Protein AF-A0A399XZB4-F1 (afdb_monomer_lite)

Radius of gyration: 28.93 Å; chains: 1; bounding box: 58×57×120 Å

Sequence (510 aa):
MGAPALKIIANSRVTGLRITSLVAGLVLLAVGSSCRAPQDPGTVIKIGLIATFNGPLAYSGNAFSKGTQMYADEIKDAGGLFDGKTIEIVSCDTERQPQKEVTCVEKLVNKDKVTAIIADNSEGIRSPRAMQTLEKGKVPVMLPIQALPEDQMTPEKAPYLFGQASRHDDAITLINFLKNKRDQTRIGLLHATDLYGFEGHQQAMDAFAQAGLAPVAVESFAVGDTDMTIQAMRLRDSGATSVIVWGFGSDAARAVESMIRIGYRPQIAGPSALFMNTYRQLLQGNSNDTILTMPHAKGDAPVNMQEAMWIFRFFKRYGFNFFTINGKSAPDWPGLELAAYKTIRYLGIAMDRMRSTEGEDIRHLFESGQRFESLGSQVRWSQTSHLARTVPETETYIARFSDGHALFDWDDRAFLAGQWCQRDMEEEMTEARLNAAREDPGGVMNVVIVASRRCFDTYHDEYLAYMGPEKYNMLKDMMDMAISNPEMAARMAEGKGPDDPAMRPSPSPL

pLDDT: mean 82.75, std 17.57, range [30.73, 98.81]

Foldseek 3Di:
DDDDDDDDDDDDDDDDDDDDDDDDDDDDPPPPPPPPDPDDPVQEAEEEEEEACDDPRVVLSVLLCLLQVVLLVLQQVLQHFPPSRGYDYHYFHCNPPLVSVLVSLCCVQPPVNHLEYEYQECQNCLDPSNQVSCVVSLYAYEHLPYQDAFQCFACVNRVRYFYAAHDLCFLLVQVCCCVPVVVFQQEAEEFEPDSNRVVVVVSNQVSCVVVVGDHLYYYYDYVVDQAPLVVLVVSVVSPGQEYEYGDAQQVSQSNCVSNVVVVHQHQAEYEPRCVPLSNQLRCFVSQFRHKYKDWAFQLDARADLLRVLVQLLSCLPPNWDWGDGNNAIFTDRSSSSNSSNLRVQLVSLQCNVQVDSRSVSSSCQQQVQDWFDARNWIWGHHNTGSYIAIVVGIDIAMWGDDNSATASVSGPSDLRLSRVLVVQLRRQPGPVQCVVQSVQLLSNLLSNLVSSLVSCVVCVVSVCVSPNPVVSVVSNVVSVVCNVDSVNSNCSSVQDDSPRCNSHGDPDDD

Secondary structure (DSSP, 8-state):
------------------------------------PPPPGGGEEEEEEEE--SGGGHHHHHHHHHHHHHHHHHHHHTT-BGGGBEEEEEEEE-TT-HHHHHHHHHIIIIII--SEEEES--TTTTSHHHHHHHHHHT--EEESS--S-GGGSSTTT-TTEEES---THHHHHHHHHHHHHS---SEEEEEESSHHHHHHHHHHHHHHHHTT---S-EEEE-TT-S--HHHHHHHHHTT-SEEEEES-HHHHHHHHHHHHHTT---EEEE-GGGGSHHHHHHHGGGGTT-EEEEEEETTS-SS-HHHHHHHHHHHHHH---EEEETTEEEE---HHHHHHHHHHHHHHHHHHHHT---HHHHHHHHHTT--EEETTEEEE--SS-SB-EEESPEEEEEEEEETTEEE-TT-TTS-HHHHHHHHHHHHH--HHHHHHTTSSTTHHHHHHHHHHHHHHHHTHHHHHHHHHHHHHHHHHHHHHHHHH-HHHHHHHTTT--TT-TTTS------

Structure (mmCIF, N/CA/C/O backbone):
data_AF-A0A399XZB4-F1
#
_entry.id   AF-A0A399XZB4-F1
#
loop_
_atom_site.group_PDB
_atom_site.id
_atom_site.type_symbol
_atom_site.label_atom_id
_atom_site.label_alt_id
_atom_site.label_comp_id
_atom_site.label_asym_id
_atom_site.label_entity_id
_atom_site.label_seq_id
_atom_site.pdbx_PDB_ins_code
_atom_site.Cartn_x
_atom_site.Cartn_y
_atom_site.Cartn_z
_atom_site.occupancy
_atom_site.B_iso_or_equiv
_atom_site.auth_seq_id
_atom_site.auth_comp_id
_atom_site.auth_asym_id
_atom_site.auth_atom_id
_atom_site.pdbx_PDB_model_num
ATOM 1 N N . MET A 1 1 ? -33.267 -14.405 -69.168 1.00 35.91 1 MET A N 1
ATOM 2 C CA . MET A 1 1 ? -33.630 -14.015 -70.552 1.00 35.91 1 MET A CA 1
ATOM 3 C C . MET A 1 1 ? -33.305 -12.532 -70.683 1.00 35.91 1 MET A C 1
ATOM 5 O O . MET A 1 1 ? -33.658 -11.815 -69.763 1.00 35.91 1 MET A O 1
ATOM 9 N N . GLY A 1 2 ? -32.621 -12.006 -71.697 1.00 35.62 2 GLY A N 1
ATOM 10 C CA . GLY A 1 2 ? -31.917 -12.596 -72.843 1.00 35.62 2 GLY A CA 1
ATOM 11 C C . GLY A 1 2 ? -31.390 -11.438 -73.713 1.00 35.62 2 GLY A C 1
ATOM 12 O O . GLY A 1 2 ? -32.096 -10.446 -73.856 1.00 35.62 2 GLY A O 1
ATOM 13 N N . ALA A 1 3 ? -30.163 -11.510 -74.239 1.00 38.44 3 ALA A N 1
ATOM 14 C CA . ALA A 1 3 ? -29.566 -10.410 -75.013 1.00 38.44 3 ALA A CA 1
ATOM 15 C C . ALA A 1 3 ? -29.909 -10.499 -76.513 1.00 38.44 3 ALA A C 1
ATOM 17 O O . ALA A 1 3 ? -29.889 -11.592 -77.081 1.00 38.44 3 ALA A O 1
ATOM 18 N N . PRO A 1 4 ? -30.199 -9.355 -77.153 1.00 52.31 4 PRO A N 1
ATOM 19 C CA . PRO A 1 4 ? -29.373 -8.870 -78.274 1.00 52.31 4 PRO A CA 1
ATOM 20 C C . PRO A 1 4 ? -29.062 -7.354 -78.142 1.00 52.31 4 PRO A C 1
ATOM 22 O O . PRO A 1 4 ? -29.779 -6.647 -77.447 1.00 52.31 4 PRO A O 1
ATOM 25 N N . ALA A 1 5 ? -27.994 -6.738 -78.672 1.00 35.44 5 ALA A N 1
ATOM 26 C CA . ALA A 1 5 ? -27.055 -7.005 -79.777 1.00 35.44 5 ALA A CA 1
ATOM 27 C C . ALA A 1 5 ? -27.472 -6.486 -81.177 1.00 35.44 5 ALA A C 1
ATOM 29 O O . ALA A 1 5 ? -28.262 -7.134 -81.849 1.00 35.44 5 ALA A O 1
ATOM 30 N N . LEU A 1 6 ? -26.856 -5.371 -81.620 1.00 30.73 6 LEU A N 1
ATOM 31 C CA . LEU A 1 6 ? -26.352 -4.993 -82.974 1.00 30.73 6 LEU A CA 1
ATOM 32 C C . LEU A 1 6 ? -25.651 -3.601 -82.819 1.00 30.73 6 LEU A C 1
ATOM 34 O O . LEU A 1 6 ? -26.091 -2.821 -81.983 1.00 30.73 6 LEU A O 1
ATOM 38 N N . LYS A 1 7 ? -24.431 -3.311 -83.325 1.00 33.09 7 LYS A N 1
ATOM 39 C CA . LYS A 1 7 ? -23.983 -2.931 -84.704 1.00 33.09 7 LYS A CA 1
ATOM 40 C C . LYS A 1 7 ? -24.731 -1.709 -85.285 1.00 33.09 7 LYS A C 1
ATOM 42 O O . LYS A 1 7 ? -25.929 -1.618 -85.076 1.00 33.09 7 LYS A O 1
ATOM 47 N N . ILE A 1 8 ? -24.151 -0.768 -86.051 1.00 35.09 8 ILE A N 1
ATOM 48 C CA . ILE A 1 8 ? -22.856 -0.586 -86.788 1.00 35.09 8 ILE A CA 1
ATOM 49 C C . ILE A 1 8 ? -22.478 0.941 -86.726 1.00 35.09 8 ILE A C 1
ATOM 51 O O . ILE A 1 8 ? -23.194 1.652 -86.034 1.00 35.09 8 ILE A O 1
ATOM 55 N N . ILE A 1 9 ? -21.450 1.600 -87.311 1.00 36.38 9 ILE A N 1
ATOM 56 C CA . ILE A 1 9 ? -20.377 1.425 -88.342 1.00 36.38 9 ILE A CA 1
ATOM 57 C C . ILE A 1 9 ? -19.103 2.146 -87.756 1.00 36.38 9 ILE A C 1
ATOM 59 O O . ILE A 1 9 ? -19.280 3.073 -86.975 1.00 36.38 9 ILE A O 1
ATOM 63 N N . ALA A 1 10 ? -17.828 1.713 -87.843 1.00 32.88 10 ALA A N 1
ATOM 64 C CA . ALA A 1 10 ? -16.809 1.829 -88.926 1.00 32.88 10 ALA A CA 1
ATOM 65 C C . ALA A 1 10 ? -16.651 3.244 -89.589 1.00 32.88 10 ALA A C 1
ATOM 67 O O . ALA A 1 10 ? -17.644 3.942 -89.730 1.00 32.88 10 ALA A O 1
ATOM 68 N N . ASN A 1 11 ? -15.486 3.740 -90.063 1.00 31.86 11 ASN A N 1
ATOM 69 C CA . ASN A 1 11 ? -14.090 3.239 -90.095 1.00 31.86 11 ASN A CA 1
ATOM 70 C C . ASN A 1 11 ? -13.081 4.365 -90.498 1.00 31.86 11 ASN A C 1
ATOM 72 O O . ASN A 1 11 ? -13.334 5.025 -91.502 1.00 31.86 11 ASN A O 1
ATOM 76 N N . SER A 1 12 ? -11.914 4.527 -89.844 1.00 34.31 12 SER A N 1
ATOM 77 C CA . SER A 1 12 ? -10.783 5.335 -90.385 1.00 34.31 12 SER A CA 1
ATOM 78 C C . SER A 1 12 ? -9.389 5.024 -89.785 1.00 34.31 12 SER A C 1
ATOM 80 O O . SER A 1 12 ? -8.843 5.723 -88.938 1.00 34.31 12 SER A O 1
ATOM 82 N N . ARG A 1 13 ? -8.775 3.966 -90.329 1.00 36.84 13 ARG A N 1
ATOM 83 C CA . ARG A 1 13 ? -7.315 3.803 -90.565 1.00 36.84 13 ARG A CA 1
ATOM 84 C C . ARG A 1 13 ? -6.670 5.092 -91.142 1.00 36.84 13 ARG A C 1
ATOM 86 O O . ARG A 1 13 ? -7.379 5.791 -91.856 1.00 36.84 13 ARG A O 1
ATOM 93 N N . VAL A 1 14 ? -5.378 5.446 -91.037 1.00 36.78 14 VAL A N 1
ATOM 94 C CA . VAL A 1 14 ? -4.133 5.029 -90.310 1.00 36.78 14 VAL A CA 1
ATOM 95 C C . VAL A 1 14 ? -3.406 6.373 -89.931 1.00 36.78 14 VAL A C 1
ATOM 97 O O . VAL A 1 14 ? -3.996 7.415 -90.195 1.00 36.78 14 VAL A O 1
ATOM 100 N N . THR A 1 15 ? -2.215 6.581 -89.334 1.00 32.81 15 THR A N 1
ATOM 101 C CA . THR A 1 15 ? -0.966 5.875 -88.904 1.00 32.81 15 THR A CA 1
ATOM 102 C C . THR A 1 15 ? -0.350 6.746 -87.768 1.00 32.81 15 THR A C 1
ATOM 104 O O . THR A 1 15 ? -0.736 7.900 -87.633 1.00 32.81 15 THR A O 1
ATOM 107 N N . GLY A 1 16 ? 0.614 6.368 -86.915 1.00 30.98 16 GLY A N 1
ATOM 108 C CA . GLY A 1 16 ? 1.374 5.128 -86.726 1.00 30.98 16 GLY A CA 1
ATOM 109 C C . GLY A 1 16 ? 2.902 5.345 -86.750 1.00 30.98 16 GLY A C 1
ATOM 110 O O . GLY A 1 16 ? 3.520 5.152 -87.790 1.00 30.98 16 GLY A O 1
ATOM 111 N N . LEU A 1 17 ? 3.515 5.686 -85.604 1.00 31.50 17 LEU A N 1
ATOM 112 C CA . LEU A 1 17 ? 4.958 5.518 -85.342 1.00 31.50 17 LEU A CA 1
ATOM 113 C C . LEU A 1 17 ? 5.230 5.461 -83.823 1.00 31.50 17 LEU A C 1
ATOM 115 O O . LEU A 1 17 ? 4.548 6.130 -83.050 1.00 31.50 17 LEU A O 1
ATOM 119 N N . ARG A 1 18 ? 6.228 4.678 -83.387 1.00 39.38 18 ARG A N 1
ATOM 120 C CA . ARG A 1 18 ? 6.778 4.702 -82.017 1.00 39.38 18 ARG A CA 1
ATOM 121 C C . ARG A 1 18 ? 8.186 5.289 -82.061 1.00 39.38 18 ARG A C 1
ATOM 123 O O . ARG A 1 18 ? 9.030 4.725 -82.749 1.00 39.38 18 ARG A O 1
ATOM 130 N N . ILE A 1 19 ? 8.457 6.332 -81.279 1.00 37.91 19 ILE A N 1
ATOM 131 C CA . ILE A 1 19 ? 9.820 6.748 -80.912 1.00 37.91 19 ILE A CA 1
ATOM 132 C C . ILE A 1 19 ? 9.842 7.009 -79.401 1.00 37.91 19 ILE A C 1
ATOM 134 O O . ILE A 1 19 ? 8.918 7.598 -78.846 1.00 37.91 19 ILE A O 1
ATOM 138 N N . THR A 1 20 ? 10.875 6.501 -78.736 1.00 38.50 20 THR A N 1
ATOM 139 C CA . THR A 1 20 ? 11.107 6.581 -77.288 1.00 38.50 20 THR A CA 1
ATOM 140 C C . THR A 1 20 ? 11.850 7.853 -76.893 1.00 38.50 20 THR A C 1
ATOM 142 O O . THR A 1 20 ? 12.808 8.205 -77.576 1.00 38.50 20 THR A O 1
ATOM 145 N N . SER A 1 21 ? 11.514 8.445 -75.740 1.00 34.19 21 SER A N 1
ATOM 146 C CA . SER A 1 21 ? 12.476 9.163 -74.883 1.00 34.19 21 SER A CA 1
ATOM 147 C C . SER A 1 21 ? 11.923 9.428 -73.478 1.00 34.19 21 SER A C 1
ATOM 149 O O . SER A 1 21 ? 10.712 9.447 -73.269 1.00 34.19 21 SER A O 1
ATOM 151 N N . LEU A 1 22 ? 12.833 9.604 -72.518 1.00 39.75 22 LEU A N 1
ATOM 152 C CA . LEU A 1 22 ? 12.567 9.919 -71.110 1.00 39.75 22 LEU A CA 1
ATOM 153 C C . LEU A 1 22 ? 12.133 11.384 -70.935 1.00 39.75 22 LEU A C 1
ATOM 155 O O . LEU A 1 22 ? 12.753 12.249 -71.539 1.00 39.75 22 LEU A O 1
ATOM 159 N N . VAL A 1 23 ? 11.229 11.650 -69.983 1.00 35.09 23 VAL A N 1
ATOM 160 C CA . VAL A 1 23 ? 11.441 12.581 -68.846 1.00 35.09 23 VAL A CA 1
ATOM 161 C C . VAL A 1 23 ? 10.647 12.029 -67.648 1.00 35.09 23 VAL A C 1
ATOM 163 O O . VAL A 1 23 ? 9.571 11.462 -67.833 1.00 35.09 23 VAL A O 1
ATOM 166 N N . ALA A 1 24 ? 11.172 12.150 -66.425 1.00 39.22 24 ALA A N 1
ATOM 167 C CA . ALA A 1 24 ? 10.485 11.709 -65.208 1.00 39.22 24 ALA A CA 1
ATOM 168 C C . ALA A 1 24 ? 9.495 12.768 -64.681 1.00 39.22 24 ALA A C 1
ATOM 170 O O . ALA A 1 24 ? 9.821 13.952 -64.630 1.00 39.22 24 ALA A O 1
ATOM 171 N N . GLY A 1 25 ? 8.315 12.330 -64.228 1.00 34.25 25 GLY A N 1
ATOM 172 C CA . GLY A 1 25 ? 7.337 13.150 -63.503 1.00 34.25 25 GLY A CA 1
ATOM 173 C C . GLY A 1 25 ? 6.938 12.449 -62.206 1.00 34.25 25 GLY A C 1
ATOM 174 O O . GLY A 1 25 ? 6.416 11.336 -62.243 1.00 34.25 25 GLY A O 1
ATOM 175 N N . LEU A 1 26 ? 7.243 13.058 -61.059 1.00 43.44 26 LEU A N 1
ATOM 176 C CA . LEU A 1 26 ? 7.181 12.390 -59.758 1.00 43.44 26 LEU A CA 1
ATOM 177 C C . LEU A 1 26 ? 5.774 12.464 -59.140 1.00 43.44 26 LEU A C 1
ATOM 179 O O . LEU A 1 26 ? 5.362 13.520 -58.670 1.00 43.44 26 LEU A O 1
ATOM 183 N N . VAL A 1 27 ? 5.066 11.332 -59.077 1.00 42.47 27 VAL A N 1
ATOM 184 C CA . VAL A 1 27 ? 3.859 11.167 -58.246 1.00 42.47 27 VAL A CA 1
ATOM 185 C C . VAL A 1 27 ? 3.927 9.819 -57.529 1.00 42.47 27 VAL A C 1
ATOM 187 O O . VAL A 1 27 ? 3.502 8.798 -58.065 1.00 42.47 27 VAL A O 1
ATOM 190 N N . LEU A 1 28 ? 4.457 9.813 -56.302 1.00 39.50 28 LEU A N 1
ATOM 191 C CA . LEU A 1 28 ? 4.275 8.702 -55.366 1.00 39.50 28 LEU A CA 1
ATOM 192 C C . LEU A 1 28 ? 3.249 9.110 -54.306 1.00 39.50 28 LEU A C 1
ATOM 194 O O . LEU A 1 28 ? 3.526 9.936 -53.439 1.00 39.50 28 LEU A O 1
ATOM 198 N N . LEU A 1 29 ? 2.066 8.501 -54.366 1.00 43.44 29 LEU A N 1
ATOM 199 C CA . LEU A 1 29 ? 1.110 8.516 -53.263 1.00 43.44 29 LEU A CA 1
ATOM 200 C C . LEU A 1 29 ? 1.651 7.609 -52.153 1.00 43.44 29 LEU A C 1
ATOM 202 O O . LEU A 1 29 ? 1.553 6.385 -52.238 1.00 43.44 29 LEU A O 1
ATOM 206 N N . ALA A 1 30 ? 2.247 8.213 -51.126 1.00 39.34 30 ALA A N 1
ATOM 207 C CA . ALA A 1 30 ? 2.753 7.505 -49.958 1.00 39.34 30 ALA A CA 1
ATOM 208 C C . ALA A 1 30 ? 1.591 7.001 -49.083 1.00 39.34 30 ALA A C 1
ATOM 210 O O . ALA A 1 30 ? 1.205 7.633 -48.100 1.00 39.34 30 ALA A O 1
ATOM 211 N N . VAL A 1 31 ? 1.026 5.845 -49.441 1.00 45.88 31 VAL A N 1
ATOM 212 C CA . VAL A 1 31 ? 0.137 5.088 -48.552 1.00 45.88 31 VAL A CA 1
ATOM 213 C C . VAL A 1 31 ? 0.979 4.596 -47.376 1.00 45.88 31 VAL A C 1
ATOM 215 O O . VAL A 1 31 ? 1.773 3.668 -47.516 1.00 45.88 31 VAL A O 1
ATOM 218 N N . GLY A 1 32 ? 0.834 5.260 -46.228 1.00 40.09 32 GLY A N 1
ATOM 219 C CA . GLY A 1 32 ? 1.594 5.001 -45.004 1.00 40.09 32 GLY A CA 1
ATOM 220 C C . GLY A 1 32 ? 1.217 3.688 -44.318 1.00 40.09 32 GLY A C 1
ATOM 221 O O . GLY A 1 32 ? 0.661 3.693 -43.224 1.00 40.09 32 GLY A O 1
ATOM 222 N N . SER A 1 33 ? 1.519 2.553 -44.947 1.00 43.34 33 SER A N 1
ATOM 223 C CA . SER A 1 33 ? 1.461 1.243 -44.300 1.00 43.34 33 SER A CA 1
ATOM 224 C C . SER A 1 33 ? 2.602 1.123 -43.290 1.00 43.34 33 SER A C 1
ATOM 226 O O . SER A 1 33 ? 3.739 0.832 -43.658 1.00 43.34 33 SER A O 1
ATOM 228 N N . SER A 1 34 ? 2.296 1.350 -42.012 1.00 38.41 34 SER A N 1
ATOM 229 C CA . SER A 1 34 ? 3.243 1.235 -40.897 1.00 38.41 34 SER A CA 1
ATOM 230 C C . SER A 1 34 ? 3.689 -0.212 -40.661 1.00 38.41 34 SER A C 1
ATOM 232 O O . SER A 1 34 ? 3.226 -0.880 -39.735 1.00 38.41 34 SER A O 1
ATOM 234 N N . CYS A 1 35 ? 4.618 -0.697 -41.486 1.00 38.84 35 CYS A N 1
ATOM 235 C CA . CYS A 1 35 ? 5.367 -1.923 -41.236 1.00 38.84 35 CYS A CA 1
ATOM 236 C C . CYS A 1 35 ? 6.206 -1.758 -39.962 1.00 38.84 35 CYS A C 1
ATOM 238 O O . CYS A 1 35 ? 7.344 -1.292 -40.007 1.00 38.84 35 CYS A O 1
ATOM 240 N N . ARG A 1 36 ? 5.638 -2.150 -38.817 1.00 47.19 36 ARG A N 1
ATOM 241 C CA . ARG A 1 36 ? 6.378 -2.321 -37.563 1.00 47.19 36 ARG A CA 1
ATOM 242 C C . ARG A 1 36 ? 7.425 -3.412 -37.797 1.00 47.19 36 ARG A C 1
ATOM 244 O O . ARG A 1 36 ? 7.072 -4.577 -37.969 1.00 47.19 36 ARG A O 1
ATOM 251 N N . ALA A 1 37 ? 8.695 -3.020 -37.869 1.00 43.53 37 ALA A N 1
ATOM 252 C CA . ALA A 1 37 ? 9.796 -3.970 -37.962 1.00 43.53 37 ALA A CA 1
ATOM 253 C C . ALA A 1 37 ? 9.806 -4.882 -36.717 1.00 43.53 37 ALA A C 1
ATOM 255 O O . ALA A 1 37 ? 9.398 -4.428 -35.642 1.00 43.53 37 ALA A O 1
ATOM 256 N N . PRO A 1 38 ? 10.269 -6.142 -36.824 1.00 46.94 38 PRO A N 1
ATOM 257 C CA . PRO A 1 38 ? 10.523 -6.965 -35.648 1.00 46.94 38 PRO A CA 1
ATOM 258 C C . PRO A 1 38 ? 11.495 -6.233 -34.719 1.00 46.94 38 PRO A C 1
ATOM 260 O O . PRO A 1 38 ? 12.553 -5.793 -35.171 1.00 46.94 38 PRO A O 1
ATOM 263 N N . GLN A 1 39 ? 11.142 -6.084 -33.442 1.00 54.69 39 GLN A N 1
ATOM 264 C CA . GLN A 1 39 ? 12.082 -5.547 -32.461 1.00 54.69 39 GLN A CA 1
ATOM 265 C C . GLN A 1 39 ? 13.222 -6.547 -32.246 1.00 54.69 39 GLN A C 1
ATOM 267 O O . GLN A 1 39 ? 12.998 -7.755 -32.146 1.00 54.69 39 GLN A O 1
ATOM 272 N N . ASP A 1 40 ? 14.446 -6.029 -32.185 1.00 59.44 40 ASP A N 1
ATOM 273 C CA . ASP A 1 40 ? 15.631 -6.811 -31.847 1.00 59.44 40 ASP A CA 1
ATOM 274 C C . ASP A 1 40 ? 15.468 -7.366 -30.415 1.00 59.44 40 ASP A C 1
ATOM 276 O O . ASP A 1 40 ? 15.106 -6.592 -29.521 1.00 59.44 40 ASP A O 1
ATOM 280 N N . PRO A 1 41 ? 15.724 -8.662 -30.150 1.00 57.12 41 PRO A N 1
ATOM 281 C CA . PRO A 1 41 ? 15.689 -9.226 -28.800 1.00 57.12 41 PRO A CA 1
ATOM 282 C C . PRO A 1 41 ? 16.504 -8.446 -27.752 1.00 57.12 41 PRO A C 1
ATOM 284 O O . PRO A 1 41 ? 16.141 -8.456 -26.580 1.00 57.12 41 PRO A O 1
ATOM 287 N N . GLY A 1 42 ? 17.554 -7.717 -28.150 1.00 65.38 42 GLY A N 1
ATOM 288 C CA . GLY A 1 42 ? 18.314 -6.817 -27.273 1.00 65.38 42 GLY A CA 1
ATOM 289 C C . GLY A 1 42 ? 17.572 -5.543 -26.829 1.00 65.38 42 GLY A C 1
ATOM 290 O O . GLY A 1 42 ? 18.088 -4.795 -25.992 1.00 65.38 42 GLY A O 1
ATOM 291 N N . THR A 1 43 ? 16.372 -5.283 -27.363 1.00 82.75 43 THR A N 1
ATOM 292 C CA . THR A 1 43 ? 15.541 -4.090 -27.086 1.00 82.75 43 THR A CA 1
ATOM 293 C C . THR A 1 43 ? 14.306 -4.367 -26.218 1.00 82.75 43 THR A C 1
ATOM 295 O O . THR A 1 43 ? 13.488 -3.467 -26.020 1.00 82.75 43 THR A O 1
ATOM 298 N N . VAL A 1 44 ? 14.166 -5.574 -25.656 1.00 95.25 44 VAL A N 1
ATOM 299 C CA . VAL A 1 44 ? 13.062 -5.925 -24.743 1.00 95.25 44 VAL A CA 1
ATOM 300 C C . VAL A 1 44 ? 13.604 -6.321 -23.370 1.00 95.25 44 VAL A C 1
ATOM 302 O O . VAL A 1 44 ? 14.347 -7.290 -23.234 1.00 95.25 44 VAL A O 1
ATOM 305 N N . ILE A 1 45 ? 13.210 -5.569 -22.343 1.00 97.25 45 ILE A N 1
ATOM 306 C CA . ILE A 1 45 ? 13.497 -5.835 -20.932 1.00 97.25 45 ILE A CA 1
ATOM 307 C C . ILE A 1 45 ? 12.309 -6.585 -20.342 1.00 97.25 45 ILE A C 1
ATOM 309 O O . ILE A 1 45 ? 11.192 -6.069 -20.320 1.00 97.25 45 ILE A O 1
ATOM 313 N N . LYS A 1 46 ? 12.548 -7.786 -19.819 1.00 98.31 46 LYS A N 1
ATOM 314 C CA . LYS A 1 46 ? 11.508 -8.581 -19.162 1.00 98.31 46 LYS A CA 1
ATOM 315 C C . LYS A 1 46 ? 11.472 -8.293 -17.670 1.00 98.31 46 LYS A C 1
ATOM 317 O O . LYS A 1 46 ? 12.477 -8.475 -16.985 1.00 98.31 46 LYS A O 1
ATOM 322 N N . ILE A 1 47 ? 10.305 -7.909 -17.167 1.00 98.62 47 ILE A N 1
ATOM 323 C CA . ILE A 1 47 ? 10.036 -7.729 -15.739 1.00 98.62 47 ILE A CA 1
ATOM 324 C C . ILE A 1 47 ? 9.044 -8.808 -15.311 1.00 98.62 47 ILE A C 1
ATOM 326 O O . ILE A 1 47 ? 7.954 -8.924 -15.867 1.00 98.62 47 ILE A O 1
ATOM 330 N N . GLY A 1 48 ? 9.430 -9.635 -14.342 1.00 98.56 48 GLY A N 1
ATOM 331 C CA . GLY A 1 48 ? 8.554 -10.669 -13.801 1.00 98.56 48 GLY A CA 1
ATOM 332 C C . GLY A 1 48 ? 7.486 -10.068 -12.892 1.00 98.56 48 GLY A C 1
ATOM 333 O O . GLY A 1 48 ? 7.803 -9.201 -12.084 1.00 98.56 48 GLY A O 1
ATOM 334 N N . LEU A 1 49 ? 6.246 -10.551 -12.977 1.00 98.06 49 LEU A N 1
ATOM 335 C CA . LEU A 1 49 ? 5.184 -10.207 -12.027 1.00 98.06 49 LEU A CA 1
ATOM 336 C C . LEU A 1 49 ? 4.710 -11.467 -11.295 1.00 98.06 49 LEU A C 1
ATOM 338 O O . LEU A 1 49 ? 4.061 -12.326 -11.887 1.00 98.06 49 LEU A O 1
ATOM 342 N N . ILE A 1 50 ? 5.037 -11.574 -10.009 1.00 96.19 50 ILE A N 1
ATOM 343 C CA . ILE A 1 50 ? 4.548 -12.631 -9.116 1.00 96.19 50 ILE A CA 1
ATOM 344 C C . ILE A 1 50 ? 3.346 -12.074 -8.354 1.00 96.19 50 ILE A C 1
ATOM 346 O O . ILE A 1 50 ? 3.502 -11.166 -7.543 1.00 96.19 50 ILE A O 1
ATOM 350 N N . ALA A 1 51 ? 2.142 -12.579 -8.612 1.00 92.62 51 ALA A N 1
ATOM 351 C CA . ALA A 1 51 ? 0.958 -12.106 -7.898 1.00 92.62 51 ALA A CA 1
ATOM 352 C C . ALA A 1 51 ? -0.151 -13.156 -7.823 1.00 92.62 51 ALA A C 1
ATOM 354 O O . ALA A 1 51 ? -0.141 -14.138 -8.562 1.00 92.62 51 ALA A O 1
ATOM 355 N N . THR A 1 52 ? -1.128 -12.924 -6.951 1.00 88.31 52 THR A N 1
ATOM 356 C CA . THR A 1 52 ? -2.330 -13.755 -6.842 1.00 88.31 52 THR A CA 1
ATOM 357 C C . THR A 1 52 ? -3.391 -13.300 -7.849 1.00 88.31 52 THR A C 1
ATOM 359 O O . THR A 1 52 ? -3.950 -12.210 -7.712 1.00 88.31 52 THR A O 1
ATOM 362 N N . PHE A 1 53 ? -3.706 -14.132 -8.845 1.00 88.00 53 PHE A N 1
ATOM 363 C CA . PHE A 1 53 ? -4.732 -13.849 -9.866 1.00 88.00 53 PHE A CA 1
ATOM 364 C C . PHE A 1 53 ? -6.065 -14.572 -9.629 1.00 88.00 53 PHE A C 1
ATOM 366 O O . PHE A 1 53 ? -7.063 -14.231 -10.264 1.00 88.00 53 PHE A O 1
ATOM 373 N N . ASN A 1 54 ? -6.101 -15.542 -8.713 1.00 80.38 54 ASN A N 1
ATOM 374 C CA . ASN A 1 54 ? -7.264 -16.383 -8.429 1.00 80.38 54 ASN A CA 1
ATOM 375 C C . ASN A 1 54 ? -7.688 -16.333 -6.949 1.00 80.38 54 ASN A C 1
ATOM 377 O O . ASN A 1 54 ? -6.890 -16.048 -6.058 1.00 80.38 54 ASN A O 1
ATOM 381 N N . GLY A 1 55 ? -8.960 -16.644 -6.680 1.00 71.38 55 GLY A N 1
ATOM 382 C CA . GLY A 1 55 ? -9.516 -16.677 -5.321 1.00 71.38 55 GLY A CA 1
ATOM 383 C C . GLY A 1 55 ? -9.748 -15.292 -4.687 1.00 71.38 55 GLY A C 1
ATOM 384 O O . GLY A 1 55 ? -9.767 -14.284 -5.395 1.00 71.38 55 GLY A O 1
ATOM 385 N N . PRO A 1 56 ? -9.937 -15.214 -3.353 1.00 61.75 56 PRO A N 1
ATOM 386 C CA . PRO A 1 56 ? -10.334 -13.980 -2.660 1.00 61.75 56 PRO A CA 1
ATOM 387 C C . PRO A 1 56 ? -9.368 -12.794 -2.800 1.00 61.75 56 PRO A C 1
ATOM 389 O O . PRO A 1 56 ? -9.778 -11.652 -2.610 1.00 61.75 56 PRO A O 1
ATOM 392 N N . LEU A 1 57 ? -8.101 -13.048 -3.144 1.00 70.62 57 LEU A N 1
ATOM 393 C CA . LEU A 1 57 ? -7.070 -12.021 -3.329 1.00 70.62 57 LEU A CA 1
ATOM 394 C C . LEU A 1 57 ? -6.767 -11.713 -4.807 1.00 70.62 57 LEU A C 1
ATOM 396 O O . LEU A 1 57 ? -5.851 -10.945 -5.083 1.00 70.62 57 LEU A O 1
ATOM 400 N N . ALA A 1 58 ? -7.567 -12.222 -5.756 1.00 81.19 58 ALA A N 1
ATOM 401 C CA . ALA A 1 58 ? -7.431 -11.956 -7.196 1.00 81.19 58 ALA A CA 1
ATOM 402 C C . ALA A 1 58 ? -7.407 -10.458 -7.569 1.00 81.19 58 ALA A C 1
ATOM 404 O O . ALA A 1 58 ? -6.885 -10.086 -8.622 1.00 81.19 58 ALA A O 1
ATOM 405 N N . TYR A 1 59 ? -7.948 -9.582 -6.714 1.00 78.06 59 TYR A N 1
ATOM 406 C CA . TYR A 1 59 ? -7.816 -8.128 -6.845 1.00 78.06 59 TYR A CA 1
ATOM 407 C C . TYR A 1 59 ? -6.345 -7.683 -6.945 1.00 78.06 59 TYR A C 1
ATOM 409 O O . TYR A 1 59 ? -6.022 -6.820 -7.757 1.00 78.06 59 TYR A O 1
ATOM 417 N N . SER A 1 60 ? -5.455 -8.330 -6.186 1.00 82.62 60 SER A N 1
ATOM 418 C CA . SER A 1 60 ? -4.018 -8.050 -6.130 1.00 82.62 60 SER A CA 1
ATOM 419 C C . SER A 1 60 ? -3.347 -8.172 -7.503 1.00 82.62 60 SER A C 1
ATOM 421 O O . SER A 1 60 ? -2.856 -7.180 -8.044 1.00 82.62 60 SER A O 1
ATOM 423 N N . GLY A 1 61 ? -3.403 -9.356 -8.128 1.00 88.94 61 GLY A N 1
ATOM 424 C CA . GLY A 1 61 ? -2.796 -9.592 -9.439 1.00 88.94 61 GLY A CA 1
ATOM 425 C C . GLY A 1 61 ? -3.410 -8.745 -10.552 1.00 88.94 61 GLY A C 1
ATOM 426 O O . GLY A 1 61 ? -2.686 -8.273 -11.431 1.00 88.94 61 GLY A O 1
ATOM 427 N N . ASN A 1 62 ? -4.717 -8.468 -10.485 1.00 90.56 62 ASN A N 1
ATOM 428 C CA . ASN A 1 62 ? -5.382 -7.552 -11.414 1.00 90.56 62 ASN A CA 1
ATOM 429 C C . ASN A 1 62 ? -4.854 -6.114 -11.279 1.00 90.56 62 ASN A C 1
ATOM 431 O O . ASN A 1 62 ? -4.487 -5.504 -12.286 1.00 90.56 62 ASN A O 1
ATOM 435 N N . ALA A 1 63 ? -4.771 -5.586 -10.056 1.00 90.31 63 ALA A N 1
ATOM 436 C CA . ALA A 1 63 ? -4.248 -4.251 -9.794 1.00 90.31 63 ALA A CA 1
ATOM 437 C C . ALA A 1 63 ? -2.772 -4.138 -10.215 1.00 90.31 63 ALA A C 1
ATOM 439 O O . ALA A 1 63 ? -2.405 -3.300 -11.043 1.00 90.31 63 ALA A O 1
ATOM 440 N N . PHE A 1 64 ? -1.921 -5.042 -9.730 1.00 93.94 64 PHE A N 1
ATOM 441 C CA . PHE A 1 64 ? -0.491 -5.010 -10.025 1.00 93.94 64 PHE A CA 1
ATOM 442 C C . PHE A 1 64 ? -0.222 -5.116 -11.533 1.00 93.94 64 PHE A C 1
ATOM 444 O O . PHE A 1 64 ? 0.642 -4.405 -12.050 1.00 93.94 64 PHE A O 1
ATOM 451 N N . SER A 1 65 ? -1.011 -5.912 -12.264 1.00 95.69 65 SER A N 1
ATOM 452 C CA . SER A 1 65 ? -0.929 -5.987 -13.729 1.00 95.69 65 SER A CA 1
ATOM 453 C C . SER A 1 65 ? -1.302 -4.670 -14.406 1.00 95.69 65 SER A C 1
ATOM 455 O O . SER A 1 65 ? -0.567 -4.220 -15.277 1.00 95.69 65 SER A O 1
ATOM 457 N N . LYS A 1 66 ? -2.396 -4.004 -14.008 1.00 96.12 66 LYS A N 1
ATOM 458 C CA . LYS A 1 66 ? -2.755 -2.686 -14.568 1.00 96.12 66 LYS A CA 1
ATOM 459 C C . LYS A 1 66 ? -1.674 -1.635 -14.289 1.00 96.12 66 LYS A C 1
ATOM 461 O O . LYS A 1 66 ? -1.265 -0.939 -15.214 1.00 96.12 66 LYS A O 1
ATOM 466 N N . GLY A 1 67 ? -1.196 -1.538 -13.045 1.00 95.31 67 GLY A N 1
ATOM 467 C CA . GLY A 1 67 ? -0.180 -0.561 -12.639 1.00 95.31 67 GLY A CA 1
ATOM 468 C C . GLY A 1 67 ? 1.147 -0.741 -13.383 1.00 95.31 67 GLY A C 1
ATOM 469 O O . GLY A 1 67 ? 1.685 0.214 -13.945 1.00 95.31 67 GLY A O 1
ATOM 470 N N . THR A 1 68 ? 1.644 -1.980 -13.456 1.00 97.19 68 THR A N 1
ATOM 471 C CA . THR A 1 68 ? 2.889 -2.302 -14.177 1.00 97.19 68 THR A CA 1
ATOM 472 C C . THR A 1 68 ? 2.758 -2.154 -15.693 1.00 97.19 68 THR A C 1
ATOM 474 O O . THR A 1 68 ? 3.623 -1.541 -16.321 1.00 97.19 68 THR A O 1
ATOM 477 N N . GLN A 1 69 ? 1.661 -2.637 -16.285 1.00 97.62 69 GLN A N 1
ATOM 478 C CA . GLN A 1 69 ? 1.410 -2.528 -17.725 1.00 97.62 69 GLN A CA 1
ATOM 479 C C . GLN A 1 69 ? 1.218 -1.072 -18.174 1.00 97.62 69 GLN A C 1
ATOM 481 O O . GLN A 1 69 ? 1.671 -0.708 -19.257 1.00 97.62 69 GLN A O 1
ATOM 486 N N . MET A 1 70 ? 0.589 -0.222 -17.352 1.00 95.31 70 MET A N 1
ATOM 487 C CA . MET A 1 70 ? 0.429 1.200 -17.664 1.00 95.31 70 MET A CA 1
ATOM 488 C C . MET A 1 70 ? 1.784 1.893 -17.835 1.00 95.31 70 MET A C 1
ATOM 490 O O . MET A 1 70 ? 1.973 2.585 -18.832 1.00 95.31 70 MET A O 1
ATOM 494 N N . TYR A 1 71 ? 2.742 1.655 -16.932 1.00 95.12 71 TYR A N 1
ATOM 495 C CA . TYR A 1 71 ? 4.098 2.193 -17.075 1.00 95.12 71 TYR A CA 1
ATOM 496 C C . TYR A 1 71 ? 4.844 1.591 -18.271 1.00 95.12 71 TYR A C 1
ATOM 498 O O . TYR A 1 71 ? 5.476 2.325 -19.026 1.00 95.12 71 TYR A O 1
ATOM 506 N N . ALA A 1 72 ? 4.752 0.272 -18.481 1.00 95.94 72 ALA A N 1
ATOM 507 C CA . ALA A 1 72 ? 5.397 -0.391 -19.616 1.00 95.94 72 ALA A CA 1
ATOM 508 C C . ALA A 1 72 ? 4.928 0.187 -20.966 1.00 95.94 72 ALA A C 1
ATOM 510 O O . ALA A 1 72 ? 5.742 0.399 -21.867 1.00 95.94 72 ALA A O 1
ATOM 511 N N . ASP A 1 73 ? 3.636 0.505 -21.086 1.00 93.75 73 ASP A N 1
ATOM 512 C CA . ASP A 1 73 ? 3.081 1.166 -22.265 1.00 93.75 73 ASP A CA 1
ATOM 513 C C . ASP A 1 73 ? 3.440 2.654 -22.357 1.00 93.75 73 ASP A C 1
ATOM 515 O O . ASP A 1 73 ? 3.820 3.086 -23.442 1.00 93.75 73 ASP A O 1
ATOM 519 N N . GLU A 1 74 ? 3.380 3.425 -21.262 1.00 89.38 74 GLU A N 1
ATOM 520 C CA . GLU A 1 74 ? 3.798 4.840 -21.263 1.00 89.38 74 GLU A CA 1
ATOM 521 C C . GLU A 1 74 ? 5.280 4.985 -21.663 1.00 89.38 74 GLU A C 1
ATOM 523 O O . GLU A 1 74 ? 5.608 5.829 -22.494 1.00 89.38 74 GLU A O 1
ATOM 528 N N . ILE A 1 75 ? 6.166 4.103 -21.184 1.00 89.00 75 ILE A N 1
ATOM 529 C CA . ILE A 1 75 ? 7.579 4.052 -21.596 1.00 89.00 75 ILE A CA 1
ATOM 530 C C . ILE A 1 75 ? 7.738 3.662 -23.066 1.00 89.00 75 ILE A C 1
ATOM 532 O O . ILE A 1 75 ? 8.482 4.315 -23.797 1.00 89.00 75 ILE A O 1
ATOM 536 N N . LYS A 1 76 ? 7.039 2.620 -23.529 1.00 90.06 76 LYS A N 1
ATOM 537 C CA . LYS A 1 76 ? 7.076 2.180 -24.933 1.00 90.06 76 LYS A CA 1
ATOM 538 C C . LYS A 1 76 ? 6.602 3.287 -25.884 1.00 90.06 76 LYS A C 1
ATOM 540 O O . LYS A 1 76 ? 7.215 3.485 -26.931 1.00 90.06 76 LYS A O 1
ATOM 545 N N . ASP A 1 77 ? 5.562 4.030 -25.512 1.00 87.56 77 ASP A N 1
ATOM 546 C CA . ASP A 1 77 ? 5.032 5.142 -26.308 1.00 87.56 77 ASP A CA 1
ATOM 547 C C . ASP A 1 77 ? 5.912 6.414 -26.194 1.00 87.56 77 ASP A C 1
ATOM 549 O O . ASP A 1 77 ? 5.983 7.193 -27.144 1.00 87.56 77 ASP A O 1
ATOM 553 N N . ALA A 1 78 ? 6.674 6.583 -25.102 1.00 85.44 78 ALA A N 1
ATOM 554 C CA . ALA A 1 78 ? 7.692 7.632 -24.931 1.00 85.44 78 ALA A CA 1
ATOM 555 C C . ALA A 1 78 ? 9.030 7.368 -25.668 1.00 85.44 78 ALA A C 1
ATOM 557 O O . ALA A 1 78 ? 9.931 8.218 -25.624 1.00 85.44 78 ALA A O 1
ATOM 558 N N . GLY A 1 79 ? 9.156 6.221 -26.351 1.00 85.00 79 GLY A N 1
ATOM 559 C CA . GLY A 1 79 ? 10.324 5.812 -27.146 1.00 85.00 79 GLY A CA 1
ATOM 560 C C . GLY A 1 79 ? 11.199 4.712 -26.528 1.00 85.00 79 GLY A C 1
ATOM 561 O O . GLY A 1 79 ? 12.201 4.341 -27.134 1.00 85.00 79 GLY A O 1
ATOM 562 N N . GLY A 1 80 ? 10.819 4.181 -25.364 1.00 89.62 80 GLY A N 1
ATOM 563 C CA . GLY A 1 80 ? 11.602 3.236 -24.566 1.00 89.62 80 GLY A CA 1
ATOM 564 C C . GLY A 1 80 ? 12.456 3.904 -23.481 1.00 89.62 80 GLY A C 1
ATOM 565 O O . GLY A 1 80 ? 12.560 5.129 -23.402 1.00 89.62 80 GLY A O 1
ATOM 566 N N . LEU A 1 81 ? 13.066 3.060 -22.648 1.00 91.31 81 LEU A N 1
ATOM 567 C CA . LEU A 1 81 ? 14.212 3.385 -21.795 1.00 91.31 81 LEU A CA 1
ATOM 568 C C . LEU A 1 81 ? 15.473 3.582 -22.667 1.00 91.31 81 LEU A C 1
ATOM 570 O O . LEU A 1 81 ? 15.404 3.639 -23.901 1.00 91.31 81 LEU A O 1
ATOM 574 N N . PHE A 1 82 ? 16.643 3.656 -22.036 1.00 90.06 82 PHE A N 1
ATOM 575 C CA . PHE A 1 82 ? 17.939 3.828 -22.678 1.00 90.06 82 PHE A CA 1
ATOM 576 C C . PHE A 1 82 ? 18.116 2.904 -23.891 1.00 90.06 82 PHE A C 1
ATOM 578 O O . PHE A 1 82 ? 17.769 1.722 -23.884 1.00 90.06 82 PHE A O 1
ATOM 585 N N . ASP A 1 83 ? 18.638 3.490 -24.967 1.00 91.12 83 ASP A N 1
ATOM 586 C CA . ASP A 1 83 ? 18.874 2.845 -26.261 1.00 91.12 83 ASP A CA 1
ATOM 587 C C . ASP A 1 83 ? 17.612 2.206 -26.887 1.00 91.12 83 ASP A C 1
ATOM 589 O O . ASP A 1 83 ? 17.697 1.275 -27.686 1.00 91.12 83 ASP A O 1
ATOM 593 N N . GLY A 1 84 ? 16.430 2.742 -26.548 1.00 90.25 84 GLY A N 1
ATOM 594 C CA . GLY A 1 84 ? 15.133 2.352 -27.109 1.00 90.25 84 GLY A CA 1
ATOM 595 C C . GLY A 1 84 ? 14.524 1.098 -26.478 1.00 90.25 84 GLY A C 1
ATOM 596 O O . GLY A 1 84 ? 13.644 0.473 -27.073 1.00 90.25 84 GLY A O 1
ATOM 597 N N . LYS A 1 85 ? 14.999 0.685 -25.296 1.00 93.62 85 LYS A N 1
ATOM 598 C CA . LYS A 1 85 ? 14.574 -0.561 -24.648 1.00 93.62 85 LYS A CA 1
ATOM 599 C C . LYS A 1 85 ? 13.137 -0.470 -24.123 1.00 93.62 85 LYS A C 1
ATOM 601 O O . LYS A 1 85 ? 12.813 0.346 -23.267 1.00 93.62 85 LYS A O 1
ATOM 606 N N . THR A 1 86 ? 12.271 -1.342 -24.621 1.00 95.12 86 THR A N 1
ATOM 607 C CA . THR A 1 86 ? 10.865 -1.477 -24.202 1.00 95.12 86 THR A CA 1
ATOM 608 C C . THR A 1 86 ? 10.702 -2.512 -23.086 1.00 95.12 86 THR A C 1
ATOM 610 O O . THR A 1 86 ? 11.585 -3.345 -22.892 1.00 95.12 86 THR A O 1
ATOM 613 N N . ILE A 1 87 ? 9.590 -2.468 -22.345 1.00 97.25 87 ILE A N 1
ATOM 614 C CA . ILE A 1 87 ? 9.322 -3.356 -21.201 1.00 97.25 87 ILE A CA 1
ATOM 615 C C . ILE A 1 87 ? 8.256 -4.405 -21.567 1.00 97.25 87 ILE A C 1
ATOM 617 O O . ILE A 1 87 ? 7.197 -4.058 -22.086 1.00 97.25 87 ILE A O 1
ATOM 621 N N . GLU A 1 88 ? 8.514 -5.673 -21.240 1.00 98.06 88 GLU A N 1
ATOM 622 C CA . GLU A 1 88 ? 7.566 -6.796 -21.299 1.00 98.06 88 GLU A CA 1
ATOM 623 C C . GLU A 1 88 ? 7.273 -7.297 -19.872 1.00 98.06 88 GLU A C 1
ATOM 625 O O . GLU A 1 88 ? 8.199 -7.613 -19.121 1.00 98.06 88 GLU A O 1
ATOM 630 N N . ILE A 1 89 ? 5.992 -7.396 -19.493 1.00 98.38 89 ILE A N 1
ATOM 631 C CA . ILE A 1 89 ? 5.574 -7.949 -18.195 1.00 98.38 89 ILE A CA 1
ATOM 632 C C . ILE A 1 89 ? 5.339 -9.458 -18.328 1.00 98.38 89 ILE A C 1
ATOM 634 O O . ILE A 1 89 ? 4.486 -9.897 -19.098 1.00 98.38 89 ILE A O 1
ATOM 638 N N . VAL A 1 90 ? 6.071 -10.259 -17.551 1.00 98.19 90 VAL A N 1
ATOM 639 C CA . VAL A 1 90 ? 5.987 -11.728 -17.563 1.00 98.19 90 VAL A CA 1
ATOM 640 C C . VAL A 1 90 ? 5.356 -12.219 -16.260 1.00 98.19 90 VAL A C 1
ATOM 642 O O . VAL A 1 90 ? 6.038 -12.426 -15.255 1.00 98.19 90 VAL A O 1
ATOM 645 N N . SER A 1 91 ? 4.038 -12.411 -16.268 1.00 97.19 91 SER A N 1
ATOM 646 C CA . SER A 1 91 ? 3.289 -12.808 -15.070 1.00 97.19 91 SER A CA 1
ATOM 647 C C . SER A 1 91 ? 3.472 -14.283 -14.675 1.00 97.19 91 SER A C 1
ATOM 649 O O . SER A 1 91 ? 3.747 -15.165 -15.500 1.00 97.19 91 SER A O 1
ATOM 651 N N . CYS A 1 92 ? 3.281 -14.561 -13.387 1.00 96.06 92 CYS A N 1
ATOM 652 C CA . CYS A 1 92 ? 3.196 -15.893 -12.800 1.00 96.06 92 CYS A CA 1
ATOM 653 C C . CYS A 1 92 ? 2.200 -15.869 -11.628 1.00 96.06 92 CYS A C 1
ATOM 655 O O . CYS A 1 92 ? 2.375 -15.084 -10.696 1.00 96.06 92 CYS A O 1
ATOM 657 N N . ASP A 1 93 ? 1.153 -16.699 -11.697 1.00 93.56 93 ASP A N 1
ATOM 658 C CA . ASP A 1 93 ? 0.136 -16.787 -10.642 1.00 93.56 93 ASP A CA 1
ATOM 659 C C . ASP A 1 93 ? 0.621 -17.657 -9.480 1.00 93.56 93 ASP A C 1
ATOM 661 O O . ASP A 1 93 ? 1.110 -18.774 -9.676 1.00 93.56 93 ASP A O 1
ATOM 665 N N . THR A 1 94 ? 0.476 -17.132 -8.269 1.00 90.25 94 THR A N 1
ATOM 666 C CA . THR A 1 94 ? 0.817 -17.824 -7.025 1.00 90.25 94 THR A CA 1
ATOM 667 C C . THR A 1 94 ? -0.360 -18.595 -6.444 1.00 90.25 94 THR A C 1
ATOM 669 O O . THR A 1 94 ? -0.135 -19.488 -5.632 1.00 90.25 94 THR A O 1
ATOM 672 N N . GLU A 1 95 ? -1.605 -18.242 -6.795 1.00 85.75 95 GLU A N 1
ATOM 673 C CA . GLU A 1 95 ? -2.821 -18.699 -6.103 1.00 85.75 95 GLU A CA 1
ATOM 674 C C . GLU A 1 95 ? -2.718 -18.570 -4.557 1.00 85.75 95 GLU A C 1
ATOM 676 O O . GLU A 1 95 ? -3.219 -19.428 -3.825 1.00 85.75 95 GLU A O 1
ATOM 681 N N . ARG A 1 96 ? -2.000 -17.542 -4.060 1.00 79.19 96 ARG A N 1
ATOM 682 C CA . ARG A 1 96 ? -1.619 -17.322 -2.644 1.00 79.19 96 ARG A CA 1
ATOM 683 C C . ARG A 1 96 ? -0.932 -18.539 -1.982 1.00 79.19 96 ARG A C 1
ATOM 685 O O . ARG A 1 96 ? -1.040 -18.749 -0.779 1.00 79.19 96 ARG A O 1
ATOM 692 N N . GLN A 1 97 ? -0.201 -19.354 -2.748 1.00 85.06 97 GLN A N 1
ATOM 693 C CA . GLN A 1 97 ? 0.563 -20.504 -2.243 1.00 85.06 97 GLN A CA 1
ATOM 694 C C . GLN A 1 97 ? 2.074 -20.193 -2.224 1.00 85.06 97 GLN A C 1
ATOM 696 O O . GLN A 1 97 ? 2.686 -20.101 -3.294 1.00 85.06 97 GLN A O 1
ATOM 701 N N . PRO A 1 98 ? 2.731 -20.132 -1.046 1.00 88.62 98 PRO A N 1
ATOM 702 C CA . PRO A 1 98 ? 4.172 -19.870 -0.941 1.00 88.62 98 PRO A CA 1
ATOM 703 C C . PRO A 1 98 ? 5.045 -20.841 -1.754 1.00 88.62 98 PRO A C 1
ATOM 705 O O . PRO A 1 98 ? 6.096 -20.473 -2.270 1.00 88.62 98 PRO A O 1
ATOM 708 N N . GLN A 1 99 ? 4.611 -22.090 -1.938 1.00 92.75 99 GLN A N 1
ATOM 709 C CA . GLN A 1 99 ? 5.320 -23.075 -2.762 1.00 92.75 99 GLN A CA 1
ATOM 710 C C . GLN A 1 99 ? 5.294 -22.709 -4.257 1.00 92.75 99 GLN A C 1
ATOM 712 O O . GLN A 1 99 ? 6.268 -22.973 -4.964 1.00 92.75 99 GLN A O 1
ATOM 717 N N . LYS A 1 100 ? 4.220 -22.062 -4.733 1.00 94.19 100 LYS A N 1
ATOM 718 C CA . LYS A 1 100 ? 4.111 -21.569 -6.114 1.00 94.19 100 LYS A CA 1
ATOM 719 C C . LYS A 1 100 ? 4.965 -20.327 -6.336 1.00 94.19 100 LYS A C 1
ATOM 721 O O . LYS A 1 100 ? 5.575 -20.225 -7.392 1.00 94.19 100 LYS A O 1
ATOM 726 N N . GLU A 1 101 ? 5.128 -19.459 -5.337 1.00 93.81 101 GLU A N 1
ATOM 727 C CA . GLU A 1 101 ? 6.080 -18.336 -5.401 1.00 93.81 101 GLU A CA 1
ATOM 728 C C . GLU A 1 101 ? 7.520 -18.806 -5.640 1.00 93.81 101 GLU A C 1
ATOM 730 O O . GLU A 1 101 ? 8.198 -18.254 -6.506 1.00 93.81 101 GLU A O 1
ATOM 735 N N . VAL A 1 102 ? 7.971 -19.874 -4.968 1.00 96.88 102 VAL A N 1
ATOM 736 C CA . VAL A 1 102 ? 9.297 -20.474 -5.231 1.00 96.88 102 VAL A CA 1
ATOM 737 C C . VAL A 1 102 ? 9.409 -20.948 -6.681 1.00 96.88 102 VAL A C 1
ATOM 739 O O . VAL A 1 102 ? 10.397 -20.660 -7.354 1.00 96.88 102 VAL A O 1
ATOM 742 N N . THR A 1 103 ? 8.382 -21.634 -7.193 1.00 97.69 103 THR A N 1
ATOM 743 C CA . THR A 1 103 ? 8.336 -22.084 -8.593 1.00 97.69 103 THR A CA 1
ATOM 744 C C . THR A 1 103 ? 8.272 -20.913 -9.582 1.00 97.69 103 THR A C 1
ATOM 746 O O . THR A 1 103 ? 8.883 -20.985 -10.648 1.00 97.69 103 THR A O 1
ATOM 749 N N . CYS A 1 104 ? 7.596 -19.816 -9.238 1.00 97.88 104 CYS A N 1
ATOM 750 C CA . CYS A 1 104 ? 7.556 -18.594 -10.035 1.00 97.88 104 CYS A CA 1
ATOM 751 C C . CYS A 1 104 ? 8.918 -17.894 -10.078 1.00 97.88 104 CYS A C 1
ATOM 753 O O . CYS A 1 104 ? 9.369 -17.550 -11.168 1.00 97.88 104 CYS A O 1
ATOM 755 N N . VAL A 1 105 ? 9.616 -17.754 -8.944 1.00 98.50 105 VAL A N 1
ATOM 756 C CA . VAL A 1 105 ? 11.003 -17.256 -8.902 1.00 98.50 105 VAL A CA 1
ATOM 757 C C . VAL A 1 105 ? 11.904 -18.128 -9.779 1.00 98.50 105 VAL A C 1
ATOM 759 O O . VAL A 1 105 ? 12.596 -17.614 -10.657 1.00 98.50 105 VAL A O 1
ATOM 762 N N . GLU A 1 106 ? 11.848 -19.455 -9.630 1.00 98.19 106 GLU A N 1
ATOM 763 C CA . GLU A 1 106 ? 12.652 -20.368 -10.448 1.00 98.19 106 GLU A CA 1
ATOM 764 C C . GLU A 1 106 ? 12.333 -20.280 -11.945 1.00 98.19 106 GLU A C 1
ATOM 766 O O . GLU A 1 106 ? 13.261 -20.287 -12.755 1.00 98.19 106 GLU A O 1
ATOM 771 N N . LYS A 1 107 ? 11.057 -20.161 -12.329 1.00 98.44 107 LYS A N 1
ATOM 772 C CA . LYS A 1 107 ? 10.624 -19.959 -13.720 1.00 98.44 107 LYS A CA 1
ATOM 773 C C . LYS A 1 107 ? 11.166 -18.639 -14.278 1.00 98.44 107 LYS A C 1
ATOM 775 O O . LYS A 1 107 ? 11.815 -18.642 -15.324 1.00 98.44 107 LYS A O 1
ATOM 780 N N . LEU A 1 108 ? 10.916 -17.529 -13.588 1.00 98.69 108 LEU A N 1
ATOM 781 C CA . LEU A 1 108 ? 11.226 -16.184 -14.073 1.00 98.69 108 LEU A CA 1
ATOM 782 C C . LEU A 1 108 ? 12.743 -15.961 -14.193 1.00 98.69 108 LEU A C 1
ATOM 784 O O . LEU A 1 108 ? 13.210 -15.474 -15.224 1.00 98.69 108 LEU A O 1
ATOM 788 N N . VAL A 1 109 ? 13.521 -16.404 -13.200 1.00 98.56 109 VAL A N 1
ATOM 789 C CA . VAL A 1 109 ? 14.991 -16.290 -13.196 1.00 98.56 109 VAL A CA 1
ATOM 790 C C . VAL A 1 109 ? 15.649 -17.296 -14.148 1.00 98.56 109 VAL A C 1
ATOM 792 O O . VAL A 1 109 ? 16.500 -16.932 -14.964 1.00 98.56 109 VAL A O 1
ATOM 795 N N . ASN A 1 110 ? 15.289 -18.585 -14.078 1.00 98.06 110 ASN A N 1
ATOM 796 C CA . ASN A 1 110 ? 16.040 -19.612 -14.808 1.00 98.06 110 ASN A CA 1
ATOM 797 C C . ASN A 1 110 ? 15.581 -19.786 -16.257 1.00 98.06 110 ASN A C 1
ATOM 799 O O . ASN A 1 110 ? 16.442 -20.005 -17.112 1.00 98.06 110 ASN A O 1
ATOM 803 N N . LYS A 1 111 ? 14.276 -19.679 -16.540 1.00 97.94 111 LYS A N 1
ATOM 804 C CA . LYS A 1 111 ? 13.697 -19.931 -17.869 1.00 97.94 111 LYS A CA 1
ATOM 805 C C . LYS A 1 111 ? 13.391 -18.644 -18.631 1.00 97.94 111 LYS A C 1
ATOM 807 O O . LYS A 1 111 ? 13.855 -18.500 -19.756 1.00 97.94 111 LYS A O 1
ATOM 812 N N . ASP A 1 112 ? 12.609 -17.740 -18.045 1.00 97.94 112 ASP A N 1
ATOM 813 C CA . ASP A 1 112 ? 12.069 -16.595 -18.795 1.00 97.94 112 ASP A CA 1
ATOM 814 C C . ASP A 1 112 ? 13.072 -15.431 -18.921 1.00 97.94 112 ASP A C 1
ATOM 816 O O . ASP A 1 112 ? 12.916 -14.596 -19.814 1.00 97.94 112 ASP A O 1
ATOM 820 N N . LYS A 1 113 ? 14.122 -15.443 -18.081 1.00 97.12 113 LYS A N 1
ATOM 821 C CA . LYS A 1 113 ? 15.254 -14.498 -18.028 1.00 97.12 113 LYS A CA 1
ATOM 822 C C . LYS A 1 113 ? 14.823 -13.049 -17.797 1.00 97.12 113 LYS A C 1
ATOM 824 O O . LYS A 1 113 ? 15.131 -12.162 -18.588 1.00 97.12 113 LYS A O 1
ATOM 829 N N . VAL A 1 114 ? 14.098 -12.822 -16.703 1.00 98.56 114 VAL A N 1
ATOM 830 C CA . VAL A 1 114 ? 13.710 -11.469 -16.276 1.00 98.56 114 VAL A CA 1
ATOM 831 C C . VAL A 1 114 ? 14.888 -10.701 -15.666 1.00 98.56 114 VAL A C 1
ATOM 833 O O . VAL A 1 114 ? 15.705 -11.280 -14.954 1.00 98.56 114 VAL A O 1
ATOM 836 N N . THR A 1 115 ? 14.944 -9.392 -15.917 1.00 98.12 115 THR A N 1
ATOM 837 C CA . THR A 1 115 ? 15.917 -8.452 -15.329 1.00 98.12 115 THR A CA 1
ATOM 838 C C . THR A 1 115 ? 15.622 -8.179 -13.855 1.00 98.12 115 THR A C 1
ATOM 840 O O . THR A 1 115 ? 16.532 -8.083 -13.039 1.00 98.12 115 THR A O 1
ATOM 843 N N . ALA A 1 116 ? 14.341 -8.066 -13.510 1.00 98.50 116 ALA A N 1
ATOM 844 C CA . ALA A 1 116 ? 13.857 -7.846 -12.153 1.00 98.50 116 ALA A CA 1
ATOM 845 C C . ALA A 1 116 ? 12.479 -8.498 -11.983 1.00 98.50 116 ALA A C 1
ATOM 847 O O . ALA A 1 116 ? 11.813 -8.839 -12.966 1.00 98.50 116 ALA A O 1
ATOM 848 N N . ILE A 1 117 ? 12.040 -8.653 -10.738 1.00 98.50 117 ILE A N 1
ATOM 849 C CA . ILE A 1 117 ? 10.711 -9.148 -10.372 1.00 98.50 117 ILE A CA 1
ATOM 850 C C . ILE A 1 117 ? 9.986 -8.075 -9.557 1.00 98.50 117 ILE A C 1
ATOM 852 O O . ILE A 1 117 ? 10.595 -7.351 -8.776 1.00 98.50 117 ILE A O 1
ATOM 856 N N . ILE A 1 118 ? 8.671 -7.996 -9.715 1.00 97.38 118 ILE A N 1
ATOM 857 C CA . ILE A 1 118 ? 7.752 -7.286 -8.829 1.00 97.38 118 ILE A CA 1
ATOM 858 C C . ILE A 1 118 ? 6.833 -8.347 -8.225 1.00 97.38 118 ILE A C 1
ATOM 860 O O . ILE A 1 118 ? 6.321 -9.190 -8.965 1.00 97.38 118 ILE A O 1
ATOM 864 N N . ALA A 1 119 ? 6.647 -8.341 -6.905 1.00 93.75 119 ALA A N 1
ATOM 865 C CA . ALA A 1 119 ? 5.815 -9.335 -6.231 1.00 93.75 119 ALA A CA 1
ATOM 866 C C . ALA A 1 119 ? 4.778 -8.713 -5.286 1.00 93.75 119 ALA A C 1
ATOM 868 O O . ALA A 1 119 ? 5.066 -7.719 -4.621 1.00 93.75 119 ALA A O 1
ATOM 869 N N . ASP A 1 120 ? 3.573 -9.294 -5.235 1.00 85.56 120 ASP A N 1
ATOM 870 C CA . ASP A 1 120 ? 2.485 -8.828 -4.357 1.00 85.56 120 ASP A CA 1
ATOM 871 C C . ASP A 1 120 ? 2.644 -9.220 -2.888 1.00 85.56 120 ASP A C 1
ATOM 873 O O . ASP A 1 120 ? 2.102 -8.565 -1.999 1.00 85.56 120 ASP A O 1
ATOM 877 N N . ASN A 1 121 ? 3.430 -10.261 -2.636 1.00 80.44 121 ASN A N 1
ATOM 878 C CA . ASN A 1 121 ? 3.876 -10.678 -1.323 1.00 80.44 121 ASN A CA 1
ATOM 879 C C . ASN A 1 121 ? 5.216 -11.432 -1.453 1.00 80.44 121 ASN A C 1
ATOM 881 O O . ASN A 1 121 ? 5.735 -11.628 -2.554 1.00 80.44 121 ASN A O 1
ATOM 885 N N . SER A 1 122 ? 5.803 -11.820 -0.324 1.00 82.38 122 SER A N 1
ATOM 886 C CA . SER A 1 122 ? 7.173 -12.345 -0.245 1.00 82.38 122 SER A CA 1
ATOM 887 C C . SER A 1 122 ? 7.298 -13.634 0.581 1.00 82.38 122 SER A C 1
ATOM 889 O O . SER A 1 122 ? 8.407 -14.033 0.943 1.00 82.38 122 SER A O 1
ATOM 891 N N . GLU A 1 123 ? 6.186 -14.311 0.883 1.00 84.50 123 GLU A N 1
ATOM 892 C CA . GLU A 1 123 ? 6.130 -15.398 1.867 1.00 84.50 123 GLU A CA 1
ATOM 893 C C . GLU A 1 123 ? 6.932 -16.643 1.452 1.00 84.50 123 GLU A C 1
ATOM 895 O O . GLU A 1 123 ? 7.692 -17.195 2.256 1.00 84.50 123 GLU A O 1
ATOM 900 N N . GLY A 1 124 ? 6.812 -17.056 0.190 1.00 88.06 124 GLY A N 1
ATOM 901 C CA . GLY A 1 124 ? 7.622 -18.101 -0.433 1.00 88.06 124 GLY A CA 1
ATOM 902 C C . GLY A 1 124 ? 8.941 -17.587 -1.007 1.00 88.06 124 GLY A C 1
ATOM 903 O O . GLY A 1 124 ? 9.934 -18.321 -1.020 1.00 88.06 124 GLY A O 1
ATOM 904 N N . ILE A 1 125 ? 8.988 -16.315 -1.417 1.00 90.88 125 ILE A N 1
ATOM 905 C CA . ILE A 1 125 ? 10.205 -15.654 -1.929 1.00 90.88 125 ILE A CA 1
ATOM 906 C C . ILE A 1 125 ? 11.307 -15.624 -0.853 1.00 90.88 125 ILE A C 1
ATOM 908 O O . ILE A 1 125 ? 12.466 -15.893 -1.154 1.00 90.88 125 ILE A O 1
ATOM 912 N N . ARG A 1 126 ? 10.927 -15.429 0.417 1.00 87.81 126 ARG A N 1
ATOM 913 C CA . ARG A 1 126 ? 11.783 -15.548 1.613 1.00 87.81 126 ARG A CA 1
ATOM 914 C C . ARG A 1 126 ? 12.408 -16.942 1.813 1.00 87.81 126 ARG A C 1
ATOM 916 O O . ARG A 1 126 ? 13.318 -17.091 2.627 1.00 87.81 126 ARG A O 1
ATOM 923 N N . SER A 1 127 ? 11.937 -17.993 1.138 1.00 91.94 127 SER A N 1
ATOM 924 C CA . SER A 1 127 ? 12.498 -19.338 1.335 1.00 91.94 127 SER A CA 1
ATOM 925 C C . SER A 1 127 ? 13.967 -19.418 0.872 1.00 91.94 127 SER A C 1
ATOM 927 O O . SER A 1 127 ? 14.305 -18.855 -0.171 1.00 91.94 127 SER A O 1
ATOM 929 N N . PRO A 1 128 ? 14.846 -20.188 1.551 1.00 93.94 128 PRO A N 1
ATOM 930 C CA . PRO A 1 128 ? 16.260 -20.300 1.167 1.00 93.94 128 PRO A CA 1
ATOM 931 C C . PRO A 1 128 ? 16.497 -20.763 -0.279 1.00 93.94 128 PRO A C 1
ATOM 933 O O . PRO A 1 128 ? 17.532 -20.464 -0.867 1.00 93.94 128 PRO A O 1
ATOM 936 N N . ARG A 1 129 ? 15.534 -21.484 -0.872 1.00 96.56 129 ARG A N 1
ATOM 937 C CA . ARG A 1 129 ? 15.571 -21.926 -2.274 1.00 96.56 129 ARG A CA 1
ATOM 938 C C . ARG A 1 129 ? 15.281 -20.785 -3.254 1.00 96.56 129 ARG A C 1
ATOM 940 O O . ARG A 1 129 ? 15.970 -20.676 -4.268 1.00 96.56 129 ARG A O 1
ATOM 947 N N . ALA A 1 130 ? 14.294 -19.939 -2.956 1.00 96.56 130 ALA A N 1
ATOM 948 C CA . ALA A 1 130 ? 13.991 -18.763 -3.765 1.00 96.56 130 ALA A CA 1
ATOM 949 C C . ALA A 1 130 ? 15.092 -17.699 -3.617 1.00 96.56 130 ALA A C 1
ATOM 951 O O . ALA A 1 130 ? 15.641 -17.276 -4.631 1.00 96.56 130 ALA A O 1
ATOM 952 N N . MET A 1 131 ? 15.507 -17.379 -2.386 1.00 95.56 131 MET A N 1
ATOM 953 C CA . MET A 1 131 ? 16.625 -16.468 -2.096 1.00 95.56 131 MET A CA 1
ATOM 954 C C . MET A 1 131 ? 17.909 -16.858 -2.842 1.00 95.56 131 MET A C 1
ATOM 956 O O . MET A 1 131 ? 18.403 -16.085 -3.660 1.00 95.56 131 MET A O 1
ATOM 960 N N . GLN A 1 132 ? 18.368 -18.109 -2.705 1.00 96.75 132 GLN A N 1
ATOM 961 C CA . GLN A 1 132 ? 19.551 -18.591 -3.425 1.00 96.75 132 GLN A CA 1
ATOM 962 C C . GLN A 1 132 ? 19.392 -18.527 -4.959 1.00 96.75 132 GLN A C 1
ATOM 964 O O . GLN A 1 132 ? 20.381 -18.379 -5.678 1.00 96.75 132 GLN A O 1
ATOM 969 N N . THR A 1 133 ? 18.170 -18.655 -5.484 1.00 98.38 133 THR A N 1
ATOM 970 C CA . THR A 1 133 ? 17.906 -18.523 -6.926 1.00 98.38 133 THR A CA 1
ATOM 971 C C . THR A 1 133 ? 18.036 -17.070 -7.383 1.00 98.38 133 THR A C 1
ATOM 973 O O . THR A 1 133 ? 18.662 -16.817 -8.411 1.00 98.38 133 THR A O 1
ATOM 976 N N . LEU A 1 134 ? 17.512 -16.119 -6.604 1.00 98.12 134 LEU A N 1
ATOM 977 C CA . LEU A 1 134 ? 17.641 -14.681 -6.858 1.00 98.12 134 LEU A CA 1
ATOM 978 C C . LEU A 1 134 ? 19.102 -14.230 -6.775 1.00 98.12 134 LEU A C 1
ATOM 980 O O . LEU A 1 134 ? 19.579 -13.573 -7.693 1.00 98.12 134 LEU A O 1
ATOM 984 N N . GLU A 1 135 ? 19.836 -14.661 -5.746 1.00 97.25 135 GLU A N 1
ATOM 985 C CA . GLU A 1 135 ? 21.266 -14.373 -5.567 1.00 97.25 135 GLU A CA 1
ATOM 986 C C . GLU A 1 135 ? 22.123 -14.916 -6.720 1.00 97.25 135 GLU A C 1
ATOM 988 O O . GLU A 1 135 ? 22.953 -14.196 -7.273 1.00 97.25 135 GLU A O 1
ATOM 993 N N . LYS A 1 136 ? 21.907 -16.175 -7.129 1.00 97.31 136 LYS A N 1
ATOM 994 C CA . LYS A 1 136 ? 22.628 -16.789 -8.262 1.00 97.31 136 LYS A CA 1
ATOM 995 C C . LYS A 1 136 ? 22.274 -16.152 -9.603 1.00 97.31 136 LYS A C 1
ATOM 997 O O . LYS A 1 136 ? 23.133 -16.073 -10.477 1.00 97.31 136 LYS A O 1
ATOM 1002 N N . GLY A 1 137 ? 21.017 -15.746 -9.777 1.00 97.81 137 GLY A N 1
ATOM 1003 C CA . GLY A 1 137 ? 20.547 -15.033 -10.963 1.00 97.81 137 GLY A CA 1
ATOM 1004 C C . GLY A 1 137 ? 20.887 -13.543 -10.966 1.00 97.81 137 GLY A C 1
ATOM 1005 O O . GLY A 1 137 ? 20.766 -12.920 -12.015 1.00 97.81 137 GLY A O 1
ATOM 1006 N N . LYS A 1 138 ? 21.297 -12.987 -9.818 1.00 98.06 138 LYS A N 1
ATOM 1007 C CA . LYS A 1 138 ? 21.467 -11.551 -9.559 1.00 98.06 138 LYS A CA 1
ATOM 1008 C C . LYS A 1 138 ? 20.199 -10.730 -9.853 1.00 98.06 138 LYS A C 1
ATOM 1010 O O . LYS A 1 138 ? 20.289 -9.617 -10.355 1.00 98.06 138 LYS A O 1
ATOM 1015 N N . VAL A 1 139 ? 19.012 -11.283 -9.578 1.00 98.56 139 VAL A N 1
ATOM 1016 C CA . VAL A 1 139 ? 17.715 -10.680 -9.952 1.00 98.56 139 VAL A CA 1
ATOM 1017 C C . VAL A 1 139 ? 17.071 -9.974 -8.751 1.00 98.56 139 VAL A C 1
ATOM 1019 O O . VAL A 1 139 ? 16.643 -10.664 -7.823 1.00 98.56 139 VAL A O 1
ATOM 1022 N N . PRO A 1 140 ? 16.943 -8.631 -8.746 1.00 97.44 140 PRO A N 1
ATOM 1023 C CA . PRO A 1 140 ? 16.232 -7.913 -7.693 1.00 97.44 140 PRO A CA 1
ATOM 1024 C C . PRO A 1 140 ? 14.715 -8.145 -7.749 1.00 97.44 140 PRO A C 1
ATOM 1026 O O . PRO A 1 140 ? 14.106 -8.202 -8.820 1.00 97.44 140 PRO A O 1
ATOM 1029 N N . VAL A 1 141 ? 14.103 -8.235 -6.570 1.00 97.12 141 VAL A N 1
ATOM 1030 C CA . VAL A 1 141 ? 12.661 -8.321 -6.328 1.00 97.12 141 VAL A CA 1
ATOM 1031 C C . VAL A 1 141 ? 12.207 -7.041 -5.642 1.00 97.12 141 VAL A C 1
ATOM 1033 O O . VAL A 1 141 ? 12.644 -6.740 -4.532 1.00 97.12 141 VAL A O 1
ATOM 1036 N N . MET A 1 142 ? 11.289 -6.315 -6.267 1.00 95.00 142 MET A N 1
ATOM 1037 C CA . MET A 1 142 ? 10.613 -5.181 -5.652 1.00 95.00 142 MET A CA 1
ATOM 1038 C C . MET A 1 142 ? 9.271 -5.603 -5.049 1.00 95.00 142 MET A C 1
ATOM 1040 O O . MET A 1 142 ? 8.518 -6.373 -5.648 1.00 95.00 142 MET A O 1
ATOM 1044 N N . LEU A 1 143 ? 8.955 -5.044 -3.886 1.00 91.75 143 LEU A N 1
ATOM 1045 C CA . LEU A 1 143 ? 7.762 -5.327 -3.094 1.00 91.75 143 LEU A CA 1
ATOM 1046 C C . LEU A 1 143 ? 6.986 -4.004 -2.909 1.00 91.75 143 LEU A C 1
ATOM 1048 O O . LEU A 1 143 ? 7.328 -3.221 -2.014 1.00 91.75 143 LEU A O 1
ATOM 1052 N N . PRO A 1 144 ? 5.987 -3.706 -3.774 1.00 86.69 144 PRO A N 1
ATOM 1053 C CA . PRO A 1 144 ? 5.185 -2.476 -3.709 1.00 86.69 144 PRO A CA 1
ATOM 1054 C C . PRO A 1 144 ? 4.408 -2.368 -2.397 1.00 86.69 144 PRO A C 1
ATOM 1056 O O . PRO A 1 144 ? 4.309 -1.304 -1.795 1.00 86.69 144 PRO A O 1
ATOM 1059 N N . ILE A 1 145 ? 3.905 -3.511 -1.932 1.00 76.88 145 ILE A N 1
ATOM 1060 C CA . ILE A 1 145 ? 3.415 -3.721 -0.576 1.00 76.88 145 ILE A CA 1
ATOM 1061 C C . ILE A 1 145 ? 4.399 -4.704 0.052 1.00 76.88 145 ILE A C 1
ATOM 1063 O O . ILE A 1 145 ? 4.594 -5.799 -0.474 1.00 76.88 145 ILE A O 1
ATOM 1067 N N . GLN A 1 146 ? 5.042 -4.326 1.154 1.00 69.00 146 GLN A N 1
ATOM 1068 C CA . GLN A 1 146 ? 5.904 -5.245 1.892 1.00 69.00 146 GLN A CA 1
ATOM 1069 C C . GLN A 1 146 ? 5.118 -5.933 3.015 1.00 69.00 146 GLN A C 1
ATOM 1071 O O . GLN A 1 146 ? 4.356 -5.292 3.737 1.00 69.00 146 GLN A O 1
ATOM 1076 N N . ALA A 1 147 ? 5.354 -7.235 3.175 1.00 62.47 147 ALA A N 1
ATOM 1077 C CA . ALA A 1 147 ? 4.890 -8.056 4.282 1.00 62.47 147 ALA A CA 1
ATOM 1078 C C . ALA A 1 147 ? 5.886 -8.150 5.453 1.00 62.47 147 ALA A C 1
ATOM 1080 O O . ALA A 1 147 ? 5.391 -8.171 6.570 1.00 62.47 147 ALA A O 1
ATOM 1081 N N . LEU A 1 148 ? 7.208 -8.177 5.197 1.00 69.75 148 LEU A N 1
ATOM 1082 C CA . LEU A 1 148 ? 8.285 -8.521 6.158 1.00 69.75 148 LEU A CA 1
ATOM 1083 C C . LEU A 1 148 ? 8.687 -7.403 7.158 1.00 69.75 148 LEU A C 1
ATOM 1085 O O . LEU A 1 148 ? 8.418 -6.225 6.884 1.00 69.75 148 LEU A O 1
ATOM 1089 N N . PRO A 1 149 ? 9.435 -7.723 8.245 1.00 72.25 149 PRO A N 1
ATOM 1090 C CA . PRO A 1 149 ? 9.974 -6.747 9.194 1.00 72.25 149 PRO A CA 1
ATOM 1091 C C . PRO A 1 149 ? 11.202 -6.008 8.639 1.00 72.25 149 PRO A C 1
ATOM 1093 O O . PRO A 1 149 ? 11.971 -6.557 7.846 1.00 72.25 149 PRO A O 1
ATOM 1096 N N . GLU A 1 150 ? 11.445 -4.783 9.119 1.00 76.81 150 GLU A N 1
ATOM 1097 C CA . GLU A 1 150 ? 12.596 -3.958 8.701 1.00 76.81 150 GLU A CA 1
ATOM 1098 C C . GLU A 1 150 ? 13.944 -4.629 9.020 1.00 76.81 150 GLU A C 1
ATOM 1100 O O . GLU A 1 150 ? 14.862 -4.567 8.207 1.00 76.81 150 GLU A O 1
ATOM 1105 N N . ASP A 1 151 ? 14.045 -5.377 10.126 1.00 82.25 151 ASP A N 1
ATOM 1106 C CA . ASP A 1 151 ? 15.271 -6.099 10.491 1.00 82.25 151 ASP A CA 1
ATOM 1107 C C . ASP A 1 151 ? 15.596 -7.277 9.549 1.00 82.25 151 ASP A C 1
ATOM 1109 O O . ASP A 1 151 ? 16.751 -7.699 9.492 1.00 82.25 151 ASP A O 1
ATOM 1113 N N . GLN A 1 152 ? 14.613 -7.817 8.817 1.00 84.94 152 GLN A N 1
ATOM 1114 C CA . GLN A 1 152 ? 14.818 -8.871 7.814 1.00 84.94 152 GLN A CA 1
ATOM 1115 C C . GLN A 1 152 ? 15.172 -8.302 6.436 1.00 84.94 152 GLN A C 1
ATOM 1117 O O . GLN A 1 152 ? 15.677 -9.028 5.585 1.00 84.94 152 GLN A O 1
ATOM 1122 N N . MET A 1 153 ? 14.928 -7.010 6.215 1.00 88.00 153 MET A N 1
ATOM 1123 C CA . MET A 1 153 ? 15.097 -6.332 4.932 1.00 88.00 153 MET A CA 1
ATOM 1124 C C . MET A 1 153 ? 16.421 -5.578 4.885 1.00 88.00 153 MET A C 1
ATOM 1126 O O . MET A 1 153 ? 16.462 -4.355 4.777 1.00 88.00 153 MET A O 1
ATOM 1130 N N . THR A 1 154 ? 17.518 -6.329 4.969 1.00 91.81 154 THR A N 1
ATOM 1131 C CA . THR A 1 154 ? 18.892 -5.807 4.963 1.00 91.81 154 THR A CA 1
ATOM 1132 C C . THR A 1 154 ? 19.725 -6.445 3.842 1.00 91.81 154 THR A C 1
ATOM 1134 O O . THR A 1 154 ? 19.411 -7.562 3.419 1.00 91.81 154 THR A O 1
ATOM 1137 N N . PRO A 1 155 ? 20.832 -5.813 3.400 1.00 91.75 155 PRO A N 1
ATOM 1138 C CA . PRO A 1 155 ? 21.743 -6.392 2.403 1.00 91.75 155 PRO A CA 1
ATOM 1139 C C . PRO A 1 155 ? 22.335 -7.766 2.764 1.00 91.75 155 PRO A C 1
ATOM 1141 O O . PRO A 1 155 ? 22.816 -8.468 1.877 1.00 91.75 155 PRO A O 1
ATOM 1144 N N . GLU A 1 156 ? 22.331 -8.137 4.051 1.00 91.88 156 GLU A N 1
ATOM 1145 C CA . GLU A 1 156 ? 22.842 -9.415 4.567 1.00 91.88 156 GLU A CA 1
ATOM 1146 C C . GLU A 1 156 ? 21.790 -10.532 4.489 1.00 91.88 156 GLU A C 1
ATOM 1148 O O . GLU A 1 156 ? 22.072 -11.613 3.976 1.00 91.88 156 GLU A O 1
ATOM 1153 N N . LYS A 1 157 ? 20.572 -10.279 4.986 1.00 91.50 157 LYS A N 1
ATOM 1154 C CA . LYS A 1 157 ? 19.492 -11.283 5.051 1.00 91.50 157 LYS A CA 1
ATOM 1155 C C . LYS A 1 157 ? 18.669 -11.369 3.766 1.00 91.50 157 LYS A C 1
ATOM 1157 O O . LYS A 1 157 ? 18.092 -12.412 3.467 1.00 91.50 157 LYS A O 1
ATOM 1162 N N . ALA A 1 158 ? 18.585 -10.261 3.036 1.00 91.56 158 ALA A N 1
ATOM 1163 C CA . ALA A 1 158 ? 17.690 -10.059 1.906 1.00 91.56 158 ALA A CA 1
ATOM 1164 C C . ALA A 1 158 ? 18.385 -9.306 0.744 1.00 91.56 158 ALA A C 1
ATOM 1166 O O . ALA A 1 158 ? 17.833 -8.322 0.243 1.00 91.56 158 ALA A O 1
ATOM 1167 N N . PRO A 1 159 ? 19.571 -9.758 0.270 1.00 93.44 159 PRO A N 1
ATOM 1168 C CA . PRO A 1 159 ? 20.455 -9.025 -0.655 1.00 93.44 159 PRO A CA 1
ATOM 1169 C C . PRO A 1 159 ? 19.823 -8.559 -1.976 1.00 93.44 159 PRO A C 1
ATOM 1171 O O . PRO A 1 159 ? 20.386 -7.699 -2.644 1.00 93.44 159 PRO A O 1
ATOM 1174 N N . TYR A 1 160 ? 18.677 -9.123 -2.359 1.00 95.62 160 TYR A N 1
ATOM 1175 C CA . TYR A 1 160 ? 17.970 -8.812 -3.600 1.00 95.62 160 TYR A CA 1
ATOM 1176 C C . TYR A 1 160 ? 16.493 -8.434 -3.410 1.00 95.62 160 TYR A C 1
ATOM 1178 O O . TYR A 1 160 ? 15.806 -8.233 -4.404 1.00 95.62 160 TYR A O 1
ATOM 1186 N N . LEU A 1 161 ? 15.970 -8.329 -2.183 1.00 94.44 161 LEU A N 1
ATOM 1187 C CA . LEU A 1 161 ? 14.569 -7.943 -1.940 1.00 94.44 161 LEU A CA 1
ATOM 1188 C C . LEU A 1 161 ? 14.508 -6.491 -1.460 1.00 94.44 161 LEU A C 1
ATOM 1190 O O . LEU A 1 161 ? 15.155 -6.163 -0.472 1.00 94.44 161 LEU A O 1
ATOM 1194 N N . PHE A 1 162 ? 13.682 -5.663 -2.104 1.00 93.75 162 PHE A N 1
ATOM 1195 C CA . PHE A 1 162 ? 13.513 -4.234 -1.816 1.00 93.75 162 PHE A CA 1
ATOM 1196 C C . PHE A 1 162 ? 12.032 -3.875 -1.628 1.00 93.75 162 PHE A C 1
ATOM 1198 O O . PHE A 1 162 ? 11.206 -4.156 -2.493 1.00 93.75 162 PHE A O 1
ATOM 1205 N N . GLY A 1 163 ? 11.673 -3.243 -0.510 1.00 89.75 163 GLY A N 1
ATOM 1206 C CA . GLY A 1 163 ? 10.305 -2.794 -0.209 1.00 89.75 163 GLY A CA 1
ATOM 1207 C C . GLY A 1 163 ? 10.111 -1.294 -0.430 1.00 89.75 163 GLY A C 1
ATOM 1208 O O . GLY A 1 163 ? 11.039 -0.520 -0.203 1.00 89.75 163 GLY A O 1
ATOM 1209 N N . GLN A 1 164 ? 8.913 -0.867 -0.846 1.00 80.31 164 GLN A N 1
ATOM 1210 C CA . GLN A 1 164 ? 8.593 0.557 -1.065 1.00 80.31 164 GLN A CA 1
ATOM 1211 C C . GLN A 1 164 ? 8.341 1.383 0.210 1.00 80.31 164 GLN A C 1
ATOM 1213 O O . GLN A 1 164 ? 8.387 2.609 0.133 1.00 80.31 164 GLN A O 1
ATOM 1218 N N . ALA A 1 165 ? 8.055 0.752 1.352 1.00 68.88 165 ALA A N 1
ATOM 1219 C CA . ALA A 1 165 ? 7.775 1.432 2.618 1.00 68.88 165 ALA A CA 1
ATOM 1220 C C . ALA A 1 165 ? 8.051 0.516 3.824 1.00 68.88 165 ALA A C 1
ATOM 1222 O O . ALA A 1 165 ? 8.062 -0.711 3.688 1.00 68.88 165 ALA A O 1
ATOM 1223 N N . SER A 1 166 ? 8.218 1.119 5.004 1.00 64.88 166 SER A N 1
ATOM 1224 C CA . SER A 1 166 ? 8.139 0.433 6.303 1.00 64.88 166 SER A CA 1
ATOM 1225 C C . SER A 1 166 ? 6.745 0.592 6.922 1.00 64.88 166 SER A C 1
ATOM 1227 O O . SER A 1 166 ? 5.966 1.449 6.510 1.00 64.88 166 SER A O 1
ATOM 1229 N N . ARG A 1 167 ? 6.428 -0.255 7.907 1.00 67.00 167 ARG A N 1
ATOM 1230 C CA . ARG A 1 167 ? 5.186 -0.210 8.712 1.00 67.00 167 ARG A CA 1
ATOM 1231 C C . ARG A 1 167 ? 5.473 -0.259 10.218 1.00 67.00 167 ARG A C 1
ATOM 1233 O O . ARG A 1 167 ? 4.573 -0.536 10.999 1.00 67.00 167 ARG A O 1
ATOM 1240 N N . HIS A 1 168 ? 6.729 -0.034 10.620 1.00 64.88 168 HIS A N 1
ATOM 1241 C CA . HIS A 1 168 ? 7.206 -0.205 12.000 1.00 64.88 168 HIS A CA 1
ATOM 1242 C C . HIS A 1 168 ? 6.305 0.473 13.049 1.00 64.88 168 HIS A C 1
ATOM 1244 O O . HIS A 1 168 ? 6.046 -0.094 14.110 1.00 64.88 168 HIS A O 1
ATOM 1250 N N . ASP A 1 169 ? 5.776 1.651 12.718 1.00 81.00 169 ASP A N 1
ATOM 1251 C CA . ASP A 1 169 ? 4.995 2.459 13.647 1.00 81.00 169 ASP A CA 1
ATOM 1252 C C . ASP A 1 169 ? 3.504 2.076 13.723 1.00 81.00 169 ASP A C 1
ATOM 1254 O O . ASP A 1 169 ? 2.823 2.604 14.596 1.00 81.00 169 ASP A O 1
ATOM 1258 N N . ASP A 1 170 ? 2.967 1.174 12.880 1.00 88.69 170 ASP A N 1
ATOM 1259 C CA . ASP A 1 170 ? 1.526 0.826 12.867 1.00 88.69 170 ASP A CA 1
ATOM 1260 C C . ASP A 1 170 ? 1.040 0.429 14.277 1.00 88.69 170 ASP A C 1
ATOM 1262 O O . ASP A 1 170 ? 0.136 1.045 14.848 1.00 88.69 170 ASP A O 1
ATOM 1266 N N . ALA A 1 171 ? 1.694 -0.561 14.890 1.00 92.12 171 ALA A N 1
ATOM 1267 C CA . ALA A 1 171 ? 1.338 -1.048 16.221 1.00 92.12 171 ALA A CA 1
ATOM 1268 C C . ALA A 1 171 ? 1.562 0.002 17.326 1.00 92.12 171 ALA A C 1
ATOM 1270 O O . ALA A 1 171 ? 0.727 0.164 18.221 1.00 92.12 171 ALA A O 1
ATOM 1271 N N . ILE A 1 172 ? 2.682 0.728 17.250 1.00 93.44 172 ILE A N 1
ATOM 1272 C CA . ILE A 1 172 ? 3.094 1.736 18.237 1.00 93.44 172 ILE A CA 1
ATOM 1273 C C . ILE A 1 172 ? 2.123 2.923 18.219 1.00 93.44 172 ILE A C 1
ATOM 1275 O O . ILE A 1 172 ? 1.701 3.382 19.284 1.00 93.44 172 ILE A O 1
ATOM 1279 N N . THR A 1 173 ? 1.718 3.385 17.036 1.00 93.81 173 THR A N 1
ATOM 1280 C CA . THR A 1 173 ? 0.759 4.478 16.846 1.00 93.81 173 THR A CA 1
ATOM 1281 C C . THR A 1 173 ? -0.639 4.070 17.313 1.00 93.81 173 THR A C 1
ATOM 1283 O O . THR A 1 173 ? -1.249 4.815 18.080 1.00 93.81 173 THR A O 1
ATOM 1286 N N . LEU A 1 174 ? -1.128 2.870 16.962 1.00 95.62 174 LEU A N 1
ATOM 1287 C CA . LEU A 1 174 ? -2.432 2.372 17.432 1.00 95.62 174 LEU A CA 1
ATOM 1288 C C . LEU A 1 174 ? -2.508 2.276 18.960 1.00 95.62 174 LEU A C 1
ATOM 1290 O O . LEU A 1 174 ? -3.450 2.791 19.564 1.00 95.62 174 LEU A O 1
ATOM 1294 N N . ILE A 1 175 ? -1.524 1.635 19.597 1.00 96.75 175 ILE A N 1
ATOM 1295 C CA . ILE A 1 175 ? -1.544 1.393 21.047 1.00 96.75 175 ILE A CA 1
ATOM 1296 C C . ILE A 1 175 ? -1.351 2.702 21.821 1.00 96.75 175 ILE A C 1
ATOM 1298 O O . ILE A 1 175 ? -2.067 2.936 22.796 1.00 96.75 175 ILE A O 1
ATOM 1302 N N . ASN A 1 176 ? -0.469 3.604 21.371 1.00 95.62 176 ASN A N 1
ATOM 1303 C CA . ASN A 1 176 ? -0.325 4.919 22.001 1.00 95.62 176 ASN A CA 1
ATOM 1304 C C . ASN A 1 176 ? -1.548 5.820 21.790 1.00 95.62 176 ASN A C 1
ATOM 1306 O O . ASN A 1 176 ? -1.908 6.551 22.711 1.00 95.62 176 ASN A O 1
ATOM 1310 N N . PHE A 1 177 ? -2.221 5.767 20.638 1.00 95.81 177 PHE A N 1
ATOM 1311 C CA . PHE A 1 177 ? -3.469 6.503 20.435 1.00 95.81 177 PHE A CA 1
ATOM 1312 C C . PHE A 1 177 ? -4.587 5.966 21.340 1.00 95.81 177 PHE A C 1
ATOM 1314 O O . PHE A 1 177 ? -5.190 6.723 22.103 1.00 95.81 177 PHE A O 1
ATOM 1321 N N . LEU A 1 178 ? -4.817 4.649 21.330 1.00 96.62 178 LEU A N 1
ATOM 1322 C CA . LEU A 1 178 ? -5.810 3.998 22.188 1.00 96.62 178 LEU A CA 1
ATOM 1323 C C . LEU A 1 178 ? -5.583 4.333 23.668 1.00 96.62 178 LEU A C 1
ATOM 1325 O O . LEU A 1 178 ? -6.515 4.774 24.340 1.00 96.62 178 LEU A O 1
ATOM 1329 N N . LYS A 1 179 ? -4.341 4.206 24.149 1.00 96.25 179 LYS A N 1
ATOM 1330 C CA . LYS A 1 179 ? -3.957 4.499 25.533 1.00 96.25 179 LYS A CA 1
ATOM 1331 C C . LYS A 1 179 ? -4.077 5.985 25.888 1.00 96.25 179 LYS A C 1
ATOM 1333 O O . LYS A 1 179 ? -4.704 6.309 26.888 1.00 96.25 179 LYS A O 1
ATOM 1338 N N . ASN A 1 180 ? -3.449 6.872 25.110 1.00 94.56 180 ASN A N 1
ATOM 1339 C CA . ASN A 1 180 ? -3.169 8.255 25.526 1.00 94.56 180 ASN A CA 1
ATOM 1340 C C . ASN A 1 180 ? -4.166 9.295 24.972 1.00 94.56 180 ASN A C 1
ATOM 1342 O O . ASN A 1 180 ? -4.151 10.439 25.418 1.00 94.56 180 ASN A O 1
ATOM 1346 N N . LYS A 1 181 ? -4.996 8.933 23.981 1.00 92.81 181 LYS A N 1
ATOM 1347 C CA . LYS A 1 181 ? -6.018 9.811 23.371 1.00 92.81 181 LYS A CA 1
ATOM 1348 C C . LYS A 1 181 ? -7.452 9.306 23.555 1.00 92.81 181 LYS A C 1
ATOM 1350 O O . LYS A 1 181 ? -8.385 10.075 23.341 1.00 92.81 181 LYS A O 1
ATOM 1355 N N . ARG A 1 182 ? -7.647 8.029 23.911 1.00 93.94 182 ARG A N 1
ATOM 1356 C CA . ARG A 1 182 ? -8.971 7.386 24.053 1.00 93.94 182 ARG A CA 1
ATOM 1357 C C . ARG A 1 182 ? -9.164 6.638 25.382 1.00 93.94 182 ARG A C 1
ATOM 1359 O O . ARG A 1 182 ? -10.167 5.938 25.531 1.00 93.94 182 ARG A O 1
ATOM 1366 N N . ASP A 1 183 ? -8.214 6.754 26.312 1.00 94.62 183 ASP A N 1
ATOM 1367 C CA . ASP A 1 183 ? -8.199 6.125 27.646 1.00 94.62 183 ASP A CA 1
ATOM 1368 C C . ASP A 1 183 ? -8.411 4.591 27.652 1.00 94.62 183 ASP A C 1
ATOM 1370 O O . ASP A 1 183 ? -8.840 3.994 28.643 1.00 94.62 183 ASP A O 1
ATOM 1374 N N . GLN A 1 184 ? -8.102 3.918 26.538 1.00 95.38 184 GLN A N 1
ATOM 1375 C CA . GLN A 1 184 ? -8.255 2.472 26.384 1.00 95.38 184 GLN A CA 1
ATOM 1376 C C . GLN A 1 184 ? -6.989 1.740 26.836 1.00 95.38 184 GLN A C 1
ATOM 1378 O O . GLN A 1 184 ? -5.997 1.678 26.115 1.00 95.38 184 GLN A O 1
ATOM 1383 N N . THR A 1 185 ? -7.044 1.137 28.023 1.00 95.69 185 THR A N 1
ATOM 1384 C CA . THR A 1 185 ? -5.967 0.287 28.569 1.00 95.69 185 THR A CA 1
ATOM 1385 C C . THR A 1 185 ? -6.287 -1.208 28.532 1.00 95.69 185 THR A C 1
ATOM 1387 O O . THR A 1 185 ? -5.369 -2.024 28.526 1.00 95.69 185 THR A O 1
ATOM 1390 N N . ARG A 1 186 ? -7.570 -1.595 28.452 1.00 98.25 186 ARG A N 1
ATOM 1391 C CA . ARG A 1 186 ? -8.003 -2.991 28.251 1.00 98.25 186 ARG A CA 1
ATOM 1392 C C . ARG A 1 186 ? -8.144 -3.292 26.762 1.00 98.25 186 ARG A C 1
ATOM 1394 O O . ARG A 1 186 ? -9.254 -3.370 26.238 1.00 98.25 186 ARG A O 1
ATOM 1401 N N . ILE A 1 187 ? -7.003 -3.409 26.093 1.00 98.75 187 ILE A N 1
ATOM 1402 C CA . ILE A 1 187 ? -6.915 -3.676 24.655 1.00 98.75 187 ILE A CA 1
ATOM 1403 C C . ILE A 1 187 ? -6.782 -5.192 24.438 1.00 98.75 187 ILE A C 1
ATOM 1405 O O . ILE A 1 187 ? -5.935 -5.832 25.059 1.00 98.75 187 ILE A O 1
ATOM 1409 N N . GLY A 1 188 ? -7.616 -5.774 23.578 1.00 98.75 188 GLY A N 1
ATOM 1410 C CA . GLY A 1 188 ? -7.445 -7.132 23.053 1.00 98.75 188 GLY A CA 1
ATOM 1411 C C . GLY A 1 188 ? -6.747 -7.131 21.690 1.00 98.75 188 GLY A C 1
ATOM 1412 O O . GLY A 1 188 ? -6.758 -6.122 20.985 1.00 98.75 188 GLY A O 1
ATOM 1413 N N . LEU A 1 189 ? -6.172 -8.264 21.296 1.00 98.81 189 LEU A N 1
ATOM 1414 C CA . LEU A 1 189 ? -5.565 -8.471 19.978 1.00 98.81 189 LEU A CA 1
ATOM 1415 C C . LEU A 1 189 ? -6.209 -9.680 19.289 1.00 98.81 189 LEU A C 1
ATOM 1417 O O . LEU A 1 189 ? -6.336 -10.744 19.894 1.00 98.81 189 LEU A O 1
ATOM 1421 N N . LEU A 1 190 ? -6.593 -9.521 18.023 1.00 98.75 190 LEU A N 1
ATOM 1422 C CA . LEU A 1 190 ? -7.125 -10.582 17.171 1.00 98.75 190 LEU A CA 1
ATOM 1423 C C . LEU A 1 190 ? -6.411 -10.550 15.819 1.00 98.75 190 LEU A C 1
ATOM 1425 O O . LEU A 1 190 ? -6.595 -9.602 15.060 1.00 98.75 190 LEU A O 1
ATOM 1429 N N . HIS A 1 191 ? -5.600 -11.560 15.507 1.00 97.88 191 HIS A N 1
ATOM 1430 C CA . HIS A 1 191 ? -4.731 -11.535 14.323 1.00 97.88 191 HIS A CA 1
ATOM 1431 C C . HIS A 1 191 ? -4.916 -12.739 13.388 1.00 97.88 191 HIS A C 1
ATOM 1433 O O . HIS A 1 191 ? -5.289 -13.832 13.817 1.00 97.88 191 HIS A O 1
ATOM 1439 N N . ALA A 1 192 ? -4.621 -12.551 12.101 1.00 94.00 192 ALA A N 1
ATOM 1440 C CA . ALA A 1 192 ? -4.562 -13.656 11.149 1.00 94.00 192 ALA A CA 1
ATOM 1441 C C . ALA A 1 192 ? -3.398 -14.619 11.476 1.00 94.00 192 ALA A C 1
ATOM 1443 O O . ALA A 1 192 ? -2.380 -14.218 12.046 1.00 94.00 192 ALA A O 1
ATOM 1444 N N . THR A 1 193 ? -3.517 -15.891 11.091 1.00 92.12 193 THR A N 1
ATOM 1445 C CA . THR A 1 193 ? -2.427 -16.883 11.208 1.00 92.12 193 THR A CA 1
ATOM 1446 C C . THR A 1 193 ? -1.483 -16.921 10.001 1.00 92.12 193 THR A C 1
ATOM 1448 O O . THR A 1 193 ? -0.594 -17.769 9.968 1.00 92.12 193 THR A O 1
ATOM 1451 N N . ASP A 1 194 ? -1.682 -16.069 8.990 1.00 84.00 194 ASP A N 1
ATOM 1452 C CA . ASP A 1 194 ? -0.719 -15.919 7.894 1.00 84.00 194 ASP A CA 1
ATOM 1453 C C . ASP A 1 194 ? 0.465 -15.032 8.309 1.00 84.00 194 ASP A C 1
ATOM 1455 O O . ASP A 1 194 ? 0.505 -14.492 9.419 1.00 84.00 194 ASP A O 1
ATOM 1459 N N . LEU A 1 195 ? 1.446 -14.877 7.416 1.00 80.00 195 LEU A N 1
ATOM 1460 C CA . LEU A 1 195 ? 2.636 -14.069 7.680 1.00 80.00 195 LEU A CA 1
ATOM 1461 C C . LEU A 1 195 ? 2.304 -12.645 8.155 1.00 80.00 195 LEU A C 1
ATOM 1463 O O . LEU A 1 195 ? 2.940 -12.144 9.080 1.00 80.00 195 LEU A O 1
ATOM 1467 N N . TYR A 1 196 ? 1.298 -12.005 7.551 1.00 81.38 196 TYR A N 1
ATOM 1468 C CA . TYR A 1 196 ? 0.936 -10.630 7.880 1.00 81.38 196 TYR A CA 1
ATOM 1469 C C . TYR A 1 196 ? 0.363 -10.504 9.294 1.00 81.38 196 TYR A C 1
ATOM 1471 O O . TYR A 1 196 ? 0.765 -9.611 10.042 1.00 81.38 196 TYR A O 1
ATOM 1479 N N . GLY A 1 197 ? -0.547 -11.403 9.678 1.00 89.12 197 GLY A N 1
ATOM 1480 C CA . GLY A 1 197 ? -1.090 -11.423 11.034 1.00 89.12 197 GLY A CA 1
ATOM 1481 C C . GLY A 1 197 ? -0.073 -11.875 12.087 1.00 89.12 197 GLY A C 1
ATOM 1482 O O . GLY A 1 197 ? -0.069 -11.335 13.191 1.00 89.12 197 GLY A O 1
ATOM 1483 N N . PHE A 1 198 ? 0.835 -12.799 11.752 1.00 87.19 198 PHE A N 1
ATOM 1484 C CA . PHE A 1 198 ? 1.911 -13.233 12.650 1.00 87.19 198 PHE A CA 1
ATOM 1485 C C . PHE A 1 198 ? 2.906 -12.104 12.961 1.00 87.19 198 PHE A C 1
ATOM 1487 O O . PHE A 1 198 ? 3.206 -11.848 14.129 1.00 87.19 198 PHE A O 1
ATOM 1494 N N . GLU A 1 199 ? 3.389 -11.392 11.941 1.00 83.12 199 GLU A N 1
ATOM 1495 C CA . GLU A 1 199 ? 4.291 -10.253 12.142 1.00 83.12 199 GLU A CA 1
ATOM 1496 C C . GLU A 1 199 ? 3.583 -9.076 12.821 1.00 83.12 199 GLU A C 1
ATOM 1498 O O . GLU A 1 199 ? 4.170 -8.407 13.672 1.00 83.12 199 GLU A O 1
ATOM 1503 N N . GLY A 1 200 ? 2.304 -8.859 12.503 1.00 89.25 200 GLY A N 1
ATOM 1504 C CA . GLY A 1 200 ? 1.451 -7.899 13.195 1.00 89.25 200 GLY A CA 1
ATOM 1505 C C . GLY A 1 200 ? 1.294 -8.191 14.683 1.00 89.25 200 GLY A C 1
ATOM 1506 O O . GLY A 1 200 ? 1.376 -7.285 15.509 1.00 89.25 200 GLY A O 1
ATOM 1507 N N . HIS A 1 201 ? 1.151 -9.467 15.044 1.00 93.94 201 HIS A N 1
ATOM 1508 C CA . HIS A 1 201 ? 1.173 -9.909 16.434 1.00 93.94 201 HIS A CA 1
ATOM 1509 C C . HIS A 1 201 ? 2.515 -9.594 17.114 1.00 93.94 201 HIS A C 1
ATOM 1511 O O . HIS A 1 201 ? 2.508 -9.062 18.222 1.00 93.94 201 HIS A O 1
ATOM 1517 N N . GLN A 1 202 ? 3.659 -9.847 16.466 1.00 90.88 202 GLN A N 1
ATOM 1518 C CA . GLN A 1 202 ? 4.969 -9.498 17.040 1.00 90.88 202 GLN A CA 1
ATOM 1519 C C . GLN A 1 202 ? 5.096 -7.983 17.280 1.00 90.88 202 GLN A C 1
ATOM 1521 O O . GLN A 1 202 ? 5.384 -7.564 18.400 1.00 90.88 202 GLN A O 1
ATOM 1526 N N . GLN A 1 203 ? 4.775 -7.167 16.270 1.00 89.81 203 GLN A N 1
ATOM 1527 C CA . GLN A 1 203 ? 4.786 -5.701 16.366 1.00 89.81 203 GLN A CA 1
ATOM 1528 C C . GLN A 1 203 ? 3.844 -5.187 17.466 1.00 89.81 203 GLN A C 1
ATOM 1530 O O . GLN A 1 203 ? 4.212 -4.293 18.227 1.00 89.81 203 GLN A O 1
ATOM 1535 N N . ALA A 1 204 ? 2.647 -5.770 17.594 1.00 95.00 204 ALA A N 1
ATOM 1536 C CA . ALA A 1 204 ? 1.701 -5.439 18.656 1.00 95.00 204 ALA A CA 1
ATOM 1537 C C . ALA A 1 204 ? 2.254 -5.769 20.050 1.00 95.00 204 ALA A C 1
ATOM 1539 O O . ALA A 1 204 ? 2.153 -4.934 20.945 1.00 95.00 204 ALA A O 1
ATOM 1540 N N . MET A 1 205 ? 2.869 -6.940 20.244 1.00 96.19 205 MET A N 1
ATOM 1541 C CA . MET A 1 205 ? 3.447 -7.331 21.536 1.00 96.19 205 MET A CA 1
ATOM 1542 C C . MET A 1 205 ? 4.617 -6.426 21.953 1.00 96.19 205 MET A C 1
ATOM 1544 O O . MET A 1 205 ? 4.664 -5.992 23.107 1.00 96.19 205 MET A O 1
ATOM 1548 N N . ASP A 1 206 ? 5.504 -6.068 21.021 1.00 93.12 206 ASP A N 1
ATOM 1549 C CA . ASP A 1 206 ? 6.600 -5.127 21.284 1.00 93.12 206 ASP A CA 1
ATOM 1550 C C . ASP A 1 206 ? 6.074 -3.715 21.594 1.00 93.12 206 ASP A C 1
ATOM 1552 O O . ASP A 1 206 ? 6.544 -3.058 22.527 1.00 93.12 206 ASP A O 1
ATOM 1556 N N . ALA A 1 207 ? 5.056 -3.252 20.863 1.00 94.81 207 ALA A N 1
ATOM 1557 C CA . ALA A 1 207 ? 4.404 -1.967 21.103 1.00 94.81 207 ALA A CA 1
ATOM 1558 C C . ALA A 1 207 ? 3.639 -1.923 22.441 1.00 94.81 207 ALA A C 1
ATOM 1560 O O . ALA A 1 207 ? 3.671 -0.900 23.127 1.00 94.81 207 ALA A O 1
ATOM 1561 N N . PHE A 1 208 ? 3.005 -3.025 22.862 1.00 97.38 208 PHE A N 1
ATOM 1562 C CA . PHE A 1 208 ? 2.414 -3.156 24.199 1.00 97.38 208 PHE A CA 1
ATOM 1563 C C . PHE A 1 208 ? 3.478 -3.004 25.290 1.00 97.38 208 PHE A C 1
ATOM 1565 O O . PHE A 1 208 ? 3.304 -2.189 26.201 1.00 97.38 208 PHE A O 1
ATOM 1572 N N . ALA A 1 209 ? 4.602 -3.719 25.165 1.00 96.25 209 ALA A N 1
ATOM 1573 C CA . ALA A 1 209 ? 5.707 -3.643 26.116 1.00 96.25 209 ALA A CA 1
ATOM 1574 C C . ALA A 1 209 ? 6.297 -2.222 26.204 1.00 96.25 209 ALA A C 1
ATOM 1576 O O . ALA A 1 209 ? 6.455 -1.692 27.305 1.00 96.25 209 ALA A O 1
ATOM 1577 N N . GLN A 1 210 ? 6.538 -1.565 25.062 1.00 95.38 210 GLN A N 1
ATOM 1578 C CA . GLN A 1 210 ? 6.988 -0.166 25.003 1.00 95.38 210 GLN A CA 1
ATOM 1579 C C . GLN A 1 210 ? 5.979 0.808 25.634 1.00 95.38 210 GLN A C 1
ATOM 1581 O O . GLN A 1 210 ? 6.367 1.745 26.331 1.00 95.38 210 GLN A O 1
ATOM 1586 N N . ALA A 1 211 ? 4.677 0.576 25.444 1.00 96.06 211 ALA A N 1
ATOM 1587 C CA . ALA A 1 211 ? 3.619 1.377 26.051 1.00 96.06 211 ALA A CA 1
ATOM 1588 C C . ALA A 1 211 ? 3.425 1.112 27.560 1.00 96.06 211 ALA A C 1
ATOM 1590 O O . ALA A 1 211 ? 2.620 1.807 28.190 1.00 96.06 211 ALA A O 1
ATOM 1591 N N . GLY A 1 212 ? 4.125 0.139 28.156 1.00 96.88 212 GLY A N 1
ATOM 1592 C CA . GLY A 1 212 ? 3.924 -0.275 29.548 1.00 96.88 212 GLY A CA 1
ATOM 1593 C C . GLY A 1 212 ? 2.559 -0.933 29.783 1.00 96.88 212 GLY A C 1
ATOM 1594 O O . GLY A 1 212 ? 1.955 -0.743 30.838 1.00 96.88 212 GLY A O 1
ATOM 1595 N N . LEU A 1 213 ? 2.051 -1.649 28.779 1.00 96.75 213 LEU A N 1
ATOM 1596 C CA . LEU A 1 213 ? 0.775 -2.361 28.781 1.00 96.75 213 LEU A CA 1
ATOM 1597 C C . LEU A 1 213 ? 0.983 -3.848 28.452 1.00 96.75 213 LEU A C 1
ATOM 1599 O O . LEU A 1 213 ? 2.050 -4.273 28.017 1.00 96.75 213 LEU A O 1
ATOM 1603 N N . ALA A 1 214 ? -0.075 -4.635 28.621 1.00 97.56 214 ALA A N 1
ATOM 1604 C CA . ALA A 1 214 ? -0.199 -5.978 28.068 1.00 97.56 214 ALA A CA 1
ATOM 1605 C C . ALA A 1 214 ? -1.613 -6.137 27.481 1.00 97.56 214 ALA A C 1
ATOM 1607 O O . ALA A 1 214 ? -2.549 -5.535 28.021 1.00 97.56 214 ALA A O 1
ATOM 1608 N N . PRO A 1 215 ? -1.800 -6.925 26.408 1.00 98.12 215 PRO A N 1
ATOM 1609 C CA . PRO A 1 215 ? -3.133 -7.230 25.909 1.00 98.12 215 PRO A CA 1
ATOM 1610 C C . PRO A 1 215 ? -3.902 -8.069 26.936 1.00 98.12 215 PRO A C 1
ATOM 1612 O O . PRO A 1 215 ? -3.348 -8.998 27.524 1.00 98.12 215 PRO A O 1
ATOM 1615 N N . VAL A 1 216 ? -5.188 -7.775 27.142 1.00 98.62 216 VAL A N 1
ATOM 1616 C CA . VAL A 1 216 ? -6.022 -8.543 28.095 1.00 98.62 216 VAL A CA 1
ATOM 1617 C C . VAL A 1 216 ? -6.459 -9.904 27.539 1.00 98.62 216 VAL A C 1
ATOM 1619 O O . VAL A 1 216 ? -6.768 -10.811 28.308 1.00 98.62 216 VAL A O 1
ATOM 1622 N N . ALA A 1 217 ? -6.425 -10.062 26.213 1.00 98.69 217 ALA A N 1
ATOM 1623 C CA . ALA A 1 217 ? -6.481 -11.337 25.507 1.00 98.69 217 ALA A CA 1
ATOM 1624 C C . ALA A 1 217 ? -5.792 -11.217 24.139 1.00 98.69 217 ALA A C 1
ATOM 1626 O O . ALA A 1 217 ? -5.799 -10.146 23.524 1.00 98.69 217 ALA A O 1
ATOM 1627 N N . VAL A 1 218 ? -5.234 -12.332 23.664 1.00 98.75 218 VAL A N 1
ATOM 1628 C CA . VAL A 1 218 ? -4.678 -12.496 22.316 1.00 98.75 218 VAL A CA 1
ATOM 1629 C C . VAL A 1 218 ? -5.327 -13.728 21.697 1.00 98.75 218 VAL A C 1
ATOM 1631 O O . VAL A 1 218 ? -5.213 -14.824 22.238 1.00 98.75 218 VAL A O 1
ATOM 1634 N N . GLU A 1 219 ? -6.010 -13.544 20.575 1.00 98.69 219 GLU A N 1
ATOM 1635 C CA . GLU A 1 219 ? -6.692 -14.597 19.821 1.00 98.69 219 GLU A CA 1
ATOM 1636 C C . GLU A 1 219 ? -6.273 -14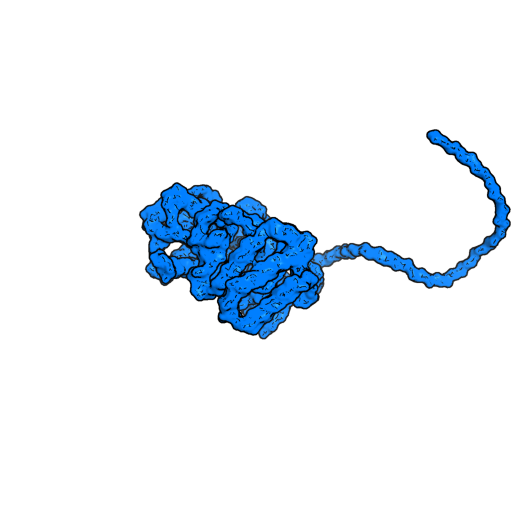.550 18.343 1.00 98.69 219 GLU A C 1
ATOM 1638 O O . GLU A 1 219 ? -5.740 -13.545 17.862 1.00 98.69 219 GLU A O 1
ATOM 1643 N N . SER A 1 220 ? -6.542 -15.621 17.595 1.00 98.31 220 SER A N 1
ATOM 1644 C CA . SER A 1 220 ? -6.216 -15.690 16.167 1.00 98.31 220 SER A CA 1
ATOM 1645 C C . SER A 1 220 ? -7.262 -16.420 15.322 1.00 98.31 220 SER A C 1
ATOM 1647 O O . SER A 1 220 ? -8.084 -17.187 15.834 1.00 98.31 220 SER A O 1
ATOM 1649 N N . PHE A 1 221 ? -7.249 -16.141 14.018 1.00 97.00 221 PHE A N 1
ATOM 1650 C CA . PHE A 1 221 ? -8.137 -16.723 13.005 1.00 97.00 221 PHE A CA 1
ATOM 1651 C C . PHE A 1 221 ? -7.346 -17.109 11.747 1.00 97.00 221 PHE A C 1
ATOM 1653 O O . PHE A 1 221 ? -6.354 -16.462 11.401 1.00 97.00 221 PHE A O 1
ATOM 1660 N N . ALA A 1 222 ? -7.779 -18.152 11.044 1.00 92.50 222 ALA A N 1
ATOM 1661 C CA . ALA A 1 222 ? -7.198 -18.540 9.766 1.00 92.50 222 ALA A CA 1
ATOM 1662 C C . ALA A 1 222 ? -7.729 -17.656 8.626 1.00 92.50 222 ALA A C 1
ATOM 1664 O O . ALA A 1 222 ? -8.874 -17.203 8.637 1.00 92.50 222 ALA A O 1
ATOM 1665 N N . VAL A 1 223 ? -6.902 -17.418 7.605 1.00 85.38 223 VAL A N 1
ATOM 1666 C CA . VAL A 1 223 ? -7.347 -16.713 6.392 1.00 85.38 223 VAL A CA 1
ATOM 1667 C C . VAL A 1 223 ? -8.400 -17.565 5.681 1.00 85.38 223 VAL A C 1
ATOM 1669 O O . VAL A 1 223 ? -8.154 -18.725 5.357 1.00 85.38 223 VAL A O 1
ATOM 1672 N N . GLY A 1 224 ? -9.571 -16.981 5.436 1.00 86.44 224 GLY A N 1
ATOM 1673 C CA . GLY A 1 224 ? -10.755 -17.663 4.919 1.00 86.44 224 GLY A CA 1
ATOM 1674 C C . GLY A 1 224 ? -11.760 -18.112 5.987 1.00 86.44 224 GLY A C 1
ATOM 1675 O O . GLY A 1 224 ? -12.842 -18.557 5.602 1.00 86.44 224 GLY A O 1
ATOM 1676 N N . ASP A 1 225 ? -11.470 -17.967 7.288 1.00 91.12 225 ASP A N 1
ATOM 1677 C CA . ASP A 1 225 ? -12.431 -18.289 8.355 1.00 91.12 225 ASP A CA 1
ATOM 1678 C C . ASP A 1 225 ? -13.727 -17.477 8.195 1.00 91.12 225 ASP A C 1
ATOM 1680 O O . ASP A 1 225 ? -13.717 -16.275 7.905 1.00 91.12 225 ASP A O 1
ATOM 1684 N N . THR A 1 226 ? -14.866 -18.149 8.378 1.00 90.88 226 THR A N 1
ATOM 1685 C CA . THR A 1 226 ? -16.209 -17.575 8.185 1.00 90.88 226 THR A CA 1
ATOM 1686 C C . THR A 1 226 ? -16.930 -17.228 9.488 1.00 90.88 226 THR A C 1
ATOM 1688 O O . THR A 1 226 ? -17.924 -16.500 9.456 1.00 90.88 226 THR A O 1
ATOM 1691 N N . ASP A 1 227 ? -16.429 -17.710 10.627 1.00 92.50 227 ASP A N 1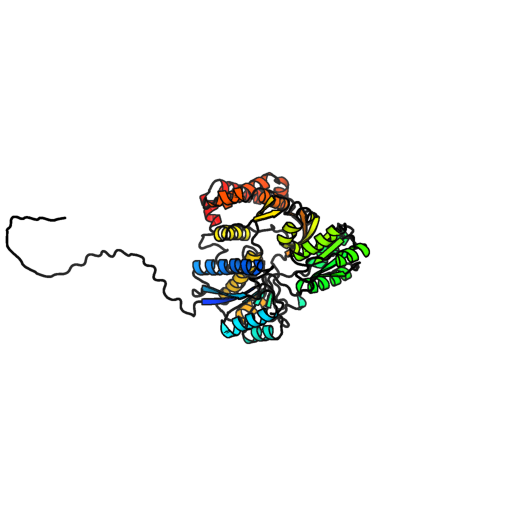
ATOM 1692 C CA . ASP A 1 227 ? -16.959 -17.422 11.956 1.00 92.50 227 ASP A CA 1
ATOM 1693 C C . ASP A 1 227 ? -15.830 -17.380 12.998 1.00 92.50 227 ASP A C 1
ATOM 1695 O O . ASP A 1 227 ? -15.098 -18.351 13.175 1.00 92.50 227 ASP A O 1
ATOM 1699 N N . MET A 1 228 ? -15.720 -16.259 13.714 1.00 97.50 228 MET A N 1
ATOM 1700 C CA . MET A 1 228 ? -14.754 -16.041 14.799 1.00 97.50 228 MET A CA 1
ATOM 1701 C C . MET A 1 228 ? -15.460 -15.911 16.161 1.00 97.50 228 MET A C 1
ATOM 1703 O O . MET A 1 228 ? -14.943 -15.285 17.088 1.00 97.50 228 MET A O 1
ATOM 1707 N N . THR A 1 229 ? -16.677 -16.455 16.297 1.00 97.94 229 THR A N 1
ATOM 1708 C CA . THR A 1 229 ? -17.521 -16.318 17.500 1.00 97.94 229 THR A CA 1
ATOM 1709 C C . THR A 1 229 ? -16.825 -16.789 18.787 1.00 97.94 229 THR A C 1
ATOM 1711 O O . THR A 1 229 ? -17.000 -16.164 19.832 1.00 97.94 229 THR A O 1
ATOM 1714 N N . ILE A 1 230 ? -15.989 -17.833 18.739 1.00 98.31 230 ILE A N 1
ATOM 1715 C CA . ILE A 1 230 ? -15.266 -18.338 19.924 1.00 98.31 230 ILE A CA 1
ATOM 1716 C C . ILE A 1 230 ? -14.199 -17.333 20.384 1.00 98.31 230 ILE A C 1
ATOM 1718 O O . ILE A 1 230 ? -14.135 -16.998 21.568 1.00 98.31 230 ILE A O 1
ATOM 1722 N N . GLN A 1 231 ? -13.401 -16.810 19.453 1.00 98.69 231 GLN A N 1
ATOM 1723 C CA . GLN A 1 231 ? -12.406 -15.767 19.700 1.00 98.69 231 GLN A CA 1
ATOM 1724 C C . GLN A 1 231 ? -13.085 -14.494 20.227 1.00 98.69 231 GLN A C 1
ATOM 1726 O O . GLN A 1 231 ? -12.665 -13.929 21.235 1.00 98.69 231 GLN A O 1
ATOM 1731 N N . ALA A 1 232 ? -14.192 -14.084 19.602 1.00 98.75 232 ALA A N 1
ATOM 1732 C CA . ALA A 1 232 ? -14.991 -12.940 20.028 1.00 98.75 232 ALA A CA 1
ATOM 1733 C C . ALA A 1 232 ? -15.540 -13.097 21.458 1.00 98.75 232 ALA A C 1
ATOM 1735 O O . ALA A 1 232 ? -15.516 -12.135 22.227 1.00 98.75 232 ALA A O 1
ATOM 1736 N N . MET A 1 233 ? -15.987 -14.299 21.847 1.00 98.69 233 MET A N 1
ATOM 1737 C CA . MET A 1 233 ? -16.399 -14.583 23.226 1.00 98.69 233 MET A CA 1
ATOM 1738 C C . MET A 1 233 ? -15.232 -14.433 24.209 1.00 98.69 233 MET A C 1
ATOM 1740 O O . MET A 1 233 ? -15.403 -13.786 25.235 1.00 98.69 233 MET A O 1
ATOM 1744 N N . ARG A 1 234 ? -14.036 -14.945 23.895 1.00 98.81 234 ARG A N 1
ATOM 1745 C CA . ARG A 1 234 ? -12.853 -14.810 24.770 1.00 98.81 234 ARG A CA 1
ATOM 1746 C C . ARG A 1 234 ? -12.370 -13.357 24.898 1.00 98.81 234 ARG A C 1
ATOM 1748 O O . ARG A 1 234 ? -12.035 -12.911 25.995 1.00 98.81 234 ARG A O 1
ATOM 1755 N N . LEU A 1 235 ? -12.409 -12.587 23.809 1.00 98.81 235 LEU A N 1
ATOM 1756 C CA . LEU A 1 235 ? -12.106 -11.148 23.814 1.00 98.81 235 LEU A CA 1
ATOM 1757 C C . LEU A 1 235 ? -13.113 -10.364 24.674 1.00 98.81 235 LEU A C 1
ATOM 1759 O O . LEU A 1 235 ? -12.710 -9.540 25.493 1.00 98.81 235 LEU A O 1
ATOM 1763 N N . ARG A 1 236 ? -14.410 -10.685 24.580 1.00 98.75 236 ARG A N 1
ATOM 1764 C CA . ARG A 1 236 ? -15.449 -10.138 25.469 1.00 98.75 236 ARG A CA 1
ATOM 1765 C C . ARG A 1 236 ? -15.208 -10.520 26.933 1.00 98.75 236 ARG A C 1
ATOM 1767 O O . ARG A 1 236 ? -15.246 -9.655 27.804 1.00 98.75 236 ARG A O 1
ATOM 1774 N N . ASP A 1 237 ? -14.956 -11.798 27.200 1.00 98.69 237 ASP A N 1
ATOM 1775 C CA . ASP A 1 237 ? -14.918 -12.365 28.555 1.00 98.69 237 ASP A CA 1
ATOM 1776 C C . ASP A 1 237 ? -13.622 -12.020 29.318 1.00 98.69 237 ASP A C 1
ATOM 1778 O O . ASP A 1 237 ? -13.608 -12.046 30.546 1.00 98.69 237 ASP A O 1
ATOM 1782 N N . SER A 1 238 ? -12.565 -11.593 28.616 1.00 98.69 238 SER A N 1
ATOM 1783 C CA . SER A 1 238 ? -11.385 -10.935 29.214 1.00 98.69 238 SER A CA 1
ATOM 1784 C C . SER A 1 238 ? -11.604 -9.453 29.572 1.00 98.69 238 SER A C 1
ATOM 1786 O O . SER A 1 238 ? -10.754 -8.833 30.212 1.00 98.69 238 SER A O 1
ATOM 1788 N N . GLY A 1 239 ? -12.743 -8.865 29.187 1.00 98.31 239 GLY A N 1
ATOM 1789 C CA . GLY A 1 239 ? -13.091 -7.475 29.493 1.00 98.31 239 GLY A CA 1
ATOM 1790 C C . GLY A 1 239 ? -12.420 -6.427 28.598 1.00 98.31 239 GLY A C 1
ATOM 1791 O O . GLY A 1 239 ? -12.329 -5.260 29.004 1.00 98.31 239 GLY A O 1
ATOM 1792 N N . ALA A 1 240 ? -11.957 -6.814 27.402 1.00 98.69 240 ALA A N 1
ATOM 1793 C CA . ALA A 1 240 ? -11.392 -5.890 26.421 1.00 98.69 240 ALA A CA 1
ATOM 1794 C C . ALA A 1 240 ? -12.438 -4.856 25.963 1.00 98.69 240 ALA A C 1
ATOM 1796 O O . ALA A 1 240 ? -13.525 -5.215 25.502 1.00 98.69 240 ALA A O 1
ATOM 1797 N N . THR A 1 241 ? -12.113 -3.566 26.077 1.00 98.38 241 THR A N 1
ATOM 1798 C CA . THR A 1 241 ? -12.970 -2.452 25.628 1.00 98.38 241 THR A CA 1
ATOM 1799 C C . THR A 1 241 ? -12.573 -1.905 24.263 1.00 98.38 241 THR A C 1
ATOM 1801 O O . THR A 1 241 ? -13.410 -1.315 23.581 1.00 98.38 241 THR A O 1
ATOM 1804 N N . SER A 1 242 ? -11.344 -2.169 23.823 1.00 98.62 242 SER A N 1
ATOM 1805 C CA . SER A 1 242 ? -10.915 -2.039 22.431 1.00 98.62 242 SER A CA 1
ATOM 1806 C C . SER A 1 242 ? -10.294 -3.346 21.941 1.00 98.62 242 SER A C 1
ATOM 1808 O O . SER A 1 242 ? -9.771 -4.124 22.739 1.00 98.62 242 SER A O 1
ATOM 1810 N N . VAL A 1 243 ? -10.350 -3.602 20.633 1.00 98.75 243 VAL A N 1
ATOM 1811 C CA . VAL A 1 243 ? -9.681 -4.753 20.006 1.00 98.75 243 VAL A CA 1
ATOM 1812 C C . VAL A 1 243 ? -8.930 -4.289 18.767 1.00 98.75 243 VAL A C 1
ATOM 1814 O O . VAL A 1 243 ? -9.520 -3.689 17.870 1.00 98.75 243 VAL A O 1
ATOM 1817 N N . ILE A 1 244 ? -7.634 -4.596 18.716 1.00 98.62 244 ILE A N 1
ATOM 1818 C CA . ILE A 1 244 ? -6.813 -4.465 17.513 1.00 98.62 244 ILE A CA 1
ATOM 1819 C C . ILE A 1 244 ? -7.059 -5.707 16.650 1.00 98.62 244 ILE A C 1
ATOM 1821 O O . ILE A 1 244 ? -6.741 -6.821 17.065 1.00 98.62 244 ILE A O 1
ATOM 1825 N N . VAL A 1 245 ? -7.637 -5.518 15.464 1.00 98.38 245 VAL A N 1
ATOM 1826 C CA . VAL A 1 245 ? -7.889 -6.571 14.474 1.00 98.38 245 VAL A CA 1
ATOM 1827 C C . VAL A 1 245 ? -6.818 -6.482 13.390 1.00 98.38 245 VAL A C 1
ATOM 1829 O O . VAL A 1 245 ? -6.818 -5.554 12.583 1.00 98.38 245 VAL A O 1
ATOM 1832 N N . TRP A 1 246 ? -5.889 -7.440 13.374 1.00 95.50 246 TRP A N 1
ATOM 1833 C CA . TRP A 1 246 ? -4.754 -7.459 12.450 1.00 95.50 246 TRP A CA 1
ATOM 1834 C C . TRP A 1 246 ? -4.961 -8.487 11.332 1.00 95.50 246 TRP A C 1
ATOM 1836 O O . TRP A 1 246 ? -4.642 -9.670 11.464 1.00 95.50 246 TRP A O 1
ATOM 1846 N N . GLY A 1 247 ? -5.516 -8.024 10.214 1.00 90.94 247 GLY A N 1
ATOM 1847 C CA . GLY A 1 247 ? -5.771 -8.833 9.026 1.00 90.94 247 GLY A CA 1
ATOM 1848 C C . GLY A 1 247 ? -6.283 -7.989 7.861 1.00 90.94 247 GLY A C 1
ATOM 1849 O O . GLY A 1 247 ? -6.410 -6.770 7.973 1.00 90.94 247 GLY A O 1
ATOM 1850 N N . PHE A 1 248 ? -6.577 -8.638 6.738 1.00 85.69 248 PHE A N 1
ATOM 1851 C CA . PHE A 1 248 ? -7.016 -7.966 5.515 1.00 85.69 248 PHE A CA 1
ATOM 1852 C C . PHE A 1 248 ? -8.542 -7.891 5.400 1.00 85.69 248 PHE A C 1
ATOM 1854 O O . PHE A 1 248 ? -9.235 -8.876 5.663 1.00 85.69 248 PHE A O 1
ATOM 1861 N N . GLY A 1 249 ? -9.041 -6.745 4.921 1.00 86.31 249 GLY A N 1
ATOM 1862 C CA . GLY A 1 249 ? -10.346 -6.580 4.267 1.00 86.31 249 GLY A CA 1
ATOM 1863 C C . GLY A 1 249 ? -11.483 -7.475 4.779 1.00 86.31 249 GLY A C 1
ATOM 1864 O O . GLY A 1 249 ? -12.113 -7.192 5.797 1.00 86.31 249 GLY A O 1
ATOM 1865 N N . SER A 1 250 ? -11.758 -8.556 4.039 1.00 88.50 250 SER A N 1
ATOM 1866 C CA . SER A 1 250 ? -12.918 -9.423 4.276 1.00 88.50 250 SER A CA 1
ATOM 1867 C C . SER A 1 250 ? -12.835 -10.263 5.554 1.00 88.50 250 SER A C 1
ATOM 1869 O O . SER A 1 250 ? -13.856 -10.521 6.186 1.00 88.50 250 SER A O 1
ATOM 1871 N N . ASP A 1 251 ? -11.636 -10.686 5.945 1.00 91.62 251 ASP A N 1
ATOM 1872 C CA . ASP A 1 251 ? -11.412 -11.543 7.109 1.00 91.62 251 ASP A CA 1
ATOM 1873 C C . ASP A 1 251 ? -11.498 -10.721 8.395 1.00 91.62 251 ASP A C 1
ATOM 1875 O O . ASP A 1 251 ? -12.178 -11.109 9.346 1.00 91.62 251 ASP A O 1
ATOM 1879 N N . ALA A 1 252 ? -10.912 -9.520 8.374 1.00 95.50 252 ALA A N 1
ATOM 1880 C CA . ALA A 1 252 ? -11.070 -8.541 9.441 1.00 95.50 252 ALA A CA 1
ATOM 1881 C C . ALA A 1 252 ? -12.540 -8.110 9.617 1.00 95.50 252 ALA A C 1
ATOM 1883 O O . ALA A 1 252 ? -13.005 -7.978 10.748 1.00 95.50 252 ALA A O 1
ATOM 1884 N N . ALA A 1 253 ? -13.303 -7.962 8.526 1.00 95.88 253 ALA A N 1
ATOM 1885 C CA . ALA A 1 253 ? -14.740 -7.703 8.615 1.00 95.88 253 ALA A CA 1
ATOM 1886 C C . ALA A 1 253 ? -15.503 -8.861 9.274 1.00 95.88 253 ALA A C 1
ATOM 1888 O O . ALA A 1 253 ? -16.230 -8.619 10.234 1.00 95.88 253 ALA A O 1
ATOM 1889 N N . ARG A 1 254 ? -15.298 -10.116 8.840 1.00 96.50 254 ARG A N 1
ATOM 1890 C CA . ARG A 1 254 ? -15.963 -11.295 9.439 1.00 96.50 254 ARG A CA 1
ATOM 1891 C C . ARG A 1 254 ? -15.620 -11.489 10.920 1.00 96.50 254 ARG A C 1
ATOM 1893 O O . ARG A 1 254 ? -16.474 -11.913 11.706 1.00 96.50 254 ARG A O 1
ATOM 1900 N N . ALA A 1 255 ? -14.408 -11.116 11.328 1.00 97.50 255 ALA A N 1
ATOM 1901 C CA . ALA A 1 255 ? -14.016 -11.075 12.732 1.00 97.50 255 ALA A CA 1
ATOM 1902 C C . ALA A 1 255 ? -14.858 -10.065 13.537 1.00 97.50 255 ALA A C 1
ATOM 1904 O O . ALA A 1 255 ? -15.419 -10.420 14.576 1.00 97.50 255 ALA A O 1
ATOM 1905 N N . VAL A 1 256 ? -15.018 -8.835 13.036 1.00 98.12 256 VAL A N 1
ATOM 1906 C CA . VAL A 1 256 ? -15.839 -7.783 13.668 1.00 98.12 256 VAL A CA 1
ATOM 1907 C C . VAL A 1 256 ? -17.335 -8.127 13.637 1.00 98.12 256 VAL A C 1
ATOM 1909 O O . VAL A 1 256 ? -18.019 -7.977 14.650 1.00 98.12 256 VAL A O 1
ATOM 1912 N N . GLU A 1 257 ? -17.846 -8.677 12.531 1.00 97.81 257 GLU A N 1
ATOM 1913 C CA . GLU A 1 257 ? -19.210 -9.217 12.441 1.00 97.81 257 GLU A CA 1
ATOM 1914 C C . GLU A 1 257 ? -19.468 -10.274 13.518 1.00 97.81 257 GLU A C 1
ATOM 1916 O O . GLU A 1 257 ? -20.531 -10.271 14.133 1.00 97.81 257 GLU A O 1
ATOM 1921 N N . SER A 1 258 ? -18.496 -11.149 13.792 1.00 98.12 258 SER A N 1
ATOM 1922 C CA . SER A 1 258 ? -18.623 -12.204 14.805 1.00 98.12 258 SER A CA 1
ATOM 1923 C C . SER A 1 258 ? -18.666 -11.654 16.238 1.00 98.12 258 SER A C 1
ATOM 1925 O O . SER A 1 258 ? -19.381 -12.206 17.073 1.00 98.12 258 SER A O 1
ATOM 1927 N N . MET A 1 259 ? -17.997 -10.528 16.521 1.00 98.62 259 MET A N 1
ATOM 1928 C CA . MET A 1 259 ? -18.177 -9.787 17.782 1.00 98.62 259 MET A CA 1
ATOM 1929 C C . MET A 1 259 ? -19.592 -9.204 17.875 1.00 98.62 259 MET A C 1
ATOM 1931 O O . MET A 1 259 ? -20.311 -9.438 18.851 1.00 98.62 259 MET A O 1
ATOM 1935 N N . ILE A 1 260 ? -20.038 -8.528 16.814 1.00 98.06 260 ILE A N 1
ATOM 1936 C CA . ILE A 1 260 ? -21.375 -7.931 16.724 1.00 98.06 260 ILE A CA 1
ATOM 1937 C C . ILE A 1 260 ? -22.476 -8.993 16.898 1.00 98.06 260 ILE A C 1
ATOM 1939 O O . ILE A 1 260 ? -23.459 -8.743 17.599 1.00 98.06 260 ILE A O 1
ATOM 1943 N N . ARG A 1 261 ? -22.284 -10.190 16.324 1.00 97.38 261 ARG A N 1
ATOM 1944 C CA . ARG A 1 261 ? -23.185 -11.356 16.388 1.00 97.38 261 ARG A CA 1
ATOM 1945 C C . ARG A 1 261 ? -23.509 -11.781 17.824 1.00 97.38 261 ARG A C 1
ATOM 1947 O O . ARG A 1 261 ? -24.642 -12.164 18.099 1.00 97.38 261 ARG A O 1
ATOM 1954 N N . ILE A 1 262 ? -22.537 -11.683 18.738 1.00 98.25 262 ILE A N 1
ATOM 1955 C CA . ILE A 1 262 ? -22.691 -12.012 20.168 1.00 98.25 262 ILE A CA 1
ATOM 1956 C C . ILE A 1 262 ? -23.014 -10.794 21.052 1.00 98.25 262 ILE A C 1
ATOM 1958 O O . ILE A 1 262 ? -22.930 -10.882 22.278 1.00 98.25 262 ILE A O 1
ATOM 1962 N N . GLY A 1 263 ? -23.346 -9.647 20.449 1.00 97.94 263 GLY A N 1
ATOM 1963 C CA . GLY A 1 263 ? -23.612 -8.391 21.158 1.00 97.94 263 GLY A CA 1
ATOM 1964 C C . GLY A 1 263 ? -22.364 -7.687 21.703 1.00 97.94 263 GLY A C 1
ATOM 1965 O O . GLY A 1 263 ? -22.492 -6.719 22.451 1.00 97.94 263 GLY A O 1
ATOM 1966 N N . TYR A 1 264 ? -21.161 -8.140 21.341 1.00 98.56 264 TYR A N 1
ATOM 1967 C CA . TYR A 1 264 ? -19.902 -7.531 21.759 1.00 98.56 264 TYR A CA 1
ATOM 1968 C C . TYR A 1 264 ? -19.495 -6.437 20.761 1.00 98.56 264 TYR A C 1
ATOM 1970 O O . TYR A 1 264 ? -19.314 -6.692 19.573 1.00 98.56 264 TYR A O 1
ATOM 1978 N N . ARG A 1 265 ? -19.387 -5.194 21.238 1.00 97.94 265 ARG A N 1
ATOM 1979 C CA . ARG A 1 265 ? -19.037 -4.020 20.421 1.00 97.94 265 ARG A CA 1
ATOM 1980 C C . ARG A 1 265 ? -17.916 -3.208 21.088 1.00 97.94 265 ARG A C 1
ATOM 1982 O O . ARG A 1 265 ? -18.197 -2.160 21.668 1.00 97.94 265 ARG A O 1
ATOM 1989 N N . PRO A 1 266 ? -16.667 -3.706 21.078 1.00 98.19 266 PRO A N 1
ATOM 1990 C CA . PRO A 1 266 ? -15.510 -2.931 21.515 1.00 98.19 266 PRO A CA 1
ATOM 1991 C C . PRO A 1 266 ? -15.172 -1.834 20.494 1.00 98.19 266 PRO A C 1
ATOM 1993 O O . PRO A 1 266 ? -15.595 -1.886 19.339 1.00 98.19 266 PRO A O 1
ATOM 1996 N N . GLN A 1 267 ? -14.345 -0.869 20.895 1.00 98.12 267 GLN A N 1
ATOM 1997 C CA . GLN A 1 267 ? -13.690 0.050 19.965 1.00 98.12 267 GLN A CA 1
ATOM 1998 C C . GLN A 1 267 ? -12.728 -0.746 19.067 1.00 98.12 267 GLN A C 1
ATOM 2000 O O . GLN A 1 267 ? -11.666 -1.175 19.521 1.00 98.12 267 GLN A O 1
ATOM 2005 N N . ILE A 1 268 ? -13.087 -0.945 17.797 1.00 98.44 268 ILE A N 1
ATOM 2006 C CA . ILE A 1 268 ? -12.208 -1.610 16.827 1.00 98.44 268 ILE A CA 1
ATOM 2007 C C . ILE A 1 268 ? -11.066 -0.672 16.436 1.00 98.44 268 ILE A C 1
ATOM 2009 O O . ILE A 1 268 ? -11.266 0.534 16.258 1.00 98.44 268 ILE A O 1
ATOM 2013 N N . ALA A 1 269 ? -9.875 -1.242 16.313 1.00 98.00 269 ALA A N 1
ATOM 2014 C CA . ALA A 1 269 ? -8.674 -0.609 15.797 1.00 98.00 269 ALA A CA 1
ATOM 2015 C C . ALA A 1 269 ? -7.934 -1.582 14.862 1.00 98.00 269 ALA A C 1
ATOM 2017 O O . ALA A 1 269 ? -8.129 -2.792 14.968 1.00 98.00 269 ALA A O 1
ATOM 2018 N N . GLY A 1 270 ? -7.053 -1.103 13.987 1.00 95.94 270 GLY A N 1
ATOM 2019 C CA . GLY A 1 270 ? -6.193 -1.989 13.198 1.00 95.94 270 GLY A CA 1
ATOM 2020 C C . GLY A 1 270 ? -5.252 -1.266 12.235 1.00 95.94 270 GLY A C 1
ATOM 2021 O O . GLY A 1 270 ? -5.296 -0.043 12.128 1.00 95.94 270 GLY A O 1
ATOM 2022 N N . PRO A 1 271 ? -4.369 -2.010 11.556 1.00 91.56 271 PRO A N 1
ATOM 2023 C CA . PRO A 1 271 ? -3.411 -1.447 10.613 1.00 91.56 271 PRO A CA 1
ATOM 2024 C C . PRO A 1 271 ? -4.093 -0.954 9.327 1.00 91.56 271 PRO A C 1
ATOM 2026 O O . PRO A 1 271 ? -5.260 -1.251 9.054 1.00 91.56 271 PRO A O 1
ATOM 2029 N N . SER A 1 272 ? -3.320 -0.282 8.474 1.00 85.12 272 SER A N 1
ATOM 2030 C CA . SER A 1 272 ? -3.747 0.230 7.159 1.00 85.12 272 SER A CA 1
ATOM 2031 C C . SER A 1 272 ? -4.454 -0.783 6.238 1.00 85.12 272 SER A C 1
ATOM 2033 O O . SER A 1 272 ? -5.244 -0.382 5.383 1.00 85.12 272 SER A O 1
ATOM 2035 N N . ALA A 1 273 ? -4.279 -2.095 6.440 1.00 84.75 273 ALA A N 1
ATOM 2036 C CA . ALA A 1 273 ? -5.028 -3.144 5.736 1.00 84.75 273 ALA A CA 1
ATOM 2037 C C . ALA A 1 273 ? -6.558 -3.104 5.954 1.00 84.75 273 ALA A C 1
ATOM 2039 O O . ALA A 1 273 ? -7.303 -3.634 5.124 1.00 84.75 273 ALA A O 1
ATOM 2040 N N . LEU A 1 274 ? -7.053 -2.440 7.009 1.00 90.44 274 LEU A N 1
ATOM 2041 C CA . LEU A 1 274 ? -8.490 -2.192 7.190 1.00 90.44 274 LEU A CA 1
ATOM 2042 C C . LEU A 1 274 ? -9.050 -1.158 6.193 1.00 90.44 274 LEU A C 1
ATOM 2044 O O . LEU A 1 274 ? -10.263 -1.094 5.995 1.00 90.44 274 LEU A O 1
ATOM 2048 N N . PHE A 1 275 ? -8.195 -0.377 5.516 1.00 86.25 275 PHE A N 1
ATOM 2049 C CA . PHE A 1 275 ? -8.614 0.558 4.463 1.00 86.25 275 PHE A CA 1
ATOM 2050 C C . PHE A 1 275 ? -9.136 -0.146 3.198 1.00 86.25 275 PHE A C 1
ATOM 2052 O O . PHE A 1 275 ? -9.861 0.474 2.419 1.00 86.25 275 PHE A O 1
ATOM 2059 N N . MET A 1 276 ? -8.846 -1.438 2.998 1.00 83.19 276 MET A N 1
ATOM 2060 C CA . MET A 1 276 ? -9.374 -2.206 1.864 1.00 83.19 276 MET A CA 1
ATOM 2061 C C . MET A 1 276 ? -10.907 -2.145 1.821 1.00 83.19 276 MET A C 1
ATOM 2063 O O . MET A 1 276 ? -11.578 -2.488 2.794 1.00 83.19 276 MET A O 1
ATOM 2067 N N . ASN A 1 277 ? -11.472 -1.751 0.675 1.00 82.88 277 ASN A N 1
ATOM 2068 C CA . ASN A 1 277 ? -12.900 -1.424 0.550 1.00 82.88 277 ASN A CA 1
ATOM 2069 C C . ASN A 1 277 ? -13.830 -2.563 0.997 1.00 82.88 277 ASN A C 1
ATOM 2071 O O . ASN A 1 277 ? -14.890 -2.300 1.559 1.00 82.88 277 ASN A O 1
ATOM 2075 N N . THR A 1 278 ? -13.408 -3.821 0.830 1.00 85.12 278 THR A N 1
ATOM 2076 C CA . THR A 1 278 ? -14.137 -5.018 1.283 1.00 85.12 278 THR A CA 1
ATOM 2077 C C . THR A 1 278 ? -14.438 -5.030 2.786 1.00 85.12 278 THR A C 1
ATOM 2079 O O . THR A 1 278 ? -15.463 -5.582 3.177 1.00 85.12 278 THR A O 1
ATOM 2082 N N . TYR A 1 279 ? -13.623 -4.375 3.625 1.00 91.31 279 TYR A N 1
ATOM 2083 C CA . TYR A 1 279 ? -13.909 -4.221 5.057 1.00 91.31 279 TYR A CA 1
ATOM 2084 C C . TYR A 1 279 ? -15.184 -3.392 5.286 1.00 91.31 279 TYR A C 1
ATOM 2086 O O . TYR A 1 279 ? -16.119 -3.829 5.960 1.00 91.31 279 TYR A O 1
ATOM 2094 N N . ARG A 1 280 ? -15.253 -2.209 4.658 1.00 91.06 280 ARG A N 1
ATOM 2095 C CA . ARG A 1 280 ? -16.397 -1.288 4.770 1.00 91.06 280 ARG A CA 1
ATOM 2096 C C . ARG A 1 280 ? -17.622 -1.773 3.989 1.00 91.06 280 ARG A C 1
ATOM 2098 O O . ARG A 1 280 ? -18.742 -1.571 4.445 1.00 91.06 280 ARG A O 1
ATOM 2105 N N . GLN A 1 281 ? -17.428 -2.458 2.860 1.00 88.75 281 GLN A N 1
ATOM 2106 C CA . GLN A 1 281 ? -18.507 -3.070 2.070 1.00 88.75 281 GLN A CA 1
ATOM 2107 C C . GLN A 1 281 ? -19.266 -4.164 2.837 1.00 88.75 281 GLN A C 1
ATOM 2109 O O . GLN A 1 281 ? -20.473 -4.294 2.650 1.00 88.75 281 GLN A O 1
ATOM 2114 N N . LEU A 1 282 ? -18.592 -4.949 3.684 1.00 91.12 282 LEU A N 1
ATOM 2115 C CA . LEU A 1 282 ? -19.248 -5.992 4.482 1.00 91.12 282 LEU A CA 1
ATOM 2116 C C . LEU A 1 282 ? -19.908 -5.402 5.733 1.00 91.12 282 LEU A C 1
ATOM 2118 O O . LEU A 1 282 ? -21.113 -5.539 5.925 1.00 91.12 282 LEU A O 1
ATOM 2122 N N . LEU A 1 283 ? -19.148 -4.659 6.542 1.00 93.81 283 LEU A N 1
ATOM 2123 C CA . LEU A 1 283 ? -19.658 -4.098 7.798 1.00 93.81 283 LEU A CA 1
ATOM 2124 C C . LEU A 1 283 ? -20.690 -2.973 7.606 1.00 93.81 283 LEU A C 1
ATOM 2126 O O . LEU A 1 283 ? -21.495 -2.724 8.514 1.00 93.81 283 LEU A O 1
ATOM 2130 N N . GLN A 1 284 ? -20.667 -2.286 6.456 1.00 92.75 284 GLN A N 1
ATOM 2131 C CA . GLN A 1 284 ? -21.484 -1.106 6.153 1.00 92.75 284 GLN A CA 1
ATOM 2132 C C . GLN A 1 284 ? -21.390 -0.095 7.314 1.00 92.75 284 GLN A C 1
ATOM 2134 O O . GLN A 1 284 ? -20.282 0.244 7.743 1.00 92.75 284 GLN A O 1
ATOM 2139 N N . GLY A 1 285 ? -22.516 0.323 7.901 1.00 92.50 285 GLY A N 1
ATOM 2140 C CA . GLY A 1 285 ? -22.541 1.286 9.008 1.00 92.50 285 GLY A CA 1
ATOM 2141 C C . GLY A 1 285 ? -21.846 0.804 10.288 1.00 92.50 285 GLY A C 1
ATOM 2142 O O . GLY A 1 285 ? -21.488 1.629 11.122 1.00 92.50 285 GLY A O 1
ATOM 2143 N N . ASN A 1 286 ? -21.591 -0.504 10.441 1.00 94.94 286 ASN A N 1
ATOM 2144 C CA . ASN A 1 286 ? -20.794 -1.040 11.553 1.00 94.94 286 ASN A CA 1
ATOM 2145 C C . ASN A 1 286 ? -19.278 -0.840 11.367 1.00 94.94 286 ASN A C 1
ATOM 2147 O O . ASN A 1 286 ? -18.525 -1.151 12.283 1.00 94.94 286 ASN A O 1
ATOM 2151 N N . SER A 1 287 ? -18.819 -0.353 10.205 1.00 94.75 287 SER A N 1
ATOM 2152 C CA . SER A 1 287 ? -17.415 0.039 10.013 1.00 94.75 287 SER A CA 1
ATOM 2153 C C . SER A 1 287 ? -17.097 1.409 10.617 1.00 94.75 287 SER A C 1
ATOM 2155 O O . SER A 1 287 ? -15.932 1.664 10.921 1.00 94.75 287 SER A O 1
ATOM 2157 N N . ASN A 1 288 ? -18.110 2.261 10.828 1.00 93.88 288 ASN A N 1
ATOM 2158 C CA . ASN A 1 288 ? -17.949 3.587 11.424 1.00 93.88 288 ASN A CA 1
ATOM 2159 C C . ASN A 1 288 ? -17.230 3.514 12.782 1.00 93.88 288 ASN A C 1
ATOM 2161 O O . ASN A 1 288 ? -17.378 2.555 13.538 1.00 93.88 288 ASN A O 1
ATOM 2165 N N . ASP A 1 289 ? -16.428 4.538 13.058 1.00 94.38 289 ASP A N 1
ATOM 2166 C CA . ASP A 1 289 ? -15.552 4.688 14.220 1.00 94.38 289 ASP A CA 1
ATOM 2167 C C . ASP A 1 289 ? -14.497 3.582 14.415 1.00 94.38 289 ASP A C 1
ATOM 2169 O O . ASP A 1 289 ? -13.755 3.633 15.397 1.00 94.38 289 ASP A O 1
ATOM 2173 N N . THR A 1 290 ? -14.328 2.646 13.466 1.00 97.19 290 THR A N 1
ATOM 2174 C CA . THR A 1 290 ? -13.100 1.831 13.367 1.00 97.19 290 THR A CA 1
ATOM 2175 C C . THR A 1 290 ? -11.904 2.772 13.269 1.00 97.19 290 THR A C 1
ATOM 2177 O O . THR A 1 290 ? -11.823 3.553 12.322 1.00 97.19 290 THR A O 1
ATOM 2180 N N . ILE A 1 291 ? -10.975 2.677 14.221 1.00 97.06 291 ILE A N 1
ATOM 2181 C CA . ILE A 1 291 ? -9.674 3.351 14.161 1.00 97.06 291 ILE A CA 1
ATOM 2182 C C . ILE A 1 291 ? -8.783 2.580 13.186 1.00 97.06 291 ILE A C 1
ATOM 2184 O O . ILE A 1 291 ? -8.733 1.350 13.234 1.00 97.06 291 ILE A O 1
ATOM 2188 N N . LEU A 1 292 ? -8.027 3.282 12.350 1.00 94.56 292 LEU A N 1
ATOM 2189 C CA . LEU A 1 292 ? -6.956 2.675 11.573 1.00 94.56 292 LEU A CA 1
ATOM 2190 C C . LEU A 1 292 ? -5.734 3.582 11.479 1.00 94.56 292 LEU A C 1
ATOM 2192 O O . LEU A 1 292 ? -5.853 4.804 11.540 1.00 94.56 292 LEU A O 1
ATOM 2196 N N . THR A 1 293 ? -4.560 2.989 11.302 1.00 91.56 293 THR A N 1
ATOM 2197 C CA . THR A 1 293 ? -3.383 3.737 10.859 1.00 91.56 293 THR A CA 1
ATOM 2198 C C . THR A 1 293 ? -3.356 3.874 9.347 1.00 91.56 293 THR A C 1
ATOM 2200 O O . THR A 1 293 ? -3.779 2.978 8.619 1.00 91.56 293 THR A O 1
ATOM 2203 N N . MET A 1 294 ? -2.818 4.989 8.859 1.00 82.88 294 MET A N 1
ATOM 2204 C CA . MET A 1 294 ? -2.441 5.152 7.455 1.00 82.88 294 MET A CA 1
ATOM 2205 C C . MET A 1 294 ? -1.118 5.932 7.359 1.00 82.88 294 MET A C 1
ATOM 2207 O O . MET A 1 294 ? -0.908 6.866 8.140 1.00 82.88 294 MET A O 1
ATOM 2211 N N . PRO A 1 295 ? -0.215 5.581 6.425 1.00 75.62 295 PRO A N 1
ATOM 2212 C CA . PRO A 1 295 ? 0.991 6.362 6.172 1.00 75.62 295 PRO A CA 1
ATOM 2213 C C . PRO A 1 295 ? 0.624 7.690 5.499 1.00 75.62 295 PRO A C 1
ATOM 2215 O O . PRO A 1 295 ? -0.179 7.714 4.565 1.00 75.62 295 PRO A O 1
ATOM 2218 N N . HIS A 1 296 ? 1.222 8.793 5.947 1.00 69.12 296 HIS A N 1
ATOM 2219 C CA . HIS A 1 296 ? 0.960 10.124 5.397 1.00 69.12 296 HIS A CA 1
ATOM 2220 C C . HIS A 1 296 ? 2.243 10.968 5.383 1.00 69.12 296 HIS A C 1
ATOM 2222 O O . HIS A 1 296 ? 3.070 10.892 6.295 1.00 69.12 296 HIS A O 1
ATOM 2228 N N . ALA A 1 297 ? 2.449 11.747 4.320 1.00 62.00 297 ALA A N 1
ATOM 2229 C CA . ALA A 1 297 ? 3.658 12.550 4.151 1.00 62.00 297 ALA A CA 1
ATOM 2230 C C . ALA A 1 297 ? 3.629 13.778 5.075 1.00 62.00 297 ALA A C 1
ATOM 2232 O O . ALA A 1 297 ? 2.643 14.514 5.127 1.00 62.00 297 ALA A O 1
ATOM 2233 N N . LYS A 1 298 ? 4.713 14.003 5.827 1.00 61.03 298 LYS A N 1
ATOM 2234 C CA . LYS A 1 298 ? 4.761 15.043 6.861 1.00 61.03 298 LYS A CA 1
ATOM 2235 C C . LYS A 1 298 ? 4.625 16.450 6.261 1.00 61.03 298 LYS A C 1
ATOM 2237 O O . LYS A 1 298 ? 5.578 16.975 5.688 1.00 61.03 298 LYS A O 1
ATOM 2242 N N . GLY A 1 299 ? 3.469 17.079 6.481 1.00 55.19 299 GLY A N 1
ATOM 2243 C CA . GLY A 1 299 ? 3.177 18.451 6.042 1.00 55.19 299 GLY A CA 1
ATOM 2244 C C . GLY A 1 299 ? 2.814 18.590 4.559 1.00 55.19 299 GLY A C 1
ATOM 2245 O O . GLY A 1 299 ? 2.902 19.695 4.026 1.00 55.19 299 GLY A O 1
ATOM 2246 N N . ASP A 1 300 ? 2.437 17.493 3.901 1.00 49.66 300 ASP A N 1
ATOM 2247 C CA . ASP A 1 300 ? 2.009 17.473 2.499 1.00 49.66 300 ASP A CA 1
ATOM 2248 C C . ASP A 1 300 ? 0.483 17.268 2.377 1.00 49.66 300 ASP A C 1
ATOM 2250 O O . ASP A 1 300 ? -0.216 17.041 3.366 1.00 49.66 300 ASP A O 1
ATOM 2254 N N . ALA A 1 301 ? -0.057 17.349 1.161 1.00 52.12 301 ALA A N 1
ATOM 2255 C CA . ALA A 1 301 ? -1.429 16.913 0.884 1.00 52.12 301 ALA A CA 1
ATOM 2256 C C . ALA A 1 301 ? -1.507 15.367 0.800 1.00 52.12 301 ALA A C 1
ATOM 2258 O O . ALA A 1 301 ? -0.529 14.737 0.399 1.00 52.12 301 ALA A O 1
ATOM 2259 N N . PRO A 1 302 ? -2.657 14.723 1.108 1.00 50.09 302 PRO A N 1
ATOM 2260 C CA . PRO A 1 302 ? -2.789 13.257 1.058 1.00 50.09 302 PRO A CA 1
ATOM 2261 C C . PRO A 1 302 ? -2.554 12.642 -0.331 1.00 50.09 302 PRO A C 1
ATOM 2263 O O . PRO A 1 302 ? -2.240 11.459 -0.424 1.00 50.09 302 PRO A O 1
ATOM 2266 N N . VAL A 1 303 ? -2.701 13.437 -1.394 1.00 62.00 303 VAL A N 1
ATOM 2267 C CA . VAL A 1 303 ? -2.365 13.093 -2.780 1.00 62.00 303 VAL A CA 1
ATOM 2268 C C . VAL A 1 303 ? -1.742 14.337 -3.409 1.00 62.00 303 VAL A C 1
ATOM 2270 O O . VAL A 1 303 ? -2.357 15.406 -3.379 1.00 62.00 303 VAL A O 1
ATOM 2273 N N . ASN A 1 304 ? -0.542 14.230 -3.986 1.00 70.44 304 ASN A N 1
ATOM 2274 C CA . ASN A 1 304 ? 0.066 15.370 -4.681 1.00 70.44 304 ASN A CA 1
ATOM 2275 C C . ASN A 1 304 ? -0.434 15.483 -6.133 1.00 70.44 304 ASN A C 1
ATOM 2277 O O . ASN A 1 304 ? -0.959 14.529 -6.710 1.00 70.44 304 ASN A O 1
ATOM 2281 N N . MET A 1 305 ? -0.239 16.647 -6.762 1.00 70.12 305 MET A N 1
ATOM 2282 C CA . MET A 1 305 ? -0.769 16.920 -8.105 1.00 70.12 305 MET A CA 1
ATOM 2283 C C . MET A 1 305 ? -0.349 15.867 -9.147 1.00 70.12 305 MET A C 1
ATOM 2285 O O . MET A 1 305 ? -1.182 15.452 -9.946 1.00 70.12 305 MET A O 1
ATOM 2289 N N . GLN A 1 306 ? 0.895 15.370 -9.136 1.00 75.75 306 GLN A N 1
ATOM 2290 C CA . GLN A 1 306 ? 1.332 14.362 -10.116 1.00 75.75 306 GLN A CA 1
ATOM 2291 C C . GLN A 1 306 ? 0.621 13.012 -9.926 1.00 75.75 306 GLN A C 1
ATOM 2293 O O . GLN A 1 306 ? 0.341 12.324 -10.907 1.00 75.75 306 GLN A O 1
ATOM 2298 N N . GLU A 1 307 ? 0.306 12.634 -8.685 1.00 79.75 307 GLU A N 1
ATOM 2299 C CA . GLU A 1 307 ? -0.476 11.430 -8.386 1.00 79.75 307 GLU A CA 1
ATOM 2300 C C . GLU A 1 307 ? -1.930 11.598 -8.813 1.00 79.75 307 GLU A C 1
ATOM 2302 O O . GLU A 1 307 ? -2.459 10.714 -9.479 1.00 79.75 307 GLU A O 1
ATOM 2307 N N . ALA A 1 308 ? -2.549 12.745 -8.519 1.00 75.38 308 ALA A N 1
ATOM 2308 C CA . ALA A 1 308 ? -3.897 13.056 -8.988 1.00 75.38 308 ALA A CA 1
ATOM 2309 C C . ALA A 1 308 ? -3.974 12.975 -10.525 1.00 75.38 308 ALA A C 1
ATOM 2311 O O . ALA A 1 308 ? -4.821 12.267 -11.071 1.00 75.38 308 ALA A O 1
ATOM 2312 N N . MET A 1 309 ? -3.024 13.593 -11.237 1.00 75.75 309 MET A N 1
ATOM 2313 C CA . MET A 1 309 ? -2.950 13.504 -12.699 1.00 75.75 309 MET A CA 1
ATOM 2314 C C . MET A 1 309 ? -2.769 12.064 -13.201 1.00 75.75 309 MET A C 1
ATOM 2316 O O . MET A 1 309 ? -3.395 11.683 -14.192 1.00 75.75 309 MET A O 1
ATOM 2320 N N . TRP A 1 310 ? -1.961 11.244 -12.521 1.00 85.31 310 TRP A N 1
ATOM 2321 C CA . TRP A 1 310 ? -1.820 9.823 -12.849 1.00 85.31 310 TRP A CA 1
ATOM 2322 C C . TRP A 1 310 ? -3.120 9.040 -12.615 1.00 85.31 310 TRP A C 1
ATOM 2324 O O . TRP A 1 310 ? -3.516 8.270 -13.488 1.00 85.31 310 TRP A O 1
ATOM 2334 N N . ILE A 1 311 ? -3.828 9.284 -11.505 1.00 81.81 311 ILE A N 1
ATOM 2335 C CA . ILE A 1 311 ? -5.128 8.665 -11.195 1.00 81.81 311 ILE A CA 1
ATOM 2336 C C . ILE A 1 311 ? -6.141 8.966 -12.313 1.00 81.81 311 ILE A C 1
ATOM 2338 O O . ILE A 1 311 ? -6.853 8.066 -12.761 1.00 81.81 311 ILE A O 1
ATOM 2342 N N . PHE A 1 312 ? -6.160 10.189 -12.855 1.00 76.38 312 PHE A N 1
ATOM 2343 C CA . PHE A 1 312 ? -7.036 10.519 -13.985 1.00 76.38 312 PHE A CA 1
ATOM 2344 C C . PHE A 1 312 ? -6.627 9.847 -15.298 1.00 76.38 312 PHE A C 1
ATOM 2346 O O . PHE A 1 312 ? -7.509 9.376 -16.019 1.00 76.38 312 PHE A O 1
ATOM 2353 N N . ARG A 1 313 ? -5.326 9.705 -15.598 1.00 83.06 313 ARG A N 1
ATOM 2354 C CA . ARG A 1 313 ? -4.882 8.887 -16.746 1.00 83.06 313 ARG A CA 1
ATOM 2355 C C . ARG A 1 313 ? -5.255 7.413 -16.566 1.00 83.06 313 ARG A C 1
ATOM 2357 O O . ARG A 1 313 ? -5.726 6.786 -17.514 1.00 83.06 313 ARG A O 1
ATOM 2364 N N . PHE A 1 314 ? -5.112 6.879 -15.353 1.00 86.38 314 PHE A N 1
ATOM 2365 C CA . PHE A 1 314 ? -5.497 5.515 -15.006 1.00 86.38 314 PHE A CA 1
ATOM 2366 C C . PHE A 1 314 ? -7.000 5.289 -15.224 1.00 86.38 314 PHE A C 1
ATOM 2368 O O . PHE A 1 314 ? -7.380 4.372 -15.952 1.00 86.38 314 PHE A O 1
ATOM 2375 N N . PHE A 1 315 ? -7.866 6.156 -14.690 1.00 81.44 315 PHE A N 1
ATOM 2376 C CA . PHE A 1 315 ? -9.315 6.052 -14.889 1.00 81.44 315 PHE A CA 1
ATOM 2377 C C . PHE A 1 315 ? -9.749 6.307 -16.343 1.00 81.44 315 PHE A C 1
ATOM 2379 O O . PHE A 1 315 ? -10.658 5.630 -16.823 1.00 81.44 315 PHE A O 1
ATOM 2386 N N . LYS A 1 316 ? -9.080 7.200 -17.090 1.00 78.00 316 LYS A N 1
ATOM 2387 C CA . LYS A 1 316 ? -9.308 7.386 -18.540 1.00 78.00 316 LYS A CA 1
ATOM 2388 C C . LYS A 1 316 ? -8.937 6.133 -19.351 1.00 78.00 316 LYS A C 1
ATOM 2390 O O . LYS A 1 316 ? -9.515 5.904 -20.409 1.00 78.00 316 LYS A O 1
ATOM 2395 N N . ARG A 1 317 ? -8.006 5.310 -18.851 1.00 84.12 317 ARG A N 1
ATOM 2396 C CA . AR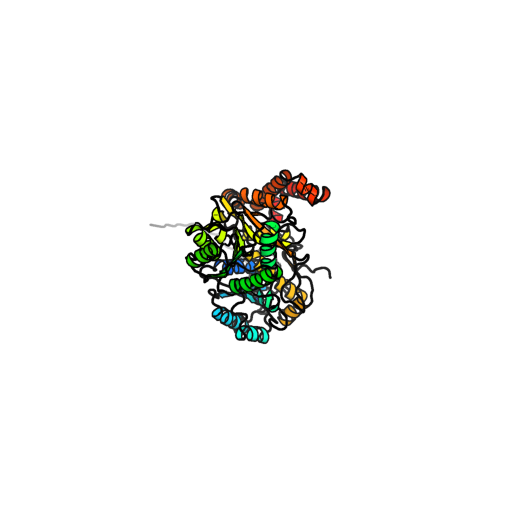G A 1 317 ? -7.511 4.087 -19.504 1.00 84.12 317 ARG A CA 1
ATOM 2397 C C . ARG A 1 317 ? -8.253 2.804 -19.102 1.00 84.12 317 ARG A C 1
ATOM 2399 O O . ARG A 1 317 ? -8.479 1.955 -19.959 1.00 84.12 317 ARG A O 1
ATOM 2406 N N . TYR A 1 318 ? -8.602 2.646 -17.826 1.00 85.12 318 TYR A N 1
ATOM 2407 C CA . TYR A 1 318 ? -9.185 1.415 -17.266 1.00 85.12 318 TYR A CA 1
ATOM 2408 C C . TYR A 1 318 ? -10.631 1.572 -16.771 1.00 85.12 318 TYR A C 1
ATOM 2410 O O . TYR A 1 318 ? -11.266 0.570 -16.444 1.00 85.12 318 TYR A O 1
ATOM 2418 N N . GLY A 1 319 ? -11.158 2.800 -16.737 1.00 79.75 319 GLY A N 1
ATOM 2419 C CA . GLY A 1 319 ? -12.437 3.141 -16.117 1.00 79.75 319 GLY A CA 1
ATOM 2420 C C . GLY A 1 319 ? -12.351 3.278 -14.593 1.00 79.75 319 GLY A C 1
ATOM 2421 O O . GLY A 1 319 ? -11.487 2.686 -13.948 1.00 79.75 319 GLY A O 1
ATOM 2422 N N . PHE A 1 320 ? -13.277 4.044 -14.010 1.00 79.25 320 PHE A N 1
ATOM 2423 C CA . PHE A 1 320 ? -13.568 3.959 -12.576 1.00 79.25 320 PHE A CA 1
ATOM 2424 C C . PHE A 1 320 ? -14.291 2.644 -12.279 1.00 79.25 320 PHE A C 1
ATOM 2426 O O . PHE A 1 320 ? -15.246 2.304 -12.988 1.00 79.25 320 PHE A O 1
ATOM 2433 N N . ASN A 1 321 ? -13.879 1.983 -11.198 1.00 81.06 321 ASN A N 1
ATOM 2434 C CA . ASN A 1 321 ? -14.730 1.078 -10.431 1.00 81.06 321 ASN A CA 1
ATOM 2435 C C . ASN A 1 321 ? -15.450 1.888 -9.337 1.00 81.06 321 ASN A C 1
ATOM 2437 O O . ASN A 1 321 ? -14.953 2.933 -8.912 1.00 81.06 321 ASN A O 1
ATOM 2441 N N . PHE A 1 322 ? -16.569 1.369 -8.834 1.00 81.62 322 PHE A N 1
ATOM 2442 C CA . PHE A 1 322 ? -17.302 1.933 -7.700 1.00 81.62 322 PHE A CA 1
ATOM 2443 C C . PHE A 1 322 ? -17.634 0.847 -6.678 1.00 81.62 322 PHE A C 1
ATOM 2445 O O . PHE A 1 322 ? -17.736 -0.333 -7.019 1.00 81.62 322 PHE A O 1
ATOM 2452 N N . PHE A 1 323 ? -17.839 1.254 -5.428 1.00 78.06 323 PHE A N 1
ATOM 2453 C CA . PHE A 1 323 ? -18.344 0.394 -4.364 1.00 78.06 323 PHE A CA 1
ATOM 2454 C C . PHE A 1 323 ? -19.429 1.089 -3.541 1.00 78.06 323 PHE A C 1
ATOM 2456 O O . PHE A 1 323 ? -19.474 2.316 -3.455 1.00 78.06 323 PHE A O 1
ATOM 2463 N N . THR A 1 324 ? -20.275 0.290 -2.885 1.00 82.69 324 THR A N 1
ATOM 2464 C CA . THR A 1 324 ? -21.373 0.794 -2.051 1.00 82.69 324 THR A CA 1
ATOM 2465 C C . THR A 1 324 ? -21.054 0.671 -0.562 1.00 82.69 324 THR A C 1
ATOM 2467 O O . THR A 1 324 ? -20.883 -0.440 -0.054 1.00 82.69 324 THR A O 1
ATOM 2470 N N . ILE A 1 325 ? -21.045 1.797 0.156 1.00 82.31 325 ILE A N 1
ATOM 2471 C CA . ILE A 1 325 ? -21.022 1.847 1.627 1.00 82.31 325 ILE A CA 1
ATOM 2472 C C . ILE A 1 325 ? -22.166 2.749 2.096 1.00 82.31 325 ILE A C 1
ATOM 2474 O O . ILE A 1 325 ? -22.372 3.831 1.558 1.00 82.31 325 ILE A O 1
ATOM 2478 N N . ASN A 1 326 ? -22.933 2.297 3.086 1.00 82.88 326 ASN A N 1
ATOM 2479 C CA . ASN A 1 326 ? -24.078 2.998 3.680 1.00 82.88 326 ASN A CA 1
ATOM 2480 C C . ASN A 1 326 ? -25.147 3.419 2.648 1.00 82.88 326 ASN A C 1
ATOM 2482 O O . ASN A 1 326 ? -25.885 4.379 2.849 1.00 82.88 326 ASN A O 1
ATOM 2486 N N . GLY A 1 327 ? -25.230 2.696 1.525 1.00 80.38 327 GLY A N 1
ATOM 2487 C CA . GLY A 1 327 ? -26.095 3.029 0.388 1.00 80.38 327 GLY A CA 1
ATOM 2488 C C . GLY A 1 327 ? -25.554 4.125 -0.543 1.00 80.38 327 GLY A C 1
ATOM 2489 O O . GLY A 1 327 ? -26.152 4.357 -1.591 1.00 80.38 327 GLY A O 1
ATOM 2490 N N . LYS A 1 328 ? -24.420 4.759 -0.218 1.00 78.44 328 LYS A N 1
ATOM 2491 C CA . LYS A 1 328 ? -23.701 5.683 -1.106 1.00 78.44 328 LYS A CA 1
ATOM 2492 C C . LYS A 1 328 ? -22.764 4.910 -2.032 1.00 78.44 328 LYS A C 1
ATOM 2494 O O . LYS A 1 328 ? -22.134 3.944 -1.608 1.00 78.44 328 LYS A O 1
ATOM 2499 N N . SER A 1 329 ? -22.640 5.371 -3.274 1.00 77.06 329 SER A N 1
ATOM 2500 C CA . SER A 1 329 ? -21.610 4.919 -4.216 1.00 77.06 329 SER A CA 1
ATOM 2501 C C . SER A 1 329 ? -20.376 5.806 -4.082 1.00 77.06 329 SER A C 1
ATOM 2503 O O . SER A 1 329 ? -20.500 7.015 -4.252 1.00 77.06 329 SER A O 1
ATOM 2505 N N . ALA A 1 330 ? -19.204 5.214 -3.864 1.00 74.31 330 ALA A N 1
ATOM 2506 C CA . ALA A 1 330 ? -17.919 5.912 -3.826 1.00 74.31 330 ALA A CA 1
ATOM 2507 C C . ALA A 1 330 ? -16.919 5.282 -4.823 1.00 74.31 330 ALA A C 1
ATOM 2509 O O . ALA A 1 330 ? -17.028 4.083 -5.113 1.00 74.31 330 ALA A O 1
ATOM 2510 N N . PRO A 1 331 ? -15.992 6.071 -5.402 1.00 77.00 331 PRO A N 1
ATOM 2511 C CA . PRO A 1 331 ? -15.024 5.582 -6.383 1.00 77.00 331 PRO A CA 1
ATOM 2512 C C . PRO A 1 331 ? -13.958 4.688 -5.738 1.00 77.00 331 PRO A C 1
ATOM 2514 O O . PRO A 1 331 ? -13.509 4.941 -4.621 1.00 77.00 331 PRO A O 1
ATOM 2517 N N . ASP A 1 332 ? -13.505 3.667 -6.468 1.00 80.19 332 ASP A N 1
ATOM 2518 C CA . ASP A 1 332 ? -12.357 2.861 -6.046 1.00 80.19 332 ASP A CA 1
ATOM 2519 C C . ASP A 1 332 ? -11.040 3.537 -6.445 1.00 80.19 332 ASP A C 1
ATOM 2521 O O . ASP A 1 332 ? -10.682 3.586 -7.627 1.00 80.19 332 ASP A O 1
ATOM 2525 N N . TRP A 1 333 ? -10.334 4.098 -5.461 1.00 81.00 333 TRP A N 1
ATOM 2526 C CA . TRP A 1 333 ? -9.052 4.762 -5.673 1.00 81.00 333 TRP A CA 1
ATOM 2527 C C . TRP A 1 333 ? -7.942 3.732 -5.974 1.00 81.00 333 TRP A C 1
ATOM 2529 O O . TRP A 1 333 ? -7.702 2.843 -5.153 1.00 81.00 333 TRP A O 1
ATOM 2539 N N . PRO A 1 334 ? -7.207 3.861 -7.098 1.00 85.75 334 PRO A N 1
ATOM 2540 C CA . PRO A 1 334 ? -6.290 2.836 -7.616 1.00 85.75 334 PRO A CA 1
ATOM 2541 C C . PRO A 1 334 ? -4.936 2.803 -6.878 1.00 85.75 334 PRO A C 1
ATOM 2543 O O . PRO A 1 334 ? -3.868 2.953 -7.472 1.00 85.75 334 PRO A O 1
ATOM 2546 N N . GLY A 1 335 ? -4.965 2.658 -5.551 1.00 84.06 335 GLY A N 1
ATOM 2547 C CA . GLY A 1 335 ? -3.789 2.746 -4.680 1.00 84.06 335 GLY A CA 1
ATOM 2548 C C . GLY A 1 335 ? -2.809 1.579 -4.834 1.00 84.06 335 GLY A C 1
ATOM 2549 O O . GLY A 1 335 ? -1.596 1.782 -4.764 1.00 84.06 335 GLY A O 1
ATOM 2550 N N . LEU A 1 336 ? -3.307 0.365 -5.100 1.00 85.19 336 LEU A N 1
ATOM 2551 C CA . LEU A 1 336 ? -2.438 -0.793 -5.349 1.00 85.19 336 LEU A CA 1
ATOM 2552 C C . LEU A 1 336 ? -1.788 -0.694 -6.734 1.00 85.19 336 LEU A C 1
ATOM 2554 O O . LEU A 1 336 ? -0.600 -0.979 -6.893 1.00 85.19 336 LEU A O 1
ATOM 2558 N N . GLU A 1 337 ? -2.544 -0.223 -7.726 1.00 91.88 337 GLU A N 1
ATOM 2559 C CA . GLU A 1 337 ? -2.024 0.092 -9.052 1.00 91.88 337 GLU A CA 1
ATOM 2560 C C . GLU A 1 337 ? -0.987 1.220 -9.015 1.00 91.88 337 GLU A C 1
ATOM 2562 O O . GLU A 1 337 ? 0.025 1.122 -9.709 1.00 91.88 337 GLU A O 1
ATOM 2567 N N . LEU A 1 338 ? -1.183 2.245 -8.177 1.00 90.25 338 LEU A N 1
ATOM 2568 C CA . LEU A 1 338 ? -0.225 3.335 -7.968 1.00 90.25 338 LEU A CA 1
ATOM 2569 C C . LEU A 1 338 ? 1.085 2.823 -7.352 1.00 90.25 338 LEU A C 1
ATOM 2571 O O . LEU A 1 338 ? 2.161 3.168 -7.841 1.00 90.25 338 LEU A O 1
ATOM 2575 N N . ALA A 1 339 ? 1.021 1.970 -6.324 1.00 88.81 339 ALA A N 1
ATOM 2576 C CA . ALA A 1 339 ? 2.208 1.352 -5.725 1.00 88.81 339 ALA A CA 1
ATOM 2577 C C . ALA A 1 339 ? 2.980 0.502 -6.752 1.00 88.81 339 ALA A C 1
ATOM 2579 O O . ALA A 1 339 ? 4.194 0.658 -6.925 1.00 88.81 339 ALA A O 1
ATOM 2580 N N . ALA A 1 340 ? 2.272 -0.347 -7.504 1.00 92.94 340 ALA A N 1
ATOM 2581 C CA . ALA A 1 340 ? 2.855 -1.169 -8.562 1.00 92.94 340 ALA A CA 1
ATOM 2582 C C . ALA A 1 340 ? 3.462 -0.325 -9.705 1.00 92.94 340 ALA A C 1
ATOM 2584 O O . ALA A 1 340 ? 4.582 -0.602 -10.138 1.00 92.94 340 ALA A O 1
ATOM 2585 N N . TYR A 1 341 ? 2.781 0.745 -10.137 1.00 94.44 341 TYR A N 1
ATOM 2586 C CA . TYR A 1 341 ? 3.276 1.708 -11.129 1.00 94.44 341 TYR A CA 1
ATOM 2587 C C . TYR A 1 341 ? 4.543 2.425 -10.637 1.00 94.44 341 TYR A C 1
ATOM 2589 O O . TYR A 1 341 ? 5.566 2.412 -11.324 1.00 94.44 341 TYR A O 1
ATOM 2597 N N . LYS A 1 342 ? 4.525 2.995 -9.420 1.00 91.44 342 LYS A N 1
ATOM 2598 C CA . LYS A 1 342 ? 5.712 3.626 -8.813 1.00 91.44 342 LYS A CA 1
ATOM 2599 C C . LYS A 1 342 ? 6.868 2.627 -8.697 1.00 91.44 342 LYS A C 1
ATOM 2601 O O . LYS A 1 342 ? 8.016 3.000 -8.907 1.00 91.44 342 LYS A O 1
ATOM 2606 N N . THR A 1 343 ? 6.578 1.358 -8.406 1.00 92.44 343 THR A N 1
ATOM 2607 C CA . THR A 1 343 ? 7.595 0.310 -8.252 1.00 92.44 343 THR A CA 1
ATOM 2608 C C . THR A 1 343 ? 8.331 0.023 -9.554 1.00 92.44 343 THR A C 1
ATOM 2610 O O . THR A 1 343 ? 9.562 0.077 -9.587 1.00 92.44 343 THR A O 1
ATOM 2613 N N . ILE A 1 344 ? 7.601 -0.246 -10.640 1.00 95.44 344 ILE A N 1
ATOM 2614 C CA . ILE A 1 344 ? 8.238 -0.475 -11.940 1.00 95.44 344 ILE A CA 1
ATOM 2615 C C . ILE A 1 344 ? 8.910 0.798 -12.470 1.00 95.44 344 ILE A C 1
ATOM 2617 O O . ILE A 1 344 ? 9.961 0.715 -13.104 1.00 95.44 344 ILE A O 1
ATOM 2621 N N . ARG A 1 345 ? 8.386 1.981 -12.118 1.00 93.94 345 ARG A N 1
ATOM 2622 C CA . ARG A 1 345 ? 9.035 3.259 -12.413 1.00 93.94 345 ARG A CA 1
ATOM 2623 C C . ARG A 1 345 ? 10.363 3.435 -11.675 1.00 93.94 345 ARG A C 1
ATOM 2625 O O . ARG A 1 345 ? 11.307 3.920 -12.290 1.00 93.94 345 ARG A O 1
ATOM 2632 N N . TYR A 1 346 ? 10.495 2.996 -10.422 1.00 93.75 346 TYR A N 1
ATOM 2633 C CA . TYR A 1 346 ? 11.788 3.000 -9.723 1.00 93.75 346 TYR A CA 1
ATOM 2634 C C . TYR A 1 346 ? 12.815 2.062 -10.377 1.00 93.75 346 TYR A C 1
ATOM 2636 O O . TYR A 1 346 ? 13.975 2.450 -10.511 1.00 93.75 346 TYR A O 1
ATOM 2644 N N . LEU A 1 347 ? 12.395 0.890 -10.870 1.00 95.44 347 LEU A N 1
ATOM 2645 C CA . LEU A 1 347 ? 13.256 0.015 -11.680 1.00 95.44 347 LEU A CA 1
ATOM 2646 C C . LEU A 1 347 ? 13.666 0.678 -13.005 1.00 95.44 347 LEU A C 1
ATOM 2648 O O . LEU A 1 347 ? 14.841 0.644 -13.360 1.00 95.44 347 LEU A O 1
ATOM 2652 N N . GLY A 1 348 ? 12.735 1.323 -13.715 1.00 94.69 348 GLY A N 1
ATOM 2653 C CA . GLY A 1 348 ? 13.033 2.072 -14.942 1.00 94.69 348 GLY A CA 1
ATOM 2654 C C . GLY A 1 348 ? 14.024 3.218 -14.711 1.00 94.69 348 GLY A C 1
ATOM 2655 O O . GLY A 1 348 ? 15.015 3.325 -15.427 1.00 94.69 348 GLY A O 1
ATOM 2656 N N . ILE A 1 349 ? 13.827 4.006 -13.646 1.00 93.00 349 ILE A N 1
ATOM 2657 C CA . ILE A 1 349 ? 14.767 5.054 -13.213 1.00 93.00 349 ILE A CA 1
ATOM 2658 C C . ILE A 1 349 ? 16.151 4.465 -12.908 1.00 93.00 349 ILE A C 1
ATOM 2660 O O . ILE A 1 349 ? 17.155 5.077 -13.272 1.00 93.00 349 ILE A O 1
ATOM 2664 N N . ALA A 1 350 ? 16.226 3.296 -12.261 1.00 94.56 350 ALA A N 1
ATOM 2665 C CA . ALA A 1 350 ? 17.504 2.655 -11.966 1.00 94.56 350 ALA A CA 1
ATOM 2666 C C . ALA A 1 350 ? 18.237 2.229 -13.246 1.00 94.56 350 ALA A C 1
ATOM 2668 O O . ALA A 1 350 ? 19.406 2.569 -13.437 1.00 94.56 350 ALA A O 1
ATOM 2669 N N . MET A 1 351 ? 17.525 1.545 -14.144 1.00 95.19 351 MET A N 1
ATOM 2670 C CA . MET A 1 351 ? 18.059 1.075 -15.422 1.00 95.19 351 MET A CA 1
ATOM 2671 C C . MET A 1 351 ? 18.524 2.232 -16.318 1.00 95.19 351 MET A C 1
ATOM 2673 O O . MET A 1 351 ? 19.602 2.144 -16.900 1.00 95.19 351 MET A O 1
ATOM 2677 N N . ASP A 1 352 ? 17.786 3.347 -16.370 1.00 93.00 352 ASP A N 1
ATOM 2678 C CA . ASP A 1 352 ? 18.175 4.530 -17.151 1.00 93.00 352 ASP A CA 1
ATOM 2679 C C . ASP A 1 352 ? 19.355 5.304 -16.555 1.00 93.00 352 ASP A C 1
ATOM 2681 O O . ASP A 1 352 ? 20.222 5.760 -17.303 1.00 93.00 352 ASP A O 1
ATOM 2685 N N . ARG A 1 353 ? 19.442 5.426 -15.221 1.00 92.75 353 ARG A N 1
ATOM 2686 C CA . ARG A 1 353 ? 20.589 6.073 -14.556 1.00 92.75 353 ARG A CA 1
ATOM 2687 C C . ARG A 1 353 ? 21.881 5.276 -14.728 1.00 92.75 353 ARG A C 1
ATOM 2689 O O . ARG A 1 353 ? 22.924 5.876 -14.974 1.00 92.75 353 ARG A O 1
ATOM 2696 N N . MET A 1 354 ? 21.811 3.948 -14.626 1.00 93.50 354 MET A N 1
ATOM 2697 C CA . MET A 1 354 ? 22.968 3.067 -14.833 1.00 93.50 354 MET A CA 1
ATOM 2698 C C . MET A 1 354 ? 23.255 2.793 -16.316 1.00 93.50 354 MET A C 1
ATOM 2700 O O . MET A 1 354 ? 24.346 2.334 -16.647 1.00 93.50 354 MET A O 1
ATOM 2704 N N . ARG A 1 355 ? 22.283 3.045 -17.208 1.00 94.06 355 ARG A N 1
ATOM 2705 C CA . ARG A 1 355 ? 22.260 2.566 -18.604 1.00 94.06 355 ARG A CA 1
ATOM 2706 C C . ARG A 1 355 ? 22.561 1.063 -18.695 1.00 94.06 355 ARG A C 1
ATOM 2708 O O . ARG A 1 355 ? 23.325 0.613 -19.548 1.00 94.06 355 ARG A O 1
ATOM 2715 N N . SER A 1 356 ? 21.970 0.303 -17.774 1.00 94.94 356 SER A N 1
ATOM 2716 C CA . SER A 1 356 ? 22.243 -1.117 -17.546 1.00 94.94 356 SER A CA 1
ATOM 2717 C C . SER A 1 356 ? 20.963 -1.882 -17.210 1.00 94.94 356 SER A C 1
ATOM 2719 O O . SER A 1 356 ? 19.990 -1.321 -16.708 1.00 94.94 356 SER A O 1
ATOM 2721 N N . THR A 1 357 ? 20.976 -3.181 -17.495 1.00 95.56 357 THR A N 1
ATOM 2722 C CA . THR A 1 357 ? 19.941 -4.157 -17.114 1.00 95.56 357 THR A CA 1
ATOM 2723 C C . THR A 1 357 ? 20.497 -5.251 -16.199 1.00 95.56 357 THR A C 1
ATOM 2725 O O . THR A 1 357 ? 19.814 -6.244 -15.954 1.00 95.56 357 THR A O 1
ATOM 2728 N N . GLU A 1 358 ? 21.728 -5.098 -15.706 1.00 97.06 358 GLU A N 1
ATOM 2729 C CA . GLU A 1 358 ? 22.332 -6.025 -14.750 1.00 97.06 358 GLU A CA 1
ATOM 2730 C C . GLU A 1 358 ? 21.802 -5.737 -13.341 1.00 97.06 358 GLU A C 1
ATOM 2732 O O . GLU A 1 358 ? 21.866 -4.610 -12.846 1.00 97.06 358 GLU A O 1
ATOM 2737 N N . GLY A 1 359 ? 21.273 -6.756 -12.663 1.00 96.25 359 GLY A N 1
ATOM 2738 C CA . GLY A 1 359 ? 20.601 -6.555 -11.378 1.00 96.25 359 GLY A CA 1
ATOM 2739 C C . GLY A 1 359 ? 21.524 -6.162 -10.217 1.00 96.25 359 GLY A C 1
ATOM 2740 O O . GLY A 1 359 ? 21.042 -5.584 -9.246 1.00 96.25 359 GLY A O 1
ATOM 2741 N N . GLU A 1 360 ? 22.840 -6.376 -10.336 1.00 96.50 360 GLU A N 1
ATOM 2742 C CA . GLU A 1 360 ? 23.842 -5.806 -9.415 1.00 96.50 360 GLU A CA 1
ATOM 2743 C C . GLU A 1 360 ? 23.940 -4.280 -9.560 1.00 96.50 360 GLU A C 1
ATOM 2745 O O . GLU A 1 360 ? 24.059 -3.581 -8.561 1.00 96.50 360 GLU A O 1
ATOM 2750 N N . ASP A 1 361 ? 23.853 -3.730 -10.776 1.00 97.00 361 ASP A N 1
ATOM 2751 C CA . ASP A 1 361 ? 23.897 -2.275 -10.989 1.00 97.00 361 ASP A CA 1
ATOM 2752 C C . ASP A 1 361 ? 22.641 -1.608 -10.411 1.00 97.00 361 ASP A C 1
ATOM 2754 O O . ASP A 1 361 ? 22.720 -0.567 -9.756 1.00 97.00 361 ASP A O 1
ATOM 2758 N N . ILE A 1 362 ? 21.484 -2.256 -10.594 1.00 95.94 362 ILE A N 1
ATOM 2759 C CA . ILE A 1 362 ? 20.204 -1.854 -9.995 1.00 95.94 362 ILE A CA 1
ATOM 2760 C C . ILE A 1 362 ? 20.291 -1.915 -8.459 1.00 95.94 362 ILE A C 1
ATOM 2762 O O . ILE A 1 362 ? 19.939 -0.942 -7.788 1.00 95.94 362 ILE A O 1
ATOM 2766 N N . ARG A 1 363 ? 20.809 -3.021 -7.902 1.00 95.75 363 ARG A N 1
ATOM 2767 C CA . ARG A 1 363 ? 21.051 -3.203 -6.461 1.00 95.75 363 ARG A CA 1
ATOM 2768 C C . ARG A 1 363 ? 21.939 -2.096 -5.893 1.00 95.75 363 ARG A C 1
ATOM 2770 O O . ARG A 1 363 ? 21.522 -1.410 -4.963 1.00 95.75 363 ARG A O 1
ATOM 2777 N N . HIS A 1 364 ? 23.137 -1.909 -6.450 1.00 95.31 364 HIS A N 1
ATOM 2778 C CA . HIS A 1 364 ? 24.100 -0.926 -5.955 1.00 95.31 364 HIS A CA 1
ATOM 2779 C C . HIS A 1 364 ? 23.531 0.497 -6.003 1.00 95.31 364 HIS A C 1
ATOM 2781 O O . HIS A 1 364 ? 23.802 1.297 -5.107 1.00 95.31 364 HIS A O 1
ATOM 2787 N N . LEU A 1 365 ? 22.714 0.823 -7.012 1.00 95.44 365 LEU A N 1
ATOM 2788 C CA . LEU A 1 365 ? 22.068 2.128 -7.092 1.00 95.44 365 LEU A CA 1
ATOM 2789 C C . LEU A 1 365 ? 20.970 2.310 -6.030 1.00 95.44 365 LEU A C 1
ATOM 2791 O O . LEU A 1 365 ? 20.875 3.403 -5.471 1.00 95.44 365 LEU A O 1
ATOM 2795 N N . PHE A 1 366 ? 20.184 1.283 -5.690 1.00 94.88 366 PHE A N 1
ATOM 2796 C CA . PHE A 1 366 ? 19.269 1.363 -4.543 1.00 94.88 366 PHE A CA 1
ATOM 2797 C C . PHE A 1 366 ? 20.043 1.501 -3.220 1.00 94.88 366 PHE A C 1
ATOM 2799 O O . PHE A 1 366 ? 19.794 2.435 -2.459 1.00 94.88 366 PHE A O 1
ATOM 2806 N N . GLU A 1 367 ? 21.042 0.649 -2.976 1.00 95.44 367 GLU A N 1
ATOM 2807 C CA . GLU A 1 367 ? 21.882 0.702 -1.769 1.00 95.44 367 GLU A CA 1
ATOM 2808 C C . GLU A 1 367 ? 22.641 2.042 -1.617 1.00 95.44 367 GLU A C 1
ATOM 2810 O O . GLU A 1 367 ? 22.964 2.439 -0.497 1.00 95.44 367 GLU A O 1
ATOM 2815 N N . SER A 1 368 ? 22.890 2.779 -2.710 1.00 94.12 368 SER A N 1
ATOM 2816 C CA . SER A 1 368 ? 23.692 4.019 -2.736 1.00 94.12 368 SER A CA 1
ATOM 2817 C C . SER A 1 368 ? 23.185 5.188 -1.874 1.00 94.12 368 SER A C 1
ATOM 2819 O O . SER A 1 368 ? 23.922 6.153 -1.673 1.00 94.12 368 SER A O 1
ATOM 2821 N N . GLY A 1 369 ? 21.934 5.160 -1.401 1.00 89.69 369 GLY A N 1
ATOM 2822 C CA . GLY A 1 369 ? 21.322 6.286 -0.683 1.00 89.69 369 GLY A CA 1
ATOM 2823 C C . GLY A 1 369 ? 20.787 7.415 -1.574 1.00 89.69 369 GLY A C 1
ATOM 2824 O O . GLY A 1 369 ? 20.237 8.388 -1.046 1.00 89.69 369 GLY A O 1
ATOM 2825 N N . GLN A 1 370 ? 20.920 7.306 -2.903 1.00 90.75 370 GLN A N 1
ATOM 2826 C CA . GLN A 1 370 ? 20.355 8.269 -3.852 1.00 90.75 370 GLN A CA 1
ATOM 2827 C C . GLN A 1 370 ? 18.825 8.344 -3.777 1.00 90.75 370 GLN A C 1
ATOM 2829 O O . GLN A 1 370 ? 18.137 7.372 -3.461 1.00 90.75 370 GLN A O 1
ATOM 2834 N N . ARG A 1 371 ? 18.283 9.511 -4.147 1.00 89.69 371 ARG A N 1
ATOM 2835 C CA . ARG A 1 371 ? 16.836 9.723 -4.242 1.00 89.69 371 ARG A CA 1
ATOM 2836 C C . ARG A 1 371 ? 16.278 9.250 -5.580 1.00 89.69 371 ARG A C 1
ATOM 2838 O O . ARG A 1 371 ? 16.810 9.571 -6.647 1.00 89.69 371 ARG A O 1
ATOM 2845 N N . PHE A 1 372 ? 15.155 8.555 -5.510 1.00 89.62 372 PHE A N 1
ATOM 2846 C CA . PHE A 1 372 ? 14.308 8.162 -6.625 1.00 89.62 372 PHE A CA 1
ATOM 2847 C C . PHE A 1 372 ? 13.007 8.955 -6.539 1.00 89.62 372 PHE A C 1
ATOM 2849 O O . PHE A 1 372 ? 12.352 8.942 -5.502 1.00 89.62 372 PHE A O 1
ATOM 2856 N N . GLU A 1 373 ? 12.632 9.647 -7.612 1.00 85.94 373 GLU A N 1
ATOM 2857 C CA . GLU A 1 373 ? 11.408 10.450 -7.666 1.00 85.94 373 GLU A CA 1
ATOM 2858 C C . GLU A 1 373 ? 10.376 9.774 -8.567 1.00 85.94 373 GLU A C 1
ATOM 2860 O O . GLU A 1 373 ? 10.681 9.420 -9.706 1.00 85.94 373 GLU A O 1
ATOM 2865 N N . SER A 1 374 ? 9.152 9.589 -8.074 1.00 84.81 374 SER A N 1
ATOM 2866 C CA . SER A 1 374 ? 8.052 9.047 -8.868 1.00 84.81 374 SER A CA 1
ATOM 2867 C C . SER A 1 374 ? 6.714 9.644 -8.451 1.00 84.81 374 SER A C 1
ATOM 2869 O O . SER A 1 374 ? 6.176 9.312 -7.395 1.00 84.81 374 SER A O 1
ATOM 2871 N N . LEU A 1 375 ? 6.147 10.452 -9.354 1.00 81.31 375 LEU A N 1
ATOM 2872 C CA . LEU A 1 375 ? 4.880 11.168 -9.179 1.00 81.31 375 LEU A CA 1
ATOM 2873 C C . LEU A 1 375 ? 4.931 12.056 -7.927 1.00 81.31 375 LEU A C 1
ATOM 2875 O O . LEU A 1 375 ? 4.233 11.800 -6.954 1.00 81.31 375 LEU A O 1
ATOM 2879 N N . GLY A 1 376 ? 5.817 13.055 -7.929 1.00 73.62 376 GLY A N 1
ATOM 2880 C CA . GLY A 1 376 ? 6.037 14.010 -6.832 1.00 73.62 376 GLY A CA 1
ATOM 2881 C C . GLY A 1 376 ? 6.726 13.440 -5.584 1.00 73.62 376 GLY A C 1
ATOM 2882 O O . GLY A 1 376 ? 7.532 14.131 -4.969 1.00 73.62 376 GLY A O 1
ATOM 2883 N N . SER A 1 377 ? 6.481 12.177 -5.226 1.00 76.00 377 SER A N 1
ATOM 2884 C CA . SER A 1 377 ? 7.123 11.533 -4.076 1.00 76.00 377 SER A CA 1
ATOM 2885 C C . SER A 1 377 ? 8.592 11.214 -4.355 1.00 76.00 377 SER A C 1
ATOM 2887 O O . SER A 1 377 ? 8.906 10.579 -5.365 1.00 76.00 377 SER A O 1
ATOM 2889 N N . GLN A 1 378 ? 9.479 11.556 -3.418 1.00 83.00 378 GLN A N 1
ATOM 2890 C CA . GLN A 1 378 ? 10.860 11.069 -3.394 1.00 83.00 378 GLN A CA 1
ATOM 2891 C C . GLN A 1 378 ? 11.016 9.930 -2.376 1.00 83.00 378 GLN A C 1
ATOM 2893 O O . GLN A 1 378 ? 10.438 9.980 -1.291 1.00 83.00 378 GLN A O 1
ATOM 2898 N N . VAL A 1 379 ? 11.818 8.915 -2.706 1.00 86.69 379 VAL A N 1
ATOM 2899 C CA . VAL A 1 379 ? 12.212 7.809 -1.812 1.00 86.69 379 VAL A CA 1
ATOM 2900 C C . VAL A 1 379 ? 13.708 7.514 -1.919 1.00 86.69 379 VAL A C 1
ATOM 2902 O O . VAL A 1 379 ? 14.351 7.897 -2.896 1.00 86.69 379 VAL A O 1
ATOM 2905 N N . ARG A 1 380 ? 14.270 6.809 -0.935 1.00 90.38 380 ARG A N 1
ATOM 2906 C CA . ARG A 1 380 ? 15.635 6.257 -0.967 1.00 90.38 380 ARG A CA 1
ATOM 2907 C C . ARG A 1 380 ? 15.722 4.944 -0.187 1.00 90.38 380 ARG A C 1
ATOM 2909 O O . ARG A 1 380 ? 15.040 4.796 0.825 1.00 90.38 380 ARG A O 1
ATOM 2916 N N . TRP A 1 381 ? 16.598 4.047 -0.624 1.00 92.31 381 TRP A N 1
ATOM 2917 C CA . TRP A 1 381 ? 17.054 2.866 0.123 1.00 92.31 381 TRP A CA 1
ATOM 2918 C C . TRP A 1 381 ? 18.458 3.137 0.700 1.00 92.31 381 TRP A C 1
ATOM 2920 O O . TRP A 1 381 ? 18.974 4.246 0.544 1.00 92.31 381 TRP A O 1
ATOM 2930 N N . SER A 1 382 ? 19.082 2.183 1.396 1.00 91.69 382 SER A N 1
ATOM 2931 C CA . SER A 1 382 ? 20.454 2.344 1.906 1.00 91.69 382 SER A CA 1
ATOM 2932 C C . SER A 1 382 ? 21.239 1.032 1.977 1.00 91.69 382 SER A C 1
ATOM 2934 O O . SER A 1 382 ? 20.669 -0.056 1.994 1.00 91.69 382 SER A O 1
ATOM 2936 N N . GLN A 1 383 ? 22.556 1.146 2.174 1.00 92.69 383 GLN A N 1
ATOM 2937 C CA . GLN A 1 383 ? 23.469 0.050 2.546 1.00 92.69 383 GLN A CA 1
ATOM 2938 C C . GLN A 1 383 ? 23.156 -0.610 3.911 1.00 92.69 383 GLN A C 1
ATOM 2940 O O . GLN A 1 383 ? 23.926 -1.439 4.388 1.00 92.69 383 GLN A O 1
ATOM 2945 N N . THR A 1 384 ? 22.067 -0.222 4.581 1.00 91.31 384 THR A N 1
ATOM 2946 C CA . THR A 1 384 ? 21.638 -0.767 5.880 1.00 91.31 384 THR A CA 1
ATOM 2947 C C . THR A 1 384 ? 20.187 -1.241 5.888 1.00 91.31 384 THR A C 1
ATOM 2949 O O . THR A 1 384 ? 19.848 -2.087 6.709 1.00 91.31 384 THR A O 1
ATOM 2952 N N . SER A 1 385 ? 19.339 -0.740 4.984 1.00 90.81 385 SER A N 1
ATOM 2953 C CA . SER A 1 385 ? 17.934 -1.126 4.863 1.00 90.81 385 SER A CA 1
ATOM 2954 C C . SER A 1 385 ? 17.490 -1.130 3.403 1.00 90.81 385 SER A C 1
ATOM 2956 O O . SER A 1 385 ? 17.624 -0.148 2.668 1.00 90.81 385 SER A O 1
ATOM 2958 N N . HIS A 1 386 ? 16.900 -2.251 3.008 1.00 92.94 386 HIS A N 1
ATOM 2959 C CA . HIS A 1 386 ? 16.201 -2.440 1.747 1.00 92.94 386 HIS A CA 1
ATOM 2960 C C . HIS A 1 386 ? 14.708 -2.075 1.844 1.00 92.94 386 HIS A C 1
ATOM 2962 O O . HIS A 1 386 ? 13.941 -2.371 0.928 1.00 92.94 386 HIS A O 1
ATOM 2968 N N . LEU A 1 387 ? 14.272 -1.383 2.902 1.00 89.25 387 LEU A N 1
ATOM 2969 C CA . LEU A 1 387 ? 13.009 -0.641 2.890 1.00 89.25 387 LEU A CA 1
ATOM 2970 C C . LEU A 1 387 ? 13.248 0.806 2.469 1.00 89.25 387 LEU A C 1
ATOM 2972 O O . LEU A 1 387 ? 14.142 1.476 2.986 1.00 89.25 387 LEU A O 1
ATOM 2976 N N . ALA A 1 388 ? 12.432 1.296 1.537 1.00 87.88 388 ALA A N 1
ATOM 2977 C CA . ALA A 1 388 ? 12.502 2.686 1.129 1.00 87.88 388 ALA A CA 1
ATOM 2978 C C . ALA A 1 388 ? 11.983 3.592 2.250 1.00 87.88 388 ALA A C 1
ATOM 2980 O O . ALA A 1 388 ? 10.939 3.333 2.854 1.00 87.88 388 ALA A O 1
ATOM 2981 N N . ARG A 1 389 ? 12.688 4.699 2.474 1.00 84.56 389 ARG A N 1
ATOM 2982 C CA . ARG A 1 389 ? 12.221 5.831 3.278 1.00 84.56 389 ARG A CA 1
ATOM 2983 C C . ARG A 1 389 ? 11.868 6.970 2.337 1.00 84.56 389 ARG A C 1
ATOM 2985 O O . ARG A 1 389 ? 12.660 7.306 1.451 1.00 84.56 389 ARG A O 1
ATOM 2992 N N . THR A 1 390 ? 10.678 7.540 2.497 1.00 78.12 390 THR A N 1
ATOM 2993 C CA . THR A 1 390 ? 10.247 8.700 1.711 1.00 78.12 390 THR A CA 1
ATOM 2994 C C . THR A 1 390 ? 11.032 9.955 2.109 1.00 78.12 390 THR A C 1
ATOM 2996 O O . THR A 1 390 ? 11.693 9.996 3.149 1.00 78.12 390 THR A O 1
ATOM 2999 N N . VAL A 1 391 ? 10.981 10.993 1.277 1.00 71.81 391 VAL A N 1
ATOM 3000 C CA . VAL A 1 391 ? 11.563 12.309 1.561 1.00 71.81 391 VAL A CA 1
ATOM 3001 C C . VAL A 1 391 ? 10.528 13.390 1.203 1.00 71.81 391 VAL A C 1
ATOM 3003 O O . VAL A 1 391 ? 10.271 13.567 0.012 1.00 71.81 391 VAL A O 1
ATOM 3006 N N . PRO A 1 392 ? 9.939 14.113 2.182 1.00 70.31 392 PRO A N 1
ATOM 3007 C CA . PRO A 1 392 ? 10.094 13.939 3.635 1.00 70.31 392 PRO A CA 1
ATOM 3008 C C . PRO A 1 392 ? 9.640 12.550 4.112 1.00 70.31 392 PRO A C 1
ATOM 3010 O O . PRO A 1 392 ? 8.853 11.888 3.435 1.00 70.31 392 PRO A O 1
ATOM 3013 N N . GLU A 1 393 ? 10.142 12.095 5.264 1.00 72.56 393 GLU A N 1
ATOM 3014 C CA . GLU A 1 393 ? 9.711 10.815 5.844 1.00 72.56 393 GLU A CA 1
ATOM 3015 C C . GLU A 1 393 ? 8.208 10.863 6.175 1.00 72.56 393 GLU A C 1
ATOM 3017 O O . GLU A 1 393 ? 7.718 11.817 6.785 1.00 72.56 393 GLU A O 1
ATOM 3022 N N . THR A 1 394 ? 7.469 9.848 5.724 1.00 72.50 394 THR A N 1
ATOM 3023 C CA . THR A 1 394 ? 6.071 9.617 6.084 1.00 72.50 394 THR A CA 1
ATOM 3024 C C . THR A 1 394 ? 5.995 9.266 7.554 1.00 72.50 394 THR A C 1
ATOM 3026 O O . THR A 1 394 ? 6.696 8.359 8.004 1.00 72.50 394 THR A O 1
ATOM 3029 N N . GLU A 1 395 ? 5.097 9.919 8.278 1.00 77.81 395 GLU A N 1
ATOM 3030 C CA . GLU A 1 395 ? 4.727 9.469 9.612 1.00 77.81 395 GLU A CA 1
ATOM 3031 C C . GLU A 1 395 ? 3.487 8.580 9.504 1.00 77.81 395 GLU A C 1
ATOM 3033 O O . GLU A 1 395 ? 2.682 8.701 8.574 1.00 77.81 395 GLU A O 1
ATOM 3038 N N . THR A 1 396 ? 3.301 7.698 10.479 1.00 85.69 396 THR A N 1
ATOM 3039 C CA . THR A 1 396 ? 2.050 6.950 10.604 1.00 85.69 396 THR A CA 1
ATOM 3040 C C . THR A 1 396 ? 1.026 7.819 11.335 1.00 85.69 396 THR A C 1
ATOM 3042 O O . THR A 1 396 ? 1.270 8.274 12.458 1.00 85.69 396 THR A O 1
ATOM 3045 N N . TYR A 1 397 ? -0.104 8.085 10.681 1.00 88.25 397 TYR A N 1
ATOM 3046 C CA . TYR A 1 397 ? -1.204 8.909 11.185 1.00 88.25 397 TYR A CA 1
ATOM 3047 C C . TYR A 1 397 ? -2.401 8.046 11.598 1.00 88.25 397 TYR A C 1
ATOM 3049 O O . TYR A 1 397 ? -2.582 6.939 11.087 1.00 88.25 397 TYR A O 1
ATOM 3057 N N . ILE A 1 398 ? -3.232 8.566 12.503 1.00 92.25 398 ILE A N 1
ATOM 3058 C CA . ILE A 1 398 ? -4.510 7.954 12.886 1.00 92.25 398 ILE A CA 1
ATOM 3059 C C . ILE A 1 398 ? -5.647 8.497 12.018 1.00 92.25 398 ILE A C 1
ATOM 3061 O O . ILE A 1 398 ? -5.876 9.702 11.945 1.00 92.25 398 ILE A O 1
ATOM 3065 N N . ALA A 1 399 ? -6.411 7.580 11.434 1.00 92.19 399 ALA A N 1
ATOM 3066 C CA . ALA A 1 399 ? -7.705 7.840 10.828 1.00 92.19 399 ALA A CA 1
AT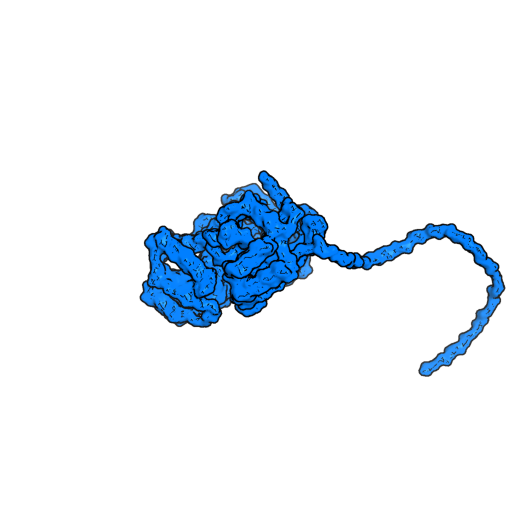OM 3067 C C . ALA A 1 399 ? -8.816 7.064 11.553 1.00 92.19 399 ALA A C 1
ATOM 3069 O O . ALA A 1 399 ? -8.569 6.124 12.316 1.00 92.19 399 ALA A O 1
ATOM 3070 N N . ARG A 1 400 ? -10.065 7.431 11.271 1.00 93.31 400 ARG A N 1
ATOM 3071 C CA . ARG A 1 400 ? -11.259 6.635 11.569 1.00 93.31 400 ARG A CA 1
ATOM 3072 C C . ARG A 1 400 ? -12.151 6.531 10.342 1.00 93.31 400 ARG A C 1
ATOM 3074 O O . ARG A 1 400 ? -12.122 7.415 9.486 1.00 93.31 400 ARG A O 1
ATOM 3081 N N . PHE A 1 401 ? -13.004 5.514 10.280 1.00 92.75 401 PHE A N 1
ATOM 3082 C CA . PHE A 1 401 ? -14.097 5.527 9.307 1.00 92.75 401 PHE A CA 1
ATOM 3083 C C . PHE A 1 401 ? -15.277 6.367 9.795 1.00 92.75 401 PHE A C 1
ATOM 3085 O O . PHE A 1 401 ? -15.757 6.194 10.913 1.00 92.75 401 PHE A O 1
ATOM 3092 N N . SER A 1 402 ? -15.769 7.257 8.939 1.00 90.12 402 SER A N 1
ATOM 3093 C CA . SER A 1 402 ? -16.932 8.102 9.201 1.00 90.12 402 SER A CA 1
ATOM 3094 C C . SER A 1 402 ? -17.799 8.153 7.948 1.00 90.12 402 SER A C 1
ATOM 3096 O O . SER A 1 402 ? -17.446 8.785 6.957 1.00 90.12 402 SER A O 1
ATOM 3098 N N . ASP A 1 403 ? -18.931 7.456 7.999 1.00 86.00 403 ASP A N 1
ATOM 3099 C CA . ASP A 1 403 ? -19.909 7.335 6.913 1.00 86.00 403 ASP A CA 1
ATOM 3100 C C . ASP A 1 403 ? -19.323 6.812 5.583 1.00 86.00 403 ASP A C 1
ATOM 3102 O O . ASP A 1 403 ? -19.651 7.279 4.496 1.00 86.00 403 ASP A O 1
ATOM 3106 N N . GLY A 1 404 ? -18.416 5.833 5.689 1.00 82.94 404 GLY A N 1
ATOM 3107 C CA . GLY A 1 404 ? -17.753 5.164 4.563 1.00 82.94 404 GLY A CA 1
ATOM 3108 C C . GLY A 1 404 ? -16.426 5.781 4.105 1.00 82.94 404 GLY A C 1
ATOM 3109 O O . GLY A 1 404 ? -15.626 5.074 3.486 1.00 82.94 404 GLY A O 1
ATOM 3110 N N . HIS A 1 405 ? -16.154 7.033 4.474 1.00 85.19 405 HIS A N 1
ATOM 3111 C CA . HIS A 1 405 ? -14.888 7.730 4.221 1.00 85.19 405 HIS A CA 1
ATOM 3112 C C . HIS A 1 405 ? -13.881 7.464 5.350 1.00 85.19 405 HIS A C 1
ATOM 3114 O O . HIS A 1 405 ? -14.287 7.156 6.473 1.00 85.19 405 HIS A O 1
ATOM 3120 N N . ALA A 1 406 ? -12.579 7.606 5.085 1.00 86.94 406 ALA A N 1
ATOM 3121 C CA . ALA A 1 406 ? -11.550 7.642 6.127 1.00 86.94 406 ALA A CA 1
ATOM 3122 C C . ALA A 1 406 ? -11.186 9.099 6.433 1.00 86.94 406 ALA A C 1
ATOM 3124 O O . ALA A 1 406 ? -10.793 9.828 5.529 1.00 86.94 406 ALA A O 1
ATOM 3125 N N . LEU A 1 407 ? -11.318 9.517 7.692 1.00 88.25 407 LEU A N 1
ATOM 3126 C CA . LEU A 1 407 ? -11.005 10.873 8.144 1.00 88.25 407 LEU A CA 1
ATOM 3127 C C . LEU A 1 407 ? -9.916 10.832 9.212 1.00 88.25 407 LEU A C 1
ATOM 3129 O O . LEU A 1 407 ? -9.965 10.013 10.127 1.00 88.25 407 LEU A O 1
ATOM 3133 N N . PHE A 1 408 ? -8.961 11.752 9.123 1.00 87.06 408 PHE A N 1
ATOM 3134 C CA . PHE A 1 408 ? -7.868 11.916 10.088 1.00 87.06 408 PHE A CA 1
ATOM 3135 C C . PHE A 1 408 ? -8.230 12.914 11.206 1.00 87.06 408 PHE A C 1
ATOM 3137 O O . PHE A 1 408 ? -7.373 13.601 11.752 1.00 87.06 408 PHE A O 1
ATOM 3144 N N . ASP A 1 409 ? -9.518 13.024 11.545 1.00 84.38 409 ASP A N 1
ATOM 3145 C CA . ASP A 1 409 ? -10.070 14.044 12.450 1.00 84.38 409 ASP A CA 1
ATOM 3146 C C . ASP A 1 409 ? -9.795 13.797 13.948 1.00 84.38 409 ASP A C 1
ATOM 3148 O O . ASP A 1 409 ? -10.217 14.580 14.799 1.00 84.38 409 ASP A O 1
ATOM 3152 N N . TRP A 1 410 ? -9.037 12.743 14.269 1.00 88.38 410 TRP A N 1
ATOM 3153 C CA . TRP A 1 410 ? -8.484 12.467 15.600 1.00 88.38 410 TRP A CA 1
ATOM 3154 C C . TRP A 1 410 ? -6.954 12.624 15.692 1.00 88.38 410 TRP A C 1
ATOM 3156 O O . TRP A 1 410 ? -6.395 12.398 16.768 1.00 88.38 410 TRP A O 1
ATOM 3166 N N . ASP A 1 411 ? -6.268 13.009 14.611 1.00 86.69 411 ASP A N 1
ATOM 3167 C CA . ASP A 1 411 ? -4.822 13.249 14.615 1.00 86.69 411 ASP A CA 1
ATOM 3168 C C . ASP A 1 411 ? -4.525 14.755 14.567 1.00 86.69 411 ASP A C 1
ATOM 3170 O O . ASP A 1 411 ? -4.780 15.414 13.560 1.00 86.69 411 ASP A O 1
ATOM 3174 N N . ASP A 1 412 ? -3.962 15.312 15.647 1.00 83.38 412 ASP A N 1
ATOM 3175 C CA . ASP A 1 412 ? -3.695 16.758 15.766 1.00 83.38 412 ASP A CA 1
ATOM 3176 C C . ASP A 1 412 ? -2.744 17.299 14.670 1.00 83.38 412 ASP A C 1
ATOM 3178 O O . ASP A 1 412 ? -2.614 18.511 14.503 1.00 83.38 412 ASP A O 1
ATOM 3182 N N . ARG A 1 413 ? -2.043 16.413 13.943 1.00 82.69 413 ARG A N 1
ATOM 3183 C CA . ARG A 1 413 ? -1.135 16.750 12.832 1.00 82.69 413 ARG A CA 1
ATOM 3184 C C . ARG A 1 413 ? -1.846 16.886 11.481 1.00 82.69 413 ARG A C 1
ATOM 3186 O O . ARG A 1 413 ? -1.196 17.251 10.501 1.00 82.69 413 ARG A O 1
ATOM 3193 N N . ALA A 1 414 ? -3.120 16.507 11.378 1.00 80.00 414 ALA A N 1
ATOM 3194 C CA . ALA A 1 414 ? -3.836 16.439 10.109 1.00 80.00 414 ALA A CA 1
ATOM 3195 C C . ALA A 1 414 ? -4.407 17.800 9.685 1.00 80.00 414 ALA A C 1
ATOM 3197 O O . ALA A 1 414 ? -5.029 18.515 10.471 1.00 80.00 414 ALA A O 1
ATOM 3198 N N . PHE A 1 415 ? -4.277 18.136 8.399 1.00 82.56 415 PHE A N 1
ATOM 3199 C CA . PHE A 1 415 ? -4.962 19.290 7.817 1.00 82.56 415 PHE A CA 1
ATOM 3200 C C . PHE A 1 415 ? -6.459 18.976 7.630 1.00 82.56 415 PHE A C 1
ATOM 3202 O O . PHE A 1 415 ? -6.889 18.503 6.577 1.00 82.56 415 PHE A O 1
ATOM 3209 N N . LEU A 1 416 ? -7.246 19.211 8.688 1.00 82.62 416 LEU A N 1
ATOM 3210 C CA . LEU A 1 416 ? -8.656 18.809 8.800 1.00 82.62 416 LEU A CA 1
ATOM 3211 C C . LEU A 1 416 ? -9.517 19.242 7.606 1.00 82.62 416 LEU A C 1
ATOM 3213 O O . LEU A 1 416 ? -10.264 18.427 7.069 1.00 82.62 416 LEU A O 1
ATOM 3217 N N . ALA A 1 417 ? -9.393 20.495 7.160 1.00 84.12 417 ALA A N 1
ATOM 3218 C CA . ALA A 1 417 ? -10.153 21.014 6.023 1.00 84.12 417 ALA A CA 1
ATOM 3219 C C . ALA A 1 417 ? -9.893 20.231 4.725 1.00 84.12 417 ALA A C 1
ATOM 3221 O O . ALA A 1 417 ? -10.828 19.985 3.972 1.00 84.12 417 ALA A O 1
ATOM 3222 N N . GLY A 1 418 ? -8.669 19.742 4.498 1.00 79.62 418 GLY A N 1
ATOM 3223 C CA . GLY A 1 418 ? -8.357 18.868 3.363 1.00 79.62 418 GLY A CA 1
ATOM 3224 C C . GLY A 1 418 ? -9.032 17.494 3.437 1.00 79.62 418 GLY A C 1
ATOM 3225 O O . GLY A 1 418 ? -9.360 16.920 2.403 1.00 79.62 418 GLY A O 1
ATOM 3226 N N . GLN A 1 419 ? -9.297 16.986 4.644 1.00 82.00 419 GLN A N 1
ATOM 3227 C CA . GLN A 1 419 ? -9.978 15.702 4.854 1.00 82.00 419 GLN A CA 1
ATOM 3228 C C . GLN A 1 419 ? -11.493 15.827 4.652 1.00 82.00 419 GLN A C 1
ATOM 3230 O O . GLN A 1 419 ? -12.101 15.013 3.958 1.00 82.00 419 GLN A O 1
ATOM 3235 N N . TRP A 1 420 ? -12.102 16.887 5.191 1.00 85.62 420 TRP A N 1
ATOM 3236 C CA . TRP A 1 420 ? -13.509 17.198 4.925 1.00 85.62 420 TRP A CA 1
ATOM 3237 C C . TRP A 1 420 ? -13.738 17.580 3.452 1.00 85.62 420 TRP A C 1
ATOM 3239 O O . TRP A 1 420 ? -14.704 17.123 2.851 1.00 85.62 420 TRP A O 1
ATOM 3249 N N . CYS A 1 421 ? -12.797 18.293 2.826 1.00 85.50 421 CYS A N 1
ATOM 3250 C CA . CYS A 1 421 ? -12.780 18.530 1.383 1.00 85.50 421 CYS A CA 1
ATOM 3251 C C . CYS A 1 421 ? -12.789 17.228 0.569 1.00 85.50 421 CYS A C 1
ATOM 3253 O O . CYS A 1 421 ? -13.604 17.087 -0.342 1.00 85.50 421 CYS A O 1
ATOM 3255 N N . GLN A 1 422 ? -11.919 16.262 0.900 1.00 81.19 422 GLN A N 1
ATOM 3256 C CA . GLN A 1 422 ? -11.877 14.977 0.198 1.00 81.19 422 GLN A CA 1
ATOM 3257 C C . GLN A 1 422 ? -13.218 14.236 0.310 1.00 81.19 422 GLN A C 1
ATOM 3259 O O . GLN A 1 422 ? -13.716 13.751 -0.705 1.00 81.19 422 GLN A O 1
ATOM 3264 N N . ARG A 1 423 ? -13.836 14.205 1.501 1.00 85.50 423 ARG A N 1
ATOM 3265 C CA . ARG A 1 423 ? -15.189 13.654 1.692 1.00 85.50 423 ARG A CA 1
ATOM 3266 C C . ARG A 1 423 ? -16.199 14.314 0.750 1.00 85.50 423 ARG A C 1
ATOM 3268 O O . ARG A 1 423 ? -16.901 13.615 0.027 1.00 85.50 423 ARG A O 1
ATOM 3275 N N . ASP A 1 424 ? -16.256 15.642 0.742 1.00 86.12 424 ASP A N 1
ATOM 3276 C CA . ASP A 1 424 ? -17.250 16.404 -0.024 1.00 86.12 424 ASP A CA 1
ATOM 3277 C C . ASP A 1 424 ? -17.069 16.218 -1.538 1.00 86.12 424 ASP A C 1
ATOM 3279 O O . ASP A 1 424 ? -18.041 16.096 -2.286 1.00 86.12 424 ASP A O 1
ATOM 3283 N N . MET A 1 425 ? -15.817 16.122 -1.995 1.00 84.56 425 MET A N 1
ATOM 3284 C CA . MET A 1 425 ? -15.493 15.751 -3.372 1.00 84.56 425 MET A CA 1
ATOM 3285 C C . MET A 1 425 ? -15.936 14.319 -3.701 1.00 84.56 425 MET A C 1
ATOM 3287 O O . MET A 1 425 ? -16.504 14.089 -4.767 1.00 84.56 425 MET A O 1
ATOM 3291 N N . GLU A 1 426 ? -15.688 13.352 -2.813 1.00 80.88 426 GLU A N 1
ATOM 3292 C CA . GLU A 1 426 ? -16.095 11.953 -2.995 1.00 80.88 426 GLU A CA 1
ATOM 3293 C C . GLU A 1 426 ? -17.625 11.796 -3.044 1.00 80.88 426 GLU A C 1
ATOM 3295 O O . GLU A 1 426 ? -18.122 11.051 -3.889 1.00 80.88 426 GLU A O 1
ATOM 3300 N N . GLU A 1 427 ? -18.380 12.543 -2.229 1.00 82.88 427 GLU A N 1
ATOM 3301 C CA . GLU A 1 427 ? -19.849 12.595 -2.308 1.00 82.88 427 GLU A CA 1
ATOM 3302 C C . GLU A 1 427 ? -20.355 13.235 -3.614 1.00 82.88 427 GLU A C 1
ATOM 3304 O O . GLU A 1 427 ? -21.381 12.818 -4.157 1.00 82.88 427 GLU A O 1
ATOM 3309 N N . GLU A 1 428 ? -19.635 14.216 -4.171 1.00 81.81 428 GLU A N 1
ATOM 3310 C CA . GLU A 1 428 ? -19.956 14.791 -5.481 1.00 81.81 428 GLU A CA 1
ATOM 3311 C C . GLU A 1 428 ? -19.635 13.853 -6.661 1.00 81.81 428 GLU A C 1
ATOM 3313 O O . GLU A 1 428 ? -20.332 13.898 -7.684 1.00 81.81 428 GLU A O 1
ATOM 3318 N N . MET A 1 429 ? -18.626 12.986 -6.527 1.00 80.69 429 MET A N 1
ATOM 3319 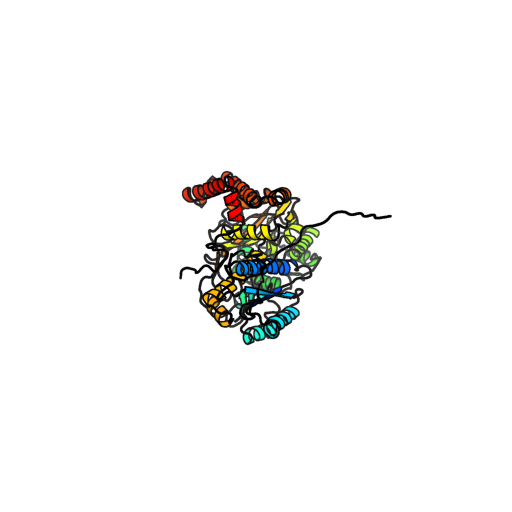C CA . MET A 1 429 ? -18.119 12.056 -7.551 1.00 80.69 429 MET A CA 1
ATOM 3320 C C . MET A 1 429 ? -18.963 10.773 -7.709 1.00 80.69 429 MET A C 1
ATOM 3322 O O . MET A 1 429 ? -18.446 9.668 -7.879 1.00 80.69 429 MET A O 1
ATOM 3326 N N . THR A 1 430 ? -20.289 10.918 -7.705 1.00 81.94 430 THR A N 1
ATOM 3327 C CA . THR A 1 430 ? -21.229 9.807 -7.944 1.00 81.94 430 THR A CA 1
ATOM 3328 C C . THR A 1 430 ? -21.000 9.114 -9.294 1.00 81.94 430 THR A C 1
ATOM 3330 O O . THR A 1 430 ? -20.675 9.762 -10.294 1.00 81.94 430 THR A O 1
ATOM 3333 N N . GLU A 1 431 ? -21.264 7.801 -9.356 1.00 81.31 431 GLU A N 1
ATOM 3334 C CA . GLU A 1 431 ? -21.122 7.007 -10.586 1.00 81.31 431 GLU A CA 1
ATOM 3335 C C . GLU A 1 431 ? -21.885 7.618 -11.772 1.00 81.31 431 GLU A C 1
ATOM 3337 O O . GLU A 1 431 ? -21.334 7.736 -12.865 1.00 81.31 431 GLU A O 1
ATOM 3342 N N . ALA A 1 432 ? -23.130 8.056 -11.564 1.00 81.19 432 ALA A N 1
ATOM 3343 C CA . ALA A 1 432 ? -23.950 8.639 -12.625 1.00 81.19 432 ALA A CA 1
ATOM 3344 C C . ALA A 1 432 ? -23.312 9.906 -13.228 1.00 81.19 432 ALA A C 1
ATOM 3346 O O . ALA A 1 432 ? -23.280 10.060 -14.451 1.00 81.19 432 ALA A O 1
ATOM 3347 N N . ARG A 1 433 ? -22.759 10.789 -12.384 1.00 81.75 433 ARG A N 1
ATOM 3348 C CA . ARG A 1 433 ? -22.096 12.026 -12.818 1.00 81.75 433 ARG A CA 1
ATOM 3349 C C . ARG A 1 433 ? -20.757 11.744 -13.493 1.00 81.75 433 ARG A C 1
ATOM 3351 O O . ARG A 1 433 ? -20.476 12.336 -14.530 1.00 81.75 433 ARG A O 1
ATOM 3358 N N . LEU A 1 434 ? -19.957 10.824 -12.951 1.00 80.81 434 LEU A N 1
ATOM 3359 C CA . LEU A 1 434 ? -18.682 10.442 -13.559 1.00 80.81 434 LEU A CA 1
ATOM 3360 C C . LEU A 1 434 ? -18.865 9.692 -14.882 1.00 80.81 434 LEU A C 1
ATOM 3362 O O . LEU A 1 434 ? -18.113 9.954 -15.813 1.00 80.81 434 LEU A O 1
ATOM 3366 N N . ASN A 1 435 ? -19.865 8.814 -15.008 1.00 79.50 435 ASN A N 1
ATOM 3367 C CA . ASN A 1 435 ? -20.147 8.100 -16.256 1.00 79.50 435 ASN A CA 1
ATOM 3368 C C . ASN A 1 435 ? -20.664 9.048 -17.350 1.00 79.50 435 ASN A C 1
ATOM 3370 O O . ASN A 1 435 ? -20.150 8.987 -18.464 1.00 79.50 435 ASN A O 1
ATOM 3374 N N . ALA A 1 436 ? -21.575 9.978 -17.032 1.00 79.56 436 ALA A N 1
ATOM 3375 C CA . ALA A 1 436 ? -21.987 11.032 -17.968 1.00 79.56 436 ALA A CA 1
ATOM 3376 C C . ALA A 1 436 ? -20.803 11.915 -18.415 1.00 79.56 436 ALA A C 1
ATOM 3378 O O . ALA A 1 436 ? -20.729 12.341 -19.563 1.00 79.56 436 ALA A O 1
ATOM 3379 N N . ALA A 1 437 ? -19.833 12.144 -17.526 1.00 77.44 437 ALA A N 1
ATOM 3380 C CA . ALA A 1 437 ? -18.636 12.927 -17.813 1.00 77.44 437 ALA A CA 1
ATOM 3381 C C . ALA A 1 437 ? -17.547 12.182 -18.620 1.00 77.44 437 ALA A C 1
ATOM 3383 O O . ALA A 1 437 ? -16.552 12.808 -18.984 1.00 77.44 437 ALA A O 1
ATOM 3384 N N . ARG A 1 438 ? -17.701 10.877 -18.920 1.00 70.94 438 ARG A N 1
ATOM 3385 C CA . ARG A 1 438 ? -16.747 10.116 -19.763 1.00 70.94 438 ARG A CA 1
ATOM 3386 C C . ARG A 1 438 ? -16.890 10.395 -21.264 1.00 70.94 438 ARG A C 1
ATOM 3388 O O . ARG A 1 438 ? -15.981 10.052 -22.014 1.00 70.94 438 ARG A O 1
ATOM 3395 N N . GLU A 1 439 ? -18.008 10.972 -21.708 1.00 70.44 439 GLU A N 1
ATOM 3396 C CA . GLU A 1 439 ? -18.254 11.259 -23.134 1.00 70.44 439 GLU A CA 1
ATOM 3397 C C . GLU A 1 439 ? -17.469 12.487 -23.644 1.00 70.44 439 GLU A C 1
ATOM 3399 O O . GLU A 1 439 ? -17.247 12.630 -24.845 1.00 70.44 439 GLU A O 1
ATOM 3404 N N . ASP A 1 440 ? -16.991 13.338 -22.731 1.00 69.12 440 ASP A N 1
ATOM 3405 C CA . ASP A 1 440 ? -16.136 14.500 -22.999 1.00 69.12 440 ASP A CA 1
ATOM 3406 C C . ASP A 1 440 ? -14.658 14.166 -22.670 1.00 69.12 440 ASP A C 1
ATOM 3408 O O . ASP A 1 440 ? -14.367 13.752 -21.542 1.00 69.12 440 ASP A O 1
ATOM 3412 N N . PRO A 1 441 ? -13.693 14.383 -23.595 1.00 58.03 441 PRO A N 1
ATOM 3413 C CA . PRO A 1 441 ? -12.257 14.186 -23.360 1.00 58.03 441 PRO A CA 1
ATOM 3414 C C . PRO A 1 441 ? -11.661 14.859 -22.109 1.00 58.03 441 PRO A C 1
ATOM 3416 O O . PRO A 1 441 ? -10.615 14.391 -21.638 1.00 58.03 441 PRO A O 1
ATOM 3419 N N . GLY A 1 442 ? -12.290 15.929 -21.603 1.00 67.12 442 GLY A N 1
ATOM 3420 C CA . GLY A 1 442 ? -11.959 16.627 -20.355 1.00 67.12 442 GLY A CA 1
ATOM 3421 C C . GLY A 1 442 ? -13.041 16.551 -19.263 1.00 67.12 442 GLY A C 1
ATOM 3422 O O . GLY A 1 442 ? -12.818 17.058 -18.163 1.00 67.12 442 GLY A O 1
ATOM 3423 N N . GLY A 1 443 ? -14.188 15.909 -19.509 1.00 76.06 443 GLY A N 1
ATOM 3424 C CA . GLY A 1 443 ? -15.371 15.991 -18.639 1.00 76.06 443 GLY A CA 1
ATOM 3425 C C . GLY A 1 443 ? -15.139 15.489 -17.213 1.00 76.06 443 GLY A C 1
ATOM 3426 O O . GLY A 1 443 ? -15.483 16.172 -16.248 1.00 76.06 443 GLY A O 1
ATOM 3427 N N . VAL A 1 444 ? -14.498 14.325 -17.060 1.00 74.06 444 VAL A N 1
ATOM 3428 C CA . VAL A 1 444 ? -14.118 13.761 -15.747 1.00 74.06 444 VAL A CA 1
ATOM 3429 C C . VAL A 1 444 ? -13.222 14.721 -14.956 1.00 74.06 444 VAL A C 1
ATOM 3431 O O . VAL A 1 444 ? -13.422 14.904 -13.757 1.00 74.06 444 VAL A O 1
ATOM 3434 N N . MET A 1 445 ? -12.261 15.366 -15.626 1.00 74.19 445 MET A N 1
ATOM 3435 C CA . MET A 1 445 ? -11.373 16.349 -15.001 1.00 74.19 445 MET A CA 1
ATOM 3436 C C . MET A 1 445 ? -12.166 17.574 -14.533 1.00 74.19 445 MET A C 1
ATOM 3438 O O . MET A 1 445 ? -11.993 18.029 -13.407 1.00 74.19 445 MET A O 1
ATOM 3442 N N . ASN A 1 446 ? -13.094 18.065 -15.359 1.00 77.56 446 ASN A N 1
ATOM 3443 C CA . ASN A 1 446 ? -13.963 19.183 -15.004 1.00 77.56 446 ASN A CA 1
ATOM 3444 C C . ASN A 1 446 ? -14.864 18.865 -13.791 1.00 77.56 446 ASN A C 1
ATOM 3446 O O . ASN A 1 446 ? -14.995 19.696 -12.897 1.00 77.56 446 ASN A O 1
ATOM 3450 N N . VAL A 1 447 ? -15.423 17.647 -13.697 1.00 81.06 447 VAL A N 1
ATOM 3451 C CA . VAL A 1 447 ? -16.198 17.207 -12.515 1.00 81.06 447 VAL A CA 1
ATOM 3452 C C . VAL A 1 447 ? -15.383 17.342 -11.228 1.00 81.06 447 VAL A C 1
ATOM 3454 O O . VAL A 1 447 ? -15.908 17.855 -10.240 1.00 81.06 447 VAL A O 1
ATOM 3457 N N . VAL A 1 448 ? -14.115 16.924 -11.254 1.00 78.88 448 VAL A N 1
ATOM 3458 C CA . VAL A 1 448 ? -13.211 17.003 -10.099 1.00 78.88 448 VAL A CA 1
ATOM 3459 C C . VAL A 1 448 ? -12.843 18.447 -9.791 1.00 78.88 448 VAL A C 1
ATOM 3461 O O . VAL A 1 448 ? -13.009 18.867 -8.654 1.00 78.88 448 VAL A O 1
ATOM 3464 N N . ILE A 1 449 ? -12.378 19.225 -10.776 1.00 79.44 449 ILE A N 1
ATOM 3465 C CA . ILE A 1 449 ? -11.917 20.601 -10.532 1.00 79.44 449 ILE A CA 1
ATOM 3466 C C . ILE A 1 449 ? -13.066 21.473 -10.001 1.00 79.44 449 ILE A C 1
ATOM 3468 O O . ILE A 1 449 ? -12.845 22.256 -9.081 1.00 79.44 449 ILE A O 1
ATOM 3472 N N . VAL A 1 450 ? -14.299 21.294 -10.489 1.00 84.56 450 VAL A N 1
ATOM 3473 C CA . VAL A 1 450 ? -15.488 21.973 -9.939 1.00 84.56 450 VAL A CA 1
ATOM 3474 C C . VAL A 1 450 ? -15.755 21.566 -8.482 1.00 84.56 450 VAL A C 1
ATOM 3476 O O . VAL A 1 450 ? -16.015 22.441 -7.655 1.00 84.56 450 VAL A O 1
ATOM 3479 N N . ALA A 1 451 ? -15.648 20.277 -8.140 1.00 85.50 451 ALA A N 1
ATOM 3480 C CA . ALA A 1 451 ? -15.829 19.804 -6.765 1.00 85.50 451 ALA A CA 1
ATOM 3481 C C . ALA A 1 451 ? -14.722 20.328 -5.823 1.00 85.50 451 ALA A C 1
ATOM 3483 O O . ALA A 1 451 ? -15.029 20.888 -4.769 1.00 85.50 451 ALA A O 1
ATOM 3484 N N . SER A 1 452 ? -13.449 20.252 -6.231 1.00 83.88 452 SER A N 1
ATOM 3485 C CA . SER A 1 452 ? -12.310 20.837 -5.505 1.00 83.88 452 SER A CA 1
ATOM 3486 C C . SER A 1 452 ? -12.493 22.337 -5.288 1.00 83.88 452 SER A C 1
ATOM 3488 O O . SER A 1 452 ? -12.307 22.843 -4.182 1.00 83.88 452 SER A O 1
ATOM 3490 N N . ARG A 1 453 ? -12.902 23.064 -6.337 1.00 88.00 453 ARG A N 1
ATOM 3491 C CA . ARG A 1 453 ? -13.101 24.514 -6.289 1.00 88.00 453 ARG A CA 1
ATOM 3492 C C . ARG A 1 453 ? -14.200 24.894 -5.298 1.00 88.00 453 ARG A C 1
ATOM 3494 O O . ARG A 1 453 ? -13.991 25.828 -4.523 1.00 88.00 453 ARG A O 1
ATOM 3501 N N . ARG A 1 454 ? -15.311 24.147 -5.280 1.00 88.88 454 ARG A N 1
ATOM 3502 C CA . ARG A 1 454 ? -16.409 24.308 -4.313 1.00 88.88 454 ARG A CA 1
ATOM 3503 C C . ARG A 1 454 ? -15.963 23.997 -2.881 1.00 88.88 454 ARG A C 1
ATOM 3505 O O . ARG A 1 454 ? -16.330 24.738 -1.970 1.00 88.88 454 ARG A O 1
ATOM 3512 N N . CYS A 1 455 ? -15.153 22.956 -2.672 1.00 88.38 455 CYS A N 1
ATOM 3513 C CA . CYS A 1 455 ? -14.565 22.672 -1.358 1.00 88.38 455 CYS A CA 1
ATOM 3514 C C . CYS A 1 455 ? -13.696 23.852 -0.876 1.00 88.38 455 CYS A C 1
ATOM 3516 O O . CYS A 1 455 ? -13.821 24.272 0.272 1.00 88.38 455 CYS A O 1
ATOM 3518 N N . PHE A 1 456 ? -12.864 24.432 -1.752 1.00 86.56 456 PHE A N 1
ATOM 3519 C CA . PHE A 1 456 ? -11.974 25.546 -1.402 1.00 86.56 456 PHE A CA 1
ATOM 3520 C C . PHE A 1 456 ? -12.746 26.806 -0.976 1.00 86.56 456 PHE A C 1
ATOM 3522 O O . PHE A 1 456 ? -12.295 27.507 -0.076 1.00 86.56 456 PHE A O 1
ATOM 3529 N N . ASP A 1 457 ? -13.920 27.070 -1.563 1.00 88.75 457 ASP A N 1
ATOM 3530 C CA . ASP A 1 457 ? -14.822 28.137 -1.089 1.00 88.75 457 ASP A CA 1
ATOM 3531 C C . ASP A 1 457 ? -15.547 27.773 0.223 1.00 88.75 457 ASP A C 1
ATOM 3533 O O . ASP A 1 457 ? -15.957 28.664 0.963 1.00 88.75 457 ASP A O 1
ATOM 3537 N N . THR A 1 458 ? -15.718 26.480 0.519 1.00 93.06 458 THR A N 1
ATOM 3538 C CA . THR A 1 458 ? -16.417 25.986 1.722 1.00 93.06 458 THR A CA 1
ATOM 3539 C C . THR A 1 458 ? -15.526 26.035 2.967 1.00 93.06 458 THR A C 1
ATOM 3541 O O . THR A 1 458 ? -16.008 26.388 4.039 1.00 93.06 458 THR A O 1
ATOM 3544 N N . TYR A 1 459 ? -14.230 25.740 2.817 1.00 91.38 459 TYR A N 1
ATOM 3545 C CA . TYR A 1 459 ? -13.221 25.732 3.890 1.00 91.38 459 TYR A CA 1
ATOM 3546 C C . TYR A 1 459 ? -12.196 26.873 3.724 1.00 91.38 459 TYR A C 1
ATOM 3548 O O . TYR A 1 459 ? -10.983 26.688 3.863 1.00 91.38 459 TYR A O 1
ATOM 3556 N N . HIS A 1 460 ? -12.689 28.044 3.309 1.00 91.69 460 HIS A N 1
ATOM 3557 C CA . HIS A 1 460 ? -11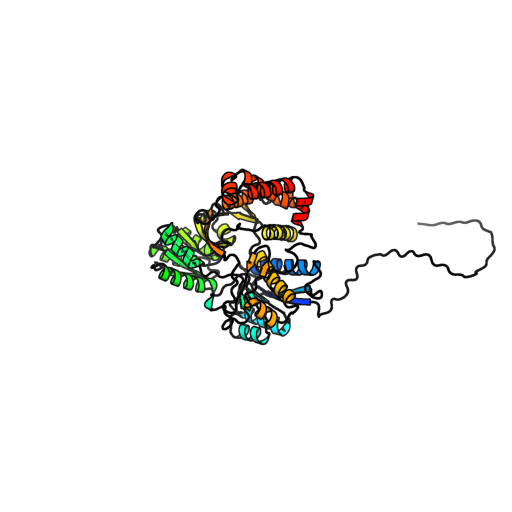.885 29.177 2.847 1.00 91.69 460 HIS A CA 1
ATOM 3558 C C . HIS A 1 460 ? -10.832 29.638 3.864 1.00 91.69 460 HIS A C 1
ATOM 3560 O O . HIS A 1 460 ? -9.651 29.770 3.524 1.00 91.69 460 HIS A O 1
ATOM 3566 N N . ASP A 1 461 ? -11.255 29.861 5.109 1.00 92.25 461 ASP A N 1
ATOM 3567 C CA . ASP A 1 461 ? -10.410 30.424 6.163 1.00 92.25 461 ASP A CA 1
ATOM 3568 C C . ASP A 1 461 ? -9.350 29.412 6.627 1.00 92.25 461 ASP A C 1
ATOM 3570 O O . ASP A 1 461 ? -8.198 29.780 6.867 1.00 92.25 461 ASP A O 1
ATOM 3574 N N . GLU A 1 462 ? -9.694 28.123 6.687 1.00 89.19 462 GLU A N 1
ATOM 3575 C CA . GLU A 1 462 ? -8.767 27.045 7.034 1.00 89.19 462 GLU A CA 1
ATOM 3576 C C . GLU A 1 462 ? -7.710 26.824 5.947 1.00 89.19 462 GLU A C 1
ATOM 3578 O O . GLU A 1 462 ? -6.525 26.667 6.258 1.00 89.19 462 GLU A O 1
ATOM 3583 N N . TYR A 1 463 ? -8.108 26.855 4.670 1.00 87.62 463 TYR A N 1
ATOM 3584 C CA . TYR A 1 463 ? -7.165 26.807 3.553 1.00 87.62 463 TYR A CA 1
ATOM 3585 C C . TYR A 1 463 ? -6.239 28.032 3.557 1.00 87.62 463 TYR A C 1
ATOM 3587 O O . TYR A 1 463 ? -5.019 27.863 3.467 1.00 87.62 463 TYR A O 1
ATOM 3595 N N . LEU A 1 464 ? -6.774 29.249 3.728 1.00 88.50 464 LEU A N 1
ATOM 3596 C CA . LEU A 1 464 ? -5.973 30.474 3.851 1.00 88.50 464 LEU A CA 1
ATOM 3597 C C . LEU A 1 464 ? -4.970 30.407 5.010 1.00 88.50 464 LEU A C 1
ATOM 3599 O O . LEU A 1 464 ? -3.808 30.773 4.824 1.00 88.50 464 LEU A O 1
ATOM 3603 N N . ALA A 1 465 ? -5.393 29.924 6.180 1.00 87.88 465 ALA A N 1
ATOM 3604 C CA . ALA A 1 465 ? -4.535 29.787 7.354 1.00 87.88 465 ALA A CA 1
ATOM 3605 C C . ALA A 1 465 ? -3.412 28.754 7.152 1.00 87.88 465 ALA A C 1
ATOM 3607 O O . ALA A 1 465 ? -2.302 28.956 7.645 1.00 87.88 465 ALA A O 1
ATOM 3608 N N . TYR A 1 466 ? -3.677 27.670 6.415 1.00 83.31 466 TYR A N 1
ATOM 3609 C CA . TYR A 1 466 ? -2.711 26.594 6.177 1.00 83.31 466 TYR A CA 1
ATOM 3610 C C . TYR A 1 466 ? -1.629 26.950 5.144 1.00 83.31 466 TYR A C 1
ATOM 3612 O O . TYR A 1 466 ? -0.447 26.709 5.389 1.00 83.31 466 TYR A O 1
ATOM 3620 N N . MET A 1 467 ? -2.000 27.519 3.988 1.00 83.75 467 MET A N 1
ATOM 3621 C CA . MET A 1 467 ? -1.046 27.770 2.888 1.00 83.75 467 MET A CA 1
ATOM 3622 C C . MET A 1 467 ? -0.666 29.240 2.671 1.00 83.75 467 MET A C 1
ATOM 3624 O O . MET A 1 467 ? 0.278 29.517 1.927 1.00 83.75 467 MET A O 1
ATOM 3628 N N . GLY A 1 468 ? -1.369 30.176 3.312 1.00 88.81 468 GLY A N 1
ATOM 3629 C CA . GLY A 1 468 ? -1.205 31.613 3.112 1.00 88.81 468 GLY A CA 1
ATOM 3630 C C . GLY A 1 468 ? -1.898 32.145 1.844 1.00 88.81 468 GLY A C 1
ATOM 3631 O O . GLY A 1 468 ? -2.165 31.394 0.900 1.00 88.81 468 GLY A O 1
ATOM 3632 N N . PRO A 1 469 ? -2.173 33.463 1.785 1.00 90.50 469 PRO A N 1
ATOM 3633 C CA . PRO A 1 469 ? -3.012 34.063 0.743 1.00 90.50 469 PRO A CA 1
ATOM 3634 C C . PRO A 1 469 ? -2.417 33.974 -0.668 1.00 90.50 469 PRO A C 1
ATOM 3636 O O . PRO A 1 469 ? -3.163 33.871 -1.636 1.00 90.50 469 PRO A O 1
ATOM 3639 N N . GLU A 1 470 ? -1.089 33.984 -0.805 1.00 86.88 470 GLU A N 1
ATOM 3640 C CA . GLU A 1 470 ? -0.413 33.885 -2.105 1.00 86.88 470 GLU A CA 1
ATOM 3641 C C . GLU A 1 470 ? -0.647 32.514 -2.761 1.00 86.88 470 GLU A C 1
ATOM 3643 O O . GLU A 1 470 ? -1.149 32.441 -3.883 1.00 86.88 470 GLU A O 1
ATOM 3648 N N . LYS A 1 471 ? -0.370 31.420 -2.034 1.00 79.56 471 LYS A N 1
ATOM 3649 C CA . LYS A 1 471 ? -0.611 30.054 -2.525 1.00 79.56 471 LYS A CA 1
ATOM 3650 C C . LYS A 1 471 ? -2.098 29.769 -2.717 1.00 79.56 471 LYS A C 1
ATOM 3652 O O . LYS A 1 471 ? -2.454 29.125 -3.701 1.00 79.56 471 LYS A O 1
ATOM 3657 N N . TYR A 1 472 ? -2.948 30.266 -1.815 1.00 85.81 472 TYR A N 1
ATOM 3658 C CA . TYR A 1 472 ? -4.398 30.116 -1.929 1.00 85.81 472 TYR A CA 1
ATOM 3659 C C . TYR A 1 472 ? -4.919 30.735 -3.227 1.00 85.81 472 TYR A C 1
ATOM 3661 O O . TYR A 1 472 ? -5.543 30.040 -4.026 1.00 85.81 472 TYR A O 1
ATOM 3669 N N . ASN A 1 473 ? -4.608 32.012 -3.478 1.00 86.62 473 ASN A N 1
ATOM 3670 C CA . ASN A 1 473 ? -5.061 32.701 -4.685 1.00 86.62 473 ASN A CA 1
ATOM 3671 C C . ASN A 1 473 ? -4.471 32.063 -5.950 1.00 86.62 473 ASN A C 1
ATOM 3673 O O . ASN A 1 473 ? -5.206 31.839 -6.904 1.00 86.62 473 ASN A O 1
ATOM 3677 N N . MET A 1 474 ? -3.195 31.661 -5.939 1.00 82.75 474 MET A N 1
ATOM 3678 C CA . MET A 1 474 ? -2.576 30.947 -7.062 1.00 82.75 474 MET A CA 1
ATOM 3679 C C . MET A 1 474 ? -3.305 29.632 -7.405 1.00 82.75 474 MET A C 1
ATOM 3681 O O . MET A 1 474 ? -3.574 29.369 -8.577 1.00 82.75 474 MET A O 1
ATOM 3685 N N . LEU A 1 475 ? -3.643 28.804 -6.408 1.00 81.19 475 LEU A N 1
ATOM 3686 C CA . LEU A 1 475 ? -4.365 27.544 -6.634 1.00 81.19 475 LEU A CA 1
ATOM 3687 C C . LEU A 1 475 ? -5.827 27.778 -7.037 1.00 81.19 475 LEU A C 1
ATOM 3689 O O . LEU A 1 475 ? -6.325 27.107 -7.941 1.00 81.19 475 LEU A O 1
ATOM 3693 N N . LYS A 1 476 ? -6.497 28.748 -6.407 1.00 84.62 476 LYS A N 1
ATOM 3694 C CA . LYS A 1 476 ? -7.857 29.183 -6.744 1.00 84.62 476 LYS A CA 1
ATOM 3695 C C . LYS A 1 476 ? -7.944 29.642 -8.202 1.00 84.62 476 LYS A C 1
ATOM 3697 O O . LYS A 1 476 ? -8.768 29.128 -8.953 1.00 84.62 476 LYS A O 1
ATOM 3702 N N . ASP A 1 477 ? -7.068 30.554 -8.615 1.00 84.00 477 ASP A N 1
ATOM 3703 C CA . ASP A 1 477 ? -7.061 31.126 -9.963 1.00 84.00 477 ASP A CA 1
ATOM 3704 C C . ASP A 1 477 ? -6.669 30.076 -11.019 1.00 84.00 477 ASP A C 1
ATOM 3706 O O . ASP A 1 477 ? -7.217 30.078 -12.120 1.00 84.00 477 ASP A O 1
ATOM 3710 N N . MET A 1 478 ? -5.803 29.112 -10.677 1.00 78.06 478 MET A N 1
ATOM 3711 C CA . MET A 1 478 ? -5.514 27.949 -11.526 1.00 78.06 478 MET A CA 1
ATOM 3712 C C . MET A 1 478 ? -6.746 27.046 -11.721 1.00 78.06 478 MET A C 1
ATOM 3714 O O . MET A 1 478 ? -6.983 26.576 -12.835 1.00 78.06 478 MET A O 1
ATOM 3718 N N . MET A 1 479 ? -7.548 26.814 -10.674 1.00 82.94 479 MET A N 1
ATOM 3719 C CA . MET A 1 479 ? -8.808 26.065 -10.791 1.00 82.94 479 MET A CA 1
ATOM 3720 C C . MET A 1 479 ? -9.849 26.834 -11.613 1.00 82.94 479 MET A C 1
ATOM 3722 O O . MET A 1 479 ? -10.444 26.257 -12.521 1.00 82.94 479 MET A O 1
ATOM 3726 N N . ASP A 1 480 ? -10.025 28.135 -11.366 1.00 85.50 480 ASP A N 1
ATOM 3727 C CA . ASP A 1 480 ? -10.938 28.990 -12.140 1.00 85.50 480 ASP A CA 1
ATOM 3728 C C . ASP A 1 480 ? -10.532 29.049 -13.632 1.00 85.50 480 ASP A C 1
ATOM 3730 O O . ASP A 1 480 ? -11.386 29.003 -14.524 1.00 85.50 480 ASP A O 1
ATOM 3734 N N . MET A 1 481 ? -9.225 29.071 -13.929 1.00 80.81 481 MET A N 1
ATOM 3735 C CA . MET A 1 481 ? -8.687 28.999 -15.293 1.00 80.81 481 MET A CA 1
ATOM 3736 C C . MET A 1 481 ? -8.949 27.641 -15.962 1.00 80.81 481 MET A C 1
ATOM 3738 O O . MET A 1 481 ? -9.299 27.597 -17.140 1.00 80.81 481 MET A O 1
ATOM 3742 N N . ALA A 1 482 ? -8.819 26.532 -15.231 1.00 74.06 482 ALA A N 1
ATOM 3743 C CA . ALA A 1 482 ? -9.081 25.198 -15.770 1.00 74.06 482 ALA A CA 1
ATOM 3744 C C . ALA A 1 482 ? -10.585 24.932 -15.993 1.00 74.06 482 ALA A C 1
ATOM 3746 O O . ALA A 1 482 ? -10.947 24.314 -16.991 1.00 74.06 482 ALA A O 1
ATOM 3747 N N . ILE A 1 483 ? -11.465 25.455 -15.128 1.00 80.94 483 ILE A N 1
ATOM 3748 C CA . ILE A 1 483 ? -12.931 25.410 -15.309 1.00 80.94 483 ILE A CA 1
ATOM 3749 C C . ILE A 1 483 ? -13.357 26.227 -16.537 1.00 80.94 483 ILE A C 1
ATOM 3751 O O . ILE A 1 483 ? -14.234 25.812 -17.294 1.00 80.94 483 ILE A O 1
ATOM 3755 N N . SER A 1 484 ? -12.730 27.385 -16.764 1.00 82.50 484 SER A N 1
ATOM 3756 C CA . SER A 1 484 ? -13.036 28.255 -17.910 1.00 82.50 484 SER A CA 1
ATOM 3757 C C . SER A 1 484 ? -12.359 27.840 -19.225 1.00 82.50 484 SER A C 1
ATOM 3759 O O . SER A 1 484 ? -12.678 28.409 -20.270 1.00 82.50 484 SER A O 1
ATOM 3761 N N . ASN A 1 485 ? -11.478 26.831 -19.215 1.00 77.88 485 ASN A N 1
ATOM 3762 C CA . ASN A 1 485 ? -10.786 26.332 -20.404 1.00 77.88 485 ASN A CA 1
ATOM 3763 C C . ASN A 1 485 ? -10.825 24.786 -20.511 1.00 77.88 485 ASN A C 1
ATOM 3765 O O . ASN A 1 485 ? -9.900 24.103 -20.057 1.00 77.88 485 ASN A O 1
ATOM 3769 N N . PRO A 1 486 ? -11.839 24.217 -21.194 1.00 70.31 486 PRO A N 1
ATOM 3770 C CA . PRO A 1 486 ? -11.950 22.772 -21.412 1.00 70.31 486 PRO A CA 1
ATOM 3771 C C . PRO A 1 486 ? -10.758 22.141 -22.149 1.00 70.31 486 PRO A C 1
ATOM 3773 O O . PRO A 1 486 ? -10.431 20.984 -21.893 1.00 70.31 486 PRO A O 1
ATOM 3776 N N . GLU A 1 487 ? -10.064 22.879 -23.026 1.00 71.44 487 GLU A N 1
ATOM 3777 C CA . GLU A 1 487 ? -8.863 22.370 -23.706 1.00 71.44 487 GLU A CA 1
ATOM 3778 C C . GLU A 1 487 ? -7.693 22.214 -22.722 1.00 71.44 487 GLU A C 1
ATOM 3780 O O . GLU A 1 487 ? -6.946 21.237 -22.792 1.00 71.44 487 GLU A O 1
ATOM 3785 N N . MET A 1 488 ? -7.561 23.124 -21.751 1.00 67.94 488 MET A N 1
ATOM 3786 C CA . MET A 1 488 ? -6.597 22.987 -20.656 1.00 67.94 488 MET A CA 1
ATOM 3787 C C . MET A 1 488 ? -6.926 21.768 -19.786 1.00 67.94 488 MET A C 1
ATOM 3789 O O . MET A 1 488 ? -6.040 20.944 -19.560 1.00 67.94 488 MET A O 1
ATOM 3793 N N . ALA A 1 489 ? -8.188 21.590 -19.381 1.00 63.44 489 ALA A N 1
ATOM 3794 C CA . ALA A 1 489 ? -8.622 20.417 -18.617 1.00 63.44 489 ALA A CA 1
ATOM 3795 C C . ALA A 1 489 ? -8.380 19.094 -19.378 1.00 63.44 489 ALA A C 1
ATOM 3797 O O . ALA A 1 489 ? -7.877 18.129 -18.799 1.00 63.44 489 ALA A O 1
ATOM 3798 N N . ALA A 1 490 ? -8.653 19.055 -20.687 1.00 65.81 490 ALA A N 1
ATOM 3799 C CA . ALA A 1 490 ? -8.373 17.899 -21.539 1.00 65.81 490 ALA A CA 1
ATOM 3800 C C . ALA A 1 490 ? -6.864 17.628 -21.689 1.00 65.81 490 ALA A C 1
ATOM 3802 O O . ALA A 1 490 ? -6.433 16.482 -21.563 1.00 65.81 490 ALA A O 1
ATOM 3803 N N . ARG A 1 491 ? -6.033 18.662 -21.896 1.00 65.06 491 ARG A N 1
ATOM 3804 C CA . ARG A 1 491 ? -4.566 18.517 -21.968 1.00 65.06 491 ARG A CA 1
ATOM 3805 C C . ARG A 1 491 ? -3.968 18.030 -20.651 1.00 65.06 491 ARG A C 1
ATOM 3807 O O . ARG A 1 491 ? -3.098 17.160 -20.676 1.00 65.06 491 ARG A O 1
ATOM 3814 N N . MET A 1 492 ? -4.463 18.531 -19.518 1.00 61.47 492 MET A N 1
ATOM 3815 C CA . MET A 1 492 ? -4.122 18.019 -18.189 1.00 61.47 492 MET A CA 1
ATOM 3816 C C . MET A 1 492 ? -4.494 16.528 -18.096 1.00 61.47 492 MET A C 1
ATOM 3818 O O . MET A 1 492 ? -3.623 15.701 -17.834 1.00 61.47 492 MET A O 1
ATOM 3822 N N . ALA A 1 493 ? -5.735 16.155 -18.427 1.00 60.75 493 ALA A N 1
ATOM 3823 C CA . ALA A 1 493 ? -6.216 14.767 -18.415 1.00 60.75 493 ALA A CA 1
ATOM 3824 C C . ALA A 1 493 ? -5.495 13.803 -19.386 1.00 60.75 493 ALA A C 1
ATOM 3826 O O . ALA A 1 493 ? -5.738 12.596 -19.340 1.00 60.75 493 ALA A O 1
ATOM 3827 N N . GLU A 1 494 ? -4.628 14.298 -20.274 1.00 60.53 494 GLU A N 1
ATOM 3828 C CA . GLU A 1 494 ? -3.823 13.471 -21.181 1.00 60.53 494 GLU A CA 1
ATOM 3829 C C . GLU A 1 494 ? -2.332 13.419 -20.839 1.00 60.53 494 GLU A C 1
ATOM 3831 O O . GLU A 1 494 ? -1.649 12.526 -21.335 1.00 60.53 494 GLU A O 1
ATOM 3836 N N . GLY A 1 495 ? -1.809 14.340 -20.022 1.00 56.47 495 GLY A N 1
ATOM 3837 C CA . GLY A 1 495 ? -0.380 14.413 -19.677 1.00 56.47 495 GLY A CA 1
ATOM 3838 C C . GLY A 1 495 ? 0.563 14.699 -20.857 1.00 56.47 495 GLY A C 1
ATOM 3839 O O . GLY A 1 495 ? 1.775 14.696 -20.689 1.00 56.47 495 GLY A O 1
ATOM 3840 N N . LYS A 1 496 ? 0.047 14.943 -22.069 1.00 46.97 496 LYS A N 1
ATOM 3841 C CA . LYS A 1 496 ? 0.849 15.031 -23.303 1.00 46.97 496 LYS A CA 1
ATOM 3842 C C . LYS A 1 496 ? 1.676 16.320 -23.378 1.00 46.97 496 LYS A C 1
ATOM 3844 O O . LYS A 1 496 ? 1.296 17.284 -24.045 1.00 46.97 496 LYS A O 1
ATOM 3849 N N . GLY A 1 497 ? 2.843 16.295 -22.746 1.00 38.69 497 GLY A N 1
ATOM 3850 C CA . GLY A 1 497 ? 3.971 17.182 -23.013 1.00 38.69 497 GLY A CA 1
ATOM 3851 C C . GLY A 1 497 ? 5.257 16.358 -23.163 1.00 38.69 497 GLY A C 1
ATOM 3852 O O . GLY A 1 497 ? 5.430 15.391 -22.426 1.00 38.69 497 GLY A O 1
ATOM 3853 N N . PRO A 1 498 ? 6.180 16.711 -24.080 1.00 34.00 498 PRO A N 1
ATOM 3854 C CA . PRO A 1 498 ? 7.492 16.056 -24.152 1.00 34.00 498 PRO A CA 1
ATOM 3855 C C . PRO A 1 498 ? 8.335 16.285 -22.882 1.00 34.00 498 PRO A C 1
ATOM 3857 O O . PRO A 1 498 ? 9.271 15.528 -22.628 1.00 34.00 498 PRO A O 1
ATOM 3860 N N . ASP A 1 499 ? 7.959 17.293 -22.090 1.00 42.53 499 ASP A N 1
ATOM 3861 C CA . ASP A 1 499 ? 8.535 17.667 -20.799 1.00 42.53 499 ASP A CA 1
ATOM 3862 C C . ASP A 1 499 ? 7.737 17.125 -19.587 1.00 42.53 499 ASP A C 1
ATOM 3864 O O . ASP A 1 499 ? 7.971 17.584 -18.472 1.00 42.53 499 ASP A O 1
ATOM 3868 N N . ASP A 1 500 ? 6.778 16.194 -19.758 1.00 54.28 500 ASP A N 1
ATOM 3869 C CA . ASP A 1 500 ? 5.992 15.649 -18.629 1.00 54.28 500 ASP A CA 1
ATOM 3870 C C . ASP A 1 500 ? 6.893 14.865 -17.644 1.00 54.28 500 ASP A C 1
ATOM 3872 O O . ASP A 1 500 ? 7.375 13.772 -17.985 1.00 54.28 500 ASP A O 1
ATOM 3876 N N . PRO A 1 501 ? 7.085 15.346 -16.395 1.00 50.06 501 PRO A N 1
ATOM 3877 C CA . PRO A 1 501 ? 7.885 14.655 -15.389 1.00 50.06 501 PRO A CA 1
ATOM 3878 C C . PRO A 1 501 ? 7.245 13.347 -14.900 1.00 50.06 501 PRO A C 1
ATOM 3880 O O . PRO A 1 501 ? 7.860 12.649 -14.096 1.00 50.06 501 PRO A O 1
ATOM 3883 N N . ALA A 1 502 ? 6.042 12.970 -15.349 1.00 50.66 502 ALA A N 1
ATOM 3884 C CA . ALA A 1 502 ? 5.468 11.649 -15.105 1.00 50.66 502 ALA A CA 1
ATOM 3885 C C . ALA A 1 502 ? 5.922 10.577 -16.117 1.00 50.66 502 ALA A C 1
ATOM 3887 O O . ALA A 1 502 ? 6.044 9.417 -15.717 1.00 50.66 502 ALA A O 1
ATOM 3888 N N . MET A 1 503 ? 6.187 10.939 -17.383 1.00 51.06 503 MET A N 1
ATOM 3889 C CA . MET A 1 503 ? 6.434 9.980 -18.481 1.00 51.06 503 MET A CA 1
ATOM 3890 C C . MET A 1 503 ? 7.884 9.495 -18.600 1.00 51.06 503 MET A C 1
ATOM 3892 O O . MET A 1 503 ? 8.134 8.462 -19.217 1.00 51.06 503 MET A O 1
ATOM 3896 N N . ARG A 1 504 ? 8.856 10.219 -18.035 1.00 54.50 504 ARG A N 1
ATOM 3897 C CA . ARG A 1 504 ? 10.288 9.871 -18.110 1.00 54.50 504 ARG A CA 1
ATOM 3898 C C . ARG A 1 504 ? 10.927 9.771 -16.721 1.00 54.50 504 ARG A C 1
ATOM 3900 O O . ARG A 1 504 ? 10.353 10.265 -15.745 1.00 54.50 504 ARG A O 1
ATOM 3907 N N . PRO A 1 505 ? 12.093 9.119 -16.569 1.00 52.53 505 PRO A N 1
ATOM 3908 C CA . PRO A 1 505 ? 12.897 9.277 -15.364 1.00 52.53 505 PRO A CA 1
ATOM 3909 C C . PRO A 1 505 ? 13.248 10.754 -15.200 1.00 52.53 505 PRO A C 1
ATOM 3911 O O . PRO A 1 505 ? 13.888 11.332 -16.076 1.00 52.53 505 PRO A O 1
ATOM 3914 N N . SER A 1 506 ? 12.853 11.363 -14.083 1.00 46.22 506 SER A N 1
ATOM 3915 C CA . SER A 1 506 ? 13.367 12.685 -13.732 1.00 46.22 506 SER A CA 1
ATOM 3916 C C . SER A 1 506 ? 14.855 12.536 -13.378 1.00 46.22 506 SER A C 1
ATOM 3918 O O . SER A 1 506 ? 15.182 11.754 -12.467 1.00 46.22 506 SER A O 1
ATOM 3920 N N . PRO A 1 507 ? 15.783 13.227 -14.071 1.00 39.19 507 PRO A N 1
ATOM 3921 C CA . PRO A 1 507 ? 17.150 13.355 -13.600 1.00 39.19 507 PRO A CA 1
ATOM 3922 C C . PRO A 1 507 ? 17.120 14.277 -12.379 1.00 39.19 507 PRO A C 1
ATOM 3924 O O . PRO A 1 507 ? 17.236 15.494 -12.501 1.00 39.19 507 PRO A O 1
ATOM 3927 N N . SER A 1 508 ? 16.912 13.677 -11.201 1.00 36.28 508 SER A N 1
ATOM 3928 C CA . SER A 1 508 ? 16.977 14.380 -9.918 1.00 36.28 508 SER A CA 1
ATOM 3929 C C . SER A 1 508 ? 18.234 15.249 -9.888 1.00 36.28 508 SER A C 1
ATOM 3931 O O . SER A 1 508 ? 19.316 14.726 -10.176 1.00 36.28 508 SER A O 1
ATOM 3933 N N . PRO A 1 509 ? 18.130 16.529 -9.491 1.00 32.94 509 PRO A N 1
ATOM 3934 C CA . PRO A 1 509 ? 19.288 17.271 -9.021 1.00 32.94 509 PRO A CA 1
ATOM 3935 C C . PRO A 1 509 ? 20.037 16.437 -7.969 1.00 32.94 509 PRO A C 1
ATOM 3937 O O . PRO A 1 509 ? 19.401 15.726 -7.178 1.00 32.94 509 PRO A O 1
ATOM 3940 N N . LEU A 1 510 ? 21.369 16.486 -8.034 1.00 32.91 510 LEU A N 1
ATOM 3941 C CA . LEU A 1 510 ? 22.291 15.785 -7.133 1.00 32.91 510 LEU A CA 1
ATOM 3942 C C . LEU A 1 510 ? 22.326 16.444 -5.745 1.00 32.91 510 LEU A C 1
ATOM 3944 O O . LEU A 1 510 ? 22.319 17.695 -5.703 1.00 32.91 510 LEU A O 1
#